Protein 9DR8 (pdb70)

Organism: Burkholderia multivorans (strain ATCC 17616 / 249) (NCBI:txid395019)

B-factor: mean 22.23, std 9.28, range [11.13, 66.97]

Radius of gyration: 30.02 Å; Cα contacts (8 Å, |Δi|>4): 1407; chains: 2; bounding box: 84×57×78 Å

Secondary structure (DSSP, 8-state):
---TTSHHHHHHHHHHTTTTSSS--HHHHHHHHHHHHHHHHHHHHHT--HHHHHHHHHHHHHHHHTT-HHHHHHHTTHHHHHHHHHHHHHHHTT--SSPPP----S--EE-PPEEESEEE---S--TTS-EEEEEEEEEETTS-B-TT-EEEEE---TTS--TT--TTSPPPTTTTEEEEE--TTSEEEEEEE----EE--TTSHHHHHHHHHT---EE--EEEEEEE-TTBPPEEEEEEPTT-TTTT--TT----GGG---EEEE--GGGGT-SSS-EEEEE--EEEPBPBTTB-S-------EE--/----TTSHHHHHHHHHHTTTTSSS--HHHHHHHHHHHHHHHHHHHHHT--HHHHHHHHHHHHHHHHTT-HHHHHHHTTHHHHHHHHHHHHHHHHT---SSPP----S--EE---EEESEEE---S--TTS-EEEEEEEEEETTS-B-TT-EEEEEE--TTS--TT--TTSPPPTTTTEEEEE--TTSEEEEEEE----EE--TTSHHHHHHHHHT---EE--EEEEEEE-TTBPPEEEEEEPTT-TTTT--TT----GGG-PPEEEE--GGGGT-SSS-EEEEE--EEEPBPBTTB-SS------EE---

Solvent-accessible surface area: 26971 Å² total; per-residue (Å²): 70,136,10,29,129,57,158,97,0,51,56,15,0,88,48,0,0,28,73,132,29,130,111,54,79,77,81,58,19,79,22,13,40,60,67,16,15,31,53,0,88,0,1,3,54,24,79,10,57,25,60,55,14,10,61,36,13,68,32,57,34,58,0,2,104,55,50,13,4,17,30,22,4,3,0,9,0,11,6,24,0,5,8,8,19,32,22,20,41,19,164,90,75,63,74,129,56,26,21,32,15,1,2,14,1,42,34,24,2,34,55,12,62,72,125,106,19,64,6,119,6,23,90,42,152,20,102,111,3,34,13,0,3,0,80,5,28,0,25,1,62,122,53,46,75,27,67,30,1,58,0,20,2,3,1,2,21,16,122,5,58,4,0,71,76,25,107,110,42,110,28,66,42,12,4,4,9,3,1,0,108,5,60,87,91,0,104,2,34,0,52,0,8,32,4,72,16,39,39,13,65,94,147,6,0,0,25,90,21,0,95,28,0,54,29,61,3,58,9,2,5,3,0,3,0,5,0,31,18,149,43,34,22,60,19,32,1,1,0,1,20,65,72,30,132,50,22,160,78,8,6,0,49,0,17,51,130,110,1,42,21,142,36,73,108,78,101,35,0,75,102,57,51,19,114,46,79,64,16,86,19,0,89,9,82,0,39,1,22,61,54,125,119,62,170,39,108,23,79,28,138,13,82,76,42,87,26,171,106,29,123,9,25,111,56,158,99,0,52,58,16,0,90,46,0,0,25,72,132,29,129,114,53,80,76,83,60,19,91,20,14,40,54,66,15,14,33,52,0,65,0,2,2,55,30,56,9,59,27,59,58,14,10,62,35,14,67,35,57,32,61,1,1,105,56,49,13,5,18,31,23,4,3,0,10,0,10,7,23,0,6,8,9,17,28,41,27,46,11,191,86,58,57,35,87,54,22,23,38,18,1,2,13,1,41,32,30,3,37,49,22,43,68,128,124,18,64,4,114,6,26,91,40,150,21,101,110,5,36,12,0,3,0,65,1,34,0,25,3,64,105,48,140,71,31,66,40,2,34,0,22,2,3,1,1,23,16,120,3,59,4,1,72,77,27,106,109,39,111,28,68,29,2,5,3,6,3,4,0,98,8,56,87,85,0,107,2,37,0,52,0,9,32,4,71,15,41,38,13,67,100,150,6,0,0,24,93,21,0,93,28,0,55,29,63,3,57,11,1,5,3,0,3,0,2,0,29,21,150,43,33,26,55,17,31,1,1,0,1,20,74,68,30,134,49,24,156,78,7,6,0,50,1,17,50,133,108,2,41,20,145,40,77,110,78,99,35,0,77,100,60,51,20,118,45,85,60,16,85,26,0,92,11,74,0,48,2,11,63,53,93,123,58,174,33,139,25,74,27,136,14,80,78,42,84,31,135,103

Nearest PDB structures (foldseek):
  5umh-assembly1_A  TM=1.003E+00  e=7.502E-67  Burkholderia multivorans ATCC 17616
  5td3-assembly1_A  TM=9.888E-01  e=6.436E-57  Burkholderia vietnamiensis G4
  5vxt-assembly1_A  TM=9.929E-01  e=3.143E-56  Burkholderia ambifaria MC40-6
  5td3-assembly1_B  TM=9.812E-01  e=2.180E-56  Burkholderia vietnamiensis G4
  1dlq-assembly1_B  TM=9.753E-01  e=1.016E-46  Acinetobacter baylyi ADP1

Sequence (618 aa):
VKVFDTKEEVQDLLKAAANLNGDAGNARFRQIVHRLLLSSDLFKAIDDLLDITPDEVWAGVNYLNKLGQDGEAALLAAGIGLEKYLDIRMDAADRAAGLDGGTPRTIEGPLYVAGAPVRDGVVAKIDLDDDADAGPLVIRRGTVTGTDGKPLAGALVEECWHANSKGFYSHFDPTGAQTAFNLRGAVRTDANGKYEFRTLMPVVGYGCPPPQQGATQQLLNGLGRHGNRRPAHVHFFVSGDGHRKLTTQFNIEGDPLIWDDFAYATREELIPHHVVDKTGGAALGMKSDAYKEIEFDIVLTTPLLDGRDNQVVHRPRASADSVKVFDTKEVQDLLKAAANLNGDAGNARFRQIVHRLLLSSDLFKKAIDDLLDITPDEVWAGVNYLNKLGQDGEAALLAAGIGLEKYLDIRRMDAADRAAGLDGGTPRTIEGPLYVAGAPVRDGVVAKKIDLDDDADAGPLVIRGTVTGTDGKPLAGALVECCWHANSKGFYSHFDPTGAQTAFNLRGAVRRTDANGKYEFRTLMPVVGYGCPPQGATQQLLNGLGRHGNRRPAHVHFFVSGDDGHRKLTTQFNIEGDPLIWDDFAYATREELIPHHVVDKTGGAALGMMKSDAYKEIEFDIVLTTPLLDGRDNQVVHRPRASADA

Structure (mmCIF, N/CA/C/O backbone):
data_9DR8
#
_entry.id   9DR8
#
_cell.length_a   115.467
_cell.length_b   52.327
_cell.length_c   120.396
_cell.angle_alpha   90.00
_cell.angle_beta   92.50
_cell.angle_gamma   90.00
#
_symmetry.space_group_name_H-M   'C 1 2 1'
#
loop_
_entity.id
_entity.type
_entity.pdbx_description
1 polymer 'Catechol 1,2-dioxygenase'
2 non-polymer 'NONAETHYLENE GLYCOL'
3 non-polymer 'FE (III) ION'
4 non-polymer 'CALCIUM ION'
5 non-polymer 'DODECAETHYLENE GLYCOL'
6 water water
#
loop_
_atom_site.group_PDB
_atom_site.id
_atom_site.type_symbol
_atom_site.label_atom_id
_atom_site.label_alt_id
_atom_site.label_comp_id
_atom_site.label_asym_id
_atom_site.label_entity_id
_atom_site.label_seq_id
_atom_site.pdbx_PDB_ins_code
_atom_site.Cartn_x
_atom_site.Cartn_y
_atom_site.Cartn_z
_atom_site.occupancy
_atom_site.B_iso_or_equiv
_atom_site.auth_seq_id
_atom_site.auth_comp_id
_atom_site.auth_asym_id
_atom_site.auth_atom_id
_atom_site.pdbx_PDB_model_num
ATOM 1 N N . VAL A 1 11 ? 13.265 -59.300 29.626 1.00 37.01 3 VAL A N 1
ATOM 2 C CA . VAL A 1 11 ? 12.578 -60.187 30.558 1.00 37.46 3 VAL A CA 1
ATOM 3 C C . VAL A 1 11 ? 11.067 -60.073 30.400 1.00 36.40 3 VAL A C 1
ATOM 4 O O . VAL A 1 11 ? 10.559 -59.127 29.791 1.00 37.62 3 VAL A O 1
ATOM 8 N N . LYS A 1 12 ? 10.351 -61.056 30.938 1.00 33.38 4 LYS A N 1
ATOM 9 C CA . LYS A 1 12 ? 8.891 -61.060 30.950 1.00 33.20 4 LYS A CA 1
ATOM 10 C C . LYS A 1 12 ? 8.461 -61.405 32.369 1.00 31.07 4 LYS A C 1
ATOM 11 O O . LYS A 1 12 ? 8.649 -62.541 32.820 1.00 33.43 4 LYS A O 1
ATOM 17 N N . VAL A 1 13 ? 7.900 -60.424 33.070 1.00 27.84 5 VAL A N 1
ATOM 18 C CA . VAL A 1 13 ? 7.515 -60.560 34.467 1.00 24.73 5 VAL A CA 1
ATOM 19 C C . VAL A 1 13 ? 6.018 -60.408 34.681 1.00 22.53 5 VAL A C 1
ATOM 20 O O . VAL A 1 13 ? 5.552 -60.554 35.811 1.00 21.50 5 VAL A O 1
ATOM 24 N N . PHE A 1 14 ? 5.249 -60.093 33.637 1.00 21.87 6 PHE A N 1
ATOM 25 C CA . PHE A 1 14 ? 3.859 -59.702 33.854 1.00 21.13 6 PHE A CA 1
ATOM 26 C C . PHE A 1 14 ? 3.065 -60.799 34.551 1.00 22.20 6 PHE A C 1
ATOM 27 O O . PHE A 1 14 ? 2.219 -60.510 35.402 1.00 21.86 6 PHE A O 1
ATOM 35 N N . ASP A 1 15 ? 3.309 -62.061 34.200 1.00 22.93 7 ASP A N 1
ATOM 36 C CA . ASP A 1 15 ? 2.518 -63.157 34.748 1.00 24.42 7 ASP A CA 1
ATOM 37 C C . ASP A 1 15 ? 2.943 -63.578 36.150 1.00 24.54 7 ASP A C 1
ATOM 38 O O . ASP A 1 15 ? 2.313 -64.471 36.726 1.00 27.69 7 ASP A O 1
ATOM 43 N N . THR A 1 16 ? 3.968 -62.964 36.725 1.00 24.30 8 THR A N 1
ATOM 44 C CA . THR A 1 16 ? 4.434 -63.410 38.030 1.00 24.31 8 THR A CA 1
ATOM 45 C C . THR A 1 16 ? 3.464 -62.982 39.123 1.00 24.63 8 THR A C 1
ATOM 46 O O . THR A 1 16 ? 2.751 -61.982 39.002 1.00 23.46 8 THR A O 1
ATOM 50 N N . LYS A 1 17 ? 3.461 -63.749 40.214 1.00 25.67 9 LYS A N 1
ATOM 51 C CA . LYS A 1 17 ? 2.585 -63.434 41.336 1.00 25.99 9 LYS A CA 1
ATOM 52 C C . LYS A 1 17 ? 2.889 -62.055 41.896 1.00 24.33 9 LYS A C 1
ATOM 53 O O . LYS A 1 17 ? 1.976 -61.324 42.293 1.00 24.34 9 LYS A O 1
ATOM 59 N N . GLU A 1 18 ? 4.166 -61.674 41.932 1.00 22.34 10 GLU A N 1
ATOM 60 C CA A GLU A 1 18 ? 4.555 -60.364 42.445 0.49 21.63 10 GLU A CA 1
ATOM 61 C CA B GLU A 1 18 ? 4.501 -60.368 42.485 0.51 22.19 10 GLU A CA 1
ATOM 62 C C . GLU A 1 18 ? 3.833 -59.251 41.696 1.00 20.52 10 GLU A C 1
ATOM 63 O O . GLU A 1 18 ? 3.292 -58.317 42.293 1.00 20.71 10 GLU A O 1
ATOM 74 N N . VAL A 1 19 ? 3.831 -59.334 40.366 1.00 18.80 11 VAL A N 1
ATOM 75 C CA . VAL A 1 19 ? 3.209 -58.282 39.568 1.00 18.30 11 VAL A CA 1
ATOM 76 C C . VAL A 1 19 ? 1.692 -58.322 39.704 1.00 17.71 11 VAL A C 1
ATOM 77 O O . VAL A 1 19 ? 1.039 -57.279 39.813 1.00 17.48 11 VAL A O 1
ATOM 81 N N . GLN A 1 20 ? 1.101 -59.515 39.683 1.00 18.34 12 GLN A N 1
ATOM 82 C CA . GLN A 1 20 ? -0.354 -59.585 39.789 1.00 19.80 12 GLN A CA 1
ATOM 83 C C . GLN A 1 20 ? -0.831 -59.112 41.157 1.00 20.04 12 GLN A C 1
ATOM 84 O O . GLN A 1 20 ? -1.890 -58.479 41.262 1.00 19.72 12 GLN A O 1
ATOM 90 N N . ASP A 1 21 ? -0.045 -59.366 42.204 1.00 20.70 13 ASP A N 1
ATOM 91 C CA . ASP A 1 21 ? -0.387 -58.856 43.526 1.00 21.86 13 ASP A CA 1
ATOM 92 C C . ASP A 1 21 ? -0.257 -57.342 43.567 1.00 19.54 13 ASP A C 1
ATOM 93 O O . ASP A 1 21 ? -1.071 -56.659 44.201 1.00 20.83 13 ASP A O 1
ATOM 98 N N . LEU A 1 22 ? 0.773 -56.802 42.910 1.00 17.59 14 LEU A N 1
ATOM 99 C CA . LEU A 1 22 ? 0.939 -55.356 42.867 1.00 16.68 14 LEU A CA 1
ATOM 100 C C . LEU A 1 22 ? -0.254 -54.695 42.191 1.00 17.04 14 LEU A C 1
ATOM 101 O O . LEU A 1 22 ? -0.745 -53.661 42.656 1.00 17.41 14 LEU A O 1
ATOM 106 N N . LEU A 1 23 ? -0.745 -55.290 41.103 1.00 17.50 15 LEU A N 1
ATOM 107 C CA . LEU A 1 23 ? -1.901 -54.735 40.405 1.00 17.07 15 LEU A CA 1
ATOM 108 C C . LEU A 1 23 ? -3.152 -54.781 41.275 1.00 17.67 15 LEU A C 1
ATOM 109 O O . LEU A 1 23 ? -3.933 -53.821 41.300 1.00 18.66 15 LEU A O 1
ATOM 114 N N . LYS A 1 24 ? -3.364 -55.885 41.994 1.00 18.24 16 LYS A N 1
ATOM 115 C CA . LYS A 1 24 ? -4.539 -55.975 42.858 1.00 20.63 16 LYS A CA 1
ATOM 116 C C . LYS A 1 24 ? -4.475 -54.948 43.978 1.00 19.62 16 LYS A C 1
ATOM 117 O O . LYS A 1 24 ? -5.488 -54.330 44.322 1.00 21.09 16 LYS A O 1
ATOM 123 N N . ALA A 1 25 ? -3.292 -54.756 44.565 1.00 18.45 17 ALA A N 1
ATOM 124 C CA . ALA A 1 25 ? -3.156 -53.768 45.626 1.00 18.72 17 ALA A CA 1
ATOM 125 C C . ALA A 1 25 ? -3.354 -52.361 45.085 1.00 17.28 17 ALA A C 1
ATOM 126 O O . ALA A 1 25 ? -4.044 -51.541 45.700 1.00 18.27 17 ALA A O 1
ATOM 128 N N . ALA A 1 26 ? -2.773 -52.072 43.919 1.00 16.11 18 ALA A N 1
ATOM 129 C CA . ALA A 1 26 ? -2.815 -50.716 43.386 1.00 17.25 18 ALA A CA 1
ATOM 130 C C . ALA A 1 26 ? -4.239 -50.289 43.061 1.00 17.00 18 ALA A C 1
ATOM 131 O O . ALA A 1 26 ? -4.604 -49.126 43.261 1.00 16.36 18 ALA A O 1
ATOM 133 N N . ALA A 1 27 ? -5.061 -51.213 42.571 1.00 17.60 19 ALA A N 1
ATOM 134 C CA . ALA A 1 27 ? -6.464 -50.940 42.280 1.00 17.92 19 ALA A CA 1
ATOM 135 C C . ALA A 1 27 ? -7.378 -51.198 43.471 1.00 18.22 19 ALA A C 1
ATOM 136 O O . ALA A 1 27 ? -8.592 -50.971 43.366 1.00 20.33 19 ALA A O 1
ATOM 138 N N . ASN A 1 28 ? -6.825 -51.674 44.589 1.00 19.26 20 ASN A N 1
ATOM 139 C CA . ASN A 1 28 ? -7.583 -51.945 45.813 1.00 20.62 20 ASN A CA 1
ATOM 140 C C . ASN A 1 28 ? -8.737 -52.915 45.567 1.00 22.90 20 ASN A C 1
ATOM 141 O O . ASN A 1 28 ? -9.837 -52.744 46.093 1.00 24.18 20 ASN A O 1
ATOM 146 N N . LEU A 1 29 ? -8.479 -53.961 44.783 1.00 24.85 21 LEU A N 1
ATOM 147 C CA . LEU A 1 29 ? -9.535 -54.928 44.499 1.00 28.86 21 LEU A CA 1
ATOM 148 C C . LEU A 1 29 ? -10.000 -55.644 45.759 1.00 33.91 21 LEU A C 1
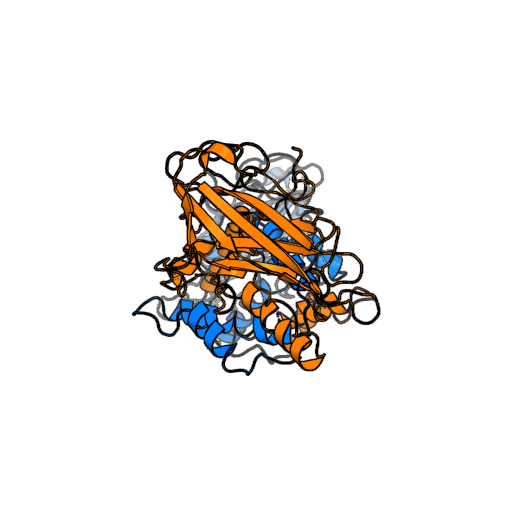ATOM 149 O O . LEU A 1 29 ? -11.167 -56.037 45.852 1.00 34.77 21 LEU A O 1
ATOM 154 N N . ASN A 1 30 ? -9.109 -55.829 46.730 1.00 38.86 22 ASN A N 1
ATOM 155 C CA . ASN A 1 30 ? -9.432 -56.514 47.974 1.00 45.22 22 ASN A CA 1
ATOM 156 C C . ASN A 1 30 ? -9.810 -55.545 49.090 1.00 47.73 22 ASN A C 1
ATOM 157 O O . ASN A 1 30 ? -9.675 -55.885 50.270 1.00 48.22 22 ASN A O 1
ATOM 162 N N . GLY A 1 31 ? -10.292 -54.349 48.743 1.00 49.50 23 GLY A N 1
ATOM 163 C CA . GLY A 1 31 ? -10.601 -53.348 49.741 1.00 51.59 23 GLY A CA 1
ATOM 164 C C . GLY A 1 31 ? -12.046 -53.396 50.200 1.00 53.35 23 GLY A C 1
ATOM 165 O O . GLY A 1 31 ? -12.879 -54.102 49.635 1.00 52.49 23 GLY A O 1
ATOM 166 N N . ASP A 1 32 ? -12.327 -52.619 51.250 1.00 55.86 24 ASP A N 1
ATOM 167 C CA . ASP A 1 32 ? -13.684 -52.460 51.758 1.00 58.53 24 ASP A CA 1
ATOM 168 C C . ASP A 1 32 ? -14.634 -52.153 50.611 1.00 56.90 24 ASP A C 1
ATOM 169 O O . ASP A 1 32 ? -14.194 -51.732 49.538 1.00 56.46 24 ASP A O 1
ATOM 174 N N . ALA A 1 33 ? -15.933 -52.345 50.828 1.00 55.35 25 ALA A N 1
ATOM 175 C CA . ALA A 1 33 ? -16.926 -51.895 49.865 1.00 54.05 25 ALA A CA 1
ATOM 176 C C . ALA A 1 33 ? -16.592 -50.483 49.408 1.00 52.49 25 ALA A C 1
ATOM 177 O O . ALA A 1 33 ? -16.262 -49.614 50.220 1.00 53.24 25 ALA A O 1
ATOM 179 N N . GLY A 1 34 ? -16.654 -50.265 48.100 1.00 49.34 26 GLY A N 1
ATOM 180 C CA . GLY A 1 34 ? -16.308 -48.973 47.551 1.00 45.39 26 GLY A CA 1
ATOM 181 C C . GLY A 1 34 ? -16.869 -48.785 46.161 1.00 41.42 26 GLY A C 1
ATOM 182 O O . GLY A 1 34 ? -17.979 -49.239 45.867 1.00 40.80 26 GLY A O 1
ATOM 183 N N . ASN A 1 35 ? -16.111 -48.115 45.298 1.00 37.47 27 ASN A N 1
ATOM 184 C CA . ASN A 1 35 ? -16.542 -47.868 43.924 1.00 33.18 27 ASN A CA 1
ATOM 185 C C . ASN A 1 35 ? -16.031 -49.027 43.080 1.00 28.19 27 ASN A C 1
ATOM 186 O O . ASN A 1 35 ? -14.935 -48.980 42.517 1.00 24.89 27 ASN A O 1
ATOM 191 N N . ALA A 1 36 ? -16.834 -50.089 42.998 1.00 26.55 28 ALA A N 1
ATOM 192 C CA . ALA A 1 36 ? -16.383 -51.298 42.318 1.00 25.98 28 ALA A CA 1
ATOM 193 C C . ALA A 1 36 ? -16.124 -51.043 40.837 1.00 24.62 28 ALA A C 1
ATOM 194 O O . ALA A 1 36 ? -15.156 -51.564 40.274 1.00 23.99 28 ALA A O 1
ATOM 196 N N . ARG A 1 37 ? -16.980 -50.250 40.188 1.00 23.75 29 ARG A N 1
ATOM 197 C CA . ARG A 1 37 ? -16.800 -49.979 38.764 1.00 23.22 29 ARG A CA 1
ATOM 198 C C . ARG A 1 37 ? -15.492 -49.246 38.516 1.00 21.31 29 ARG A C 1
ATOM 199 O O . ARG A 1 37 ? -14.757 -49.555 37.568 1.00 21.21 29 ARG A O 1
ATOM 207 N N . PHE A 1 38 ? -15.194 -48.252 39.350 1.00 20.58 30 PHE A N 1
ATOM 208 C CA . PHE A 1 38 ? -13.957 -47.508 39.180 1.00 20.60 30 PHE A CA 1
ATOM 209 C C . PHE A 1 38 ? -12.749 -48.414 39.381 1.00 19.08 30 PHE A C 1
ATOM 210 O O . PHE A 1 38 ? -11.789 -48.364 38.604 1.00 19.45 30 PHE A O 1
ATOM 218 N N . ARG A 1 39 ? -12.786 -49.264 40.410 1.00 18.13 31 ARG A N 1
ATOM 219 C CA . ARG A 1 39 ? -11.674 -50.177 40.649 1.00 19.44 31 ARG A CA 1
ATOM 220 C C . ARG A 1 39 ? -11.494 -51.140 39.485 1.00 19.50 31 ARG A C 1
ATOM 221 O O . ARG A 1 39 ? -10.359 -51.454 39.102 1.00 18.77 31 ARG A O 1
ATOM 229 N N . GLN A 1 40 ? -12.608 -51.619 38.916 1.00 20.45 32 GLN A N 1
ATOM 230 C CA . GLN A 1 40 ? -12.556 -52.521 37.768 1.00 20.69 32 GLN A CA 1
ATOM 231 C C . GLN A 1 40 ? -11.876 -51.851 36.583 1.00 19.98 32 GLN A C 1
ATOM 232 O O . GLN A 1 40 ? -11.009 -52.445 35.931 1.00 19.47 32 GLN A O 1
ATOM 238 N N . ILE A 1 41 ? -12.268 -50.610 36.284 1.00 18.67 33 ILE A N 1
ATOM 239 C CA . ILE A 1 41 ? -11.668 -49.893 35.161 1.00 17.30 33 ILE A CA 1
ATOM 240 C C . ILE A 1 41 ? -10.185 -49.653 35.411 1.00 16.50 33 ILE A C 1
ATOM 241 O O . ILE A 1 41 ? -9.347 -49.900 34.534 1.00 16.73 33 ILE A O 1
ATOM 246 N N . VAL A 1 42 ? -9.835 -49.161 36.604 1.00 17.02 34 VAL A N 1
ATOM 247 C CA . VAL A 1 42 ? -8.433 -48.866 36.896 1.00 17.88 34 VAL A CA 1
ATOM 248 C C . VAL A 1 42 ? -7.588 -50.130 36.813 1.00 16.55 34 VAL A C 1
ATOM 249 O O . VAL A 1 42 ? -6.498 -50.125 36.233 1.00 16.95 34 VAL A O 1
ATOM 253 N N . HIS A 1 43 ? -8.073 -51.237 37.379 1.00 16.22 35 HIS A N 1
ATOM 254 C CA . HIS A 1 43 ? -7.300 -52.471 37.313 1.00 16.92 35 HIS A CA 1
ATOM 255 C C . HIS A 1 43 ? -7.078 -52.905 35.871 1.00 16.71 35 HIS A C 1
ATOM 256 O O . HIS A 1 43 ? -5.980 -53.331 35.511 1.00 17.05 35 HIS A O 1
ATOM 263 N N . ARG A 1 44 ? -8.101 -52.786 35.024 1.00 16.15 36 ARG A N 1
ATOM 264 C CA . ARG A 1 44 ? -7.968 -53.210 33.634 1.00 16.93 36 ARG A CA 1
ATOM 265 C C . ARG A 1 44 ? -6.962 -52.337 32.899 1.00 16.16 36 ARG A C 1
ATOM 266 O O . ARG A 1 44 ? -6.085 -52.841 32.192 1.00 17.04 36 ARG A O 1
ATOM 274 N N . LEU A 1 45 ? -7.062 -51.020 33.066 1.00 16.51 37 LEU A N 1
ATOM 275 C CA . LEU A 1 45 ? -6.151 -50.131 32.356 1.00 16.13 37 LEU A CA 1
ATOM 276 C C . LEU A 1 45 ? -4.717 -50.292 32.852 1.00 15.95 37 LEU A C 1
ATOM 277 O O . LEU A 1 45 ? -3.769 -50.284 32.056 1.00 16.50 37 LEU A O 1
ATOM 282 N N . LEU A 1 46 ? -4.538 -50.450 34.161 1.00 16.33 38 LEU A N 1
ATOM 283 C CA A LEU A 1 46 ? -3.200 -50.650 34.710 0.45 16.28 38 LEU A CA 1
ATOM 284 C CA B LEU A 1 46 ? -3.201 -50.645 34.706 0.55 16.52 38 LEU A CA 1
ATOM 285 C C . LEU A 1 46 ? -2.614 -51.978 34.255 1.00 16.96 38 LEU A C 1
ATOM 286 O O . LEU A 1 46 ? -1.436 -52.052 33.878 1.00 16.06 38 LEU A O 1
ATOM 295 N N . SER A 1 47 ? -3.419 -53.043 34.295 1.00 16.58 39 SER A N 1
ATOM 296 C CA A SER A 1 47 ? -2.942 -54.350 33.858 0.45 16.93 39 SER A CA 1
ATOM 297 C CA B SER A 1 47 ? -2.936 -54.345 33.862 0.55 16.54 39 SER A CA 1
ATOM 298 C C . SER A 1 47 ? -2.532 -54.304 32.395 1.00 16.24 39 SER A C 1
ATOM 299 O O . SER A 1 47 ? -1.471 -54.813 32.017 1.00 17.30 39 SER A O 1
ATOM 304 N N . ASP A 1 48 ? -3.351 -53.675 31.560 1.00 16.74 40 ASP A N 1
ATOM 305 C CA . ASP A 1 48 ? -3.011 -53.574 30.148 1.00 16.94 40 ASP A CA 1
ATOM 306 C C . ASP A 1 48 ? -1.721 -52.784 29.953 1.00 15.73 40 ASP A C 1
ATOM 307 O O . ASP A 1 48 ? -0.876 -53.160 29.135 1.00 17.02 40 ASP A O 1
ATOM 312 N N . LEU A 1 49 ? -1.558 -51.679 30.691 1.00 14.74 41 LEU A N 1
ATOM 313 C CA . LEU A 1 49 ? -0.336 -50.885 30.587 1.00 15.60 41 LEU A CA 1
ATOM 314 C C . LEU A 1 49 ? 0.884 -51.709 30.976 1.00 15.07 41 LEU A C 1
ATOM 315 O O . LEU A 1 49 ? 1.898 -51.706 30.266 1.00 14.77 41 LEU A O 1
ATOM 320 N N . PHE A 1 50 ? 0.807 -52.420 32.107 1.00 15.10 42 PHE A N 1
ATOM 321 C CA . PHE A 1 50 ? 1.937 -53.228 32.554 1.00 15.92 42 PHE A CA 1
ATOM 322 C C . PHE A 1 50 ? 2.259 -54.322 31.541 1.00 15.94 42 PHE A C 1
ATOM 323 O O . PHE A 1 50 ? 3.431 -54.621 31.289 1.00 17.00 42 PHE A O 1
ATOM 331 N N . LYS A 1 51 ? 1.228 -54.939 30.951 1.00 16.12 43 LYS A N 1
ATOM 332 C CA . LYS A 1 51 ? 1.482 -55.989 29.970 1.00 17.68 43 LYS A CA 1
ATOM 333 C C . LYS A 1 51 ? 2.120 -55.418 28.706 1.00 17.60 43 LYS A C 1
ATOM 334 O O . LYS A 1 51 ? 3.020 -56.034 28.125 1.00 18.39 43 LYS A O 1
ATOM 340 N N . ALA A 1 52 ? 1.694 -54.228 28.282 1.00 16.34 44 ALA A N 1
ATOM 341 C CA . ALA A 1 52 ? 2.297 -53.604 27.109 1.00 17.60 44 ALA A CA 1
ATOM 342 C C . ALA A 1 52 ? 3.757 -53.252 27.356 1.00 15.99 44 ALA A C 1
ATOM 343 O O . ALA A 1 52 ? 4.599 -53.422 26.466 1.00 16.65 44 ALA A O 1
ATOM 345 N N . ILE A 1 53 ? 4.070 -52.731 28.546 1.00 15.83 45 ILE A N 1
ATOM 346 C CA . ILE A 1 53 ? 5.459 -52.450 28.905 1.00 16.25 45 ILE A CA 1
ATOM 347 C C . ILE A 1 53 ? 6.301 -53.721 28.822 1.00 17.29 45 ILE A C 1
ATOM 348 O O . ILE A 1 53 ? 7.407 -53.720 28.273 1.00 18.08 45 ILE A O 1
ATOM 353 N N . ASP A 1 54 ? 5.777 -54.827 29.342 1.00 17.77 46 ASP A N 1
ATOM 354 C CA . ASP A 1 54 ? 6.501 -56.096 29.327 1.00 18.45 46 ASP A CA 1
ATOM 355 C C . ASP A 1 54 ? 6.675 -56.608 27.896 1.00 18.98 46 ASP A C 1
ATOM 356 O O . ASP A 1 54 ? 7.782 -56.985 27.491 1.00 21.21 46 ASP A O 1
ATOM 361 N N . ASP A 1 55 ? 5.600 -56.570 27.100 1.00 18.34 47 ASP A N 1
ATOM 362 C CA . ASP A 1 55 ? 5.623 -57.164 25.765 1.00 19.52 47 ASP A CA 1
ATOM 363 C C . ASP A 1 55 ? 6.539 -56.400 24.820 1.00 19.87 47 ASP A C 1
ATOM 364 O O . ASP A 1 55 ? 7.246 -57.009 24.006 1.00 22.28 47 ASP A O 1
ATOM 369 N N . LEU A 1 56 ? 6.506 -55.070 24.878 1.00 18.75 48 LEU A N 1
ATOM 370 C CA A LEU A 1 56 ? 7.297 -54.223 23.995 0.54 18.66 48 LEU A CA 1
ATOM 371 C CA B LEU A 1 56 ? 7.303 -54.237 23.989 0.46 18.88 48 LEU A CA 1
ATOM 372 C C . LEU A 1 56 ? 8.627 -53.816 24.611 1.00 18.87 48 LEU A C 1
ATOM 373 O O . LEU A 1 56 ? 9.368 -53.048 23.992 1.00 20.28 48 LEU A O 1
ATOM 382 N N . ASP A 1 57 ? 8.948 -54.322 25.802 1.00 19.08 49 ASP A N 1
ATOM 383 C CA . ASP A 1 57 ? 10.157 -53.940 26.527 1.00 20.00 49 ASP A CA 1
ATOM 384 C C . ASP A 1 57 ? 10.300 -52.419 26.574 1.00 19.44 49 ASP A C 1
ATOM 385 O O . ASP A 1 57 ? 11.333 -51.845 26.220 1.00 20.13 49 ASP A O 1
ATOM 390 N N . ILE A 1 58 ? 9.237 -51.758 27.021 1.00 17.83 50 ILE A N 1
ATOM 391 C CA . ILE A 1 58 ? 9.268 -50.306 27.137 1.00 17.08 50 ILE A CA 1
ATOM 392 C C . ILE A 1 58 ? 10.200 -49.952 28.292 1.00 17.96 50 ILE A C 1
ATOM 393 O O . ILE A 1 58 ? 10.033 -50.435 29.417 1.00 20.49 50 ILE A O 1
ATOM 398 N N . THR A 1 59 ? 11.208 -49.130 28.014 1.00 16.34 51 THR A N 1
ATOM 399 C CA . THR A 1 59 ? 12.240 -48.848 28.997 1.00 15.10 51 THR A CA 1
ATOM 400 C C . THR A 1 59 ? 11.763 -47.809 30.006 1.00 15.79 51 THR A C 1
ATOM 401 O O . THR A 1 59 ? 10.830 -47.046 29.739 1.00 15.79 51 THR A O 1
ATOM 405 N N . PRO A 1 60 ? 12.408 -47.736 31.172 1.00 14.33 52 PRO A N 1
ATOM 406 C CA . PRO A 1 60 ? 12.090 -46.638 32.088 1.00 15.47 52 PRO A CA 1
ATOM 407 C C . PRO A 1 60 ? 12.206 -45.274 31.433 1.00 15.52 52 PRO A C 1
ATOM 408 O O . PRO A 1 60 ? 11.346 -44.419 31.665 1.00 16.22 52 PRO A O 1
ATOM 412 N N . ASP A 1 61 ? 13.247 -45.030 30.629 1.00 15.25 53 ASP A N 1
ATOM 413 C CA . ASP A 1 61 ? 13.354 -43.732 29.968 1.00 14.45 53 ASP A CA 1
ATOM 414 C C . ASP A 1 61 ? 12.119 -43.442 29.129 1.00 15.19 53 ASP A C 1
ATOM 415 O O . ASP A 1 61 ? 11.597 -42.319 29.144 1.00 15.77 53 ASP A O 1
ATOM 420 N N . GLU A 1 62 ? 11.643 -44.442 28.383 1.00 15.43 54 GLU A N 1
ATOM 421 C CA . GLU A 1 62 ? 10.445 -44.254 27.572 1.00 15.71 54 GLU A CA 1
ATOM 422 C C . GLU A 1 62 ? 9.231 -43.971 28.451 1.00 15.28 54 GLU A C 1
ATOM 423 O O . GLU A 1 62 ? 8.449 -43.059 28.167 1.00 15.33 54 GLU A O 1
ATOM 429 N N . VAL A 1 63 ? 9.061 -44.742 29.532 1.00 14.99 55 VAL A N 1
ATOM 430 C CA . VAL A 1 63 ? 7.923 -44.533 30.428 1.00 14.48 55 VAL A CA 1
ATOM 431 C C . VAL A 1 63 ? 7.944 -43.123 30.997 1.00 14.58 55 VAL A C 1
ATOM 432 O O . VAL A 1 63 ? 6.917 -42.432 31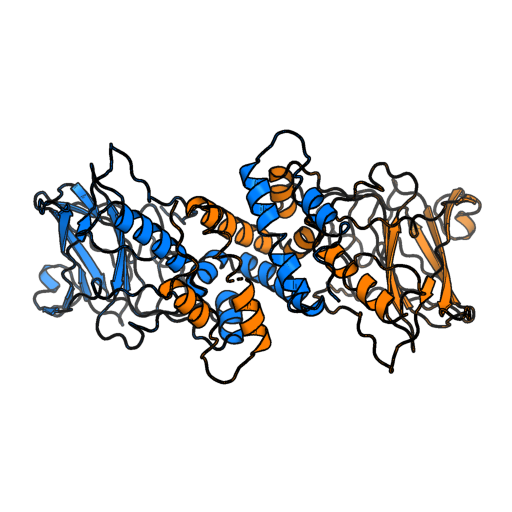.023 1.00 15.41 55 VAL A O 1
ATOM 436 N N . TRP A 1 64 ? 9.112 -42.675 31.486 1.00 14.32 56 TRP A N 1
ATOM 437 C CA . TRP A 1 64 ? 9.159 -41.345 32.092 1.00 13.91 56 TRP A CA 1
ATOM 438 C C . TRP A 1 64 ? 8.920 -40.244 31.067 1.00 14.21 56 TRP A C 1
ATOM 439 O O . TRP A 1 64 ? 8.430 -39.168 31.427 1.00 15.20 56 TRP A O 1
ATOM 450 N N . ALA A 1 65 ? 9.262 -40.486 29.801 1.00 13.81 57 ALA A N 1
ATOM 451 C CA . ALA A 1 65 ? 8.918 -39.530 28.755 1.00 15.32 57 ALA A CA 1
ATOM 452 C C . ALA A 1 65 ? 7.407 -39.488 28.536 1.00 15.09 57 ALA A C 1
ATOM 453 O O . ALA A 1 65 ? 6.838 -38.414 28.307 1.00 16.48 57 ALA A O 1
ATOM 455 N N . GLY A 1 66 ? 6.742 -40.643 28.638 1.00 15.30 58 GLY A N 1
ATOM 456 C CA . GLY A 1 66 ? 5.289 -40.669 28.576 1.00 15.35 58 GLY A CA 1
ATOM 457 C C . GLY A 1 66 ? 4.636 -39.995 29.770 1.00 15.13 58 GLY A C 1
ATOM 458 O O . GLY A 1 66 ? 3.638 -39.281 29.624 1.00 15.87 58 GLY A O 1
ATOM 459 N N . VAL A 1 67 ? 5.202 -40.200 30.966 1.00 15.40 59 VAL A N 1
ATOM 460 C CA . VAL A 1 67 ? 4.726 -39.503 32.162 1.00 14.97 59 VAL A CA 1
ATOM 461 C C . VAL A 1 67 ? 4.873 -37.994 31.993 1.00 15.57 59 VAL A C 1
ATOM 462 O O . VAL A 1 67 ? 3.955 -37.221 32.304 1.00 16.39 59 VAL A O 1
ATOM 466 N N . ASN A 1 68 ? 6.025 -37.555 31.483 1.00 15.74 60 ASN A N 1
ATOM 467 C CA . ASN A 1 68 ? 6.250 -36.131 31.271 1.00 16.78 60 ASN A CA 1
ATOM 468 C C . ASN A 1 68 ? 5.271 -35.585 30.248 1.00 15.98 60 ASN A C 1
ATOM 469 O O . ASN A 1 68 ? 4.800 -34.446 30.364 1.00 16.81 60 ASN A O 1
ATOM 474 N N . TYR A 1 69 ? 4.943 -36.396 29.245 1.00 15.35 61 TYR A N 1
ATOM 475 C CA . TYR A 1 69 ? 3.974 -35.967 28.245 1.00 15.45 61 TYR A CA 1
ATOM 476 C C . TYR A 1 69 ? 2.604 -35.737 28.872 1.00 15.36 61 TYR A C 1
ATOM 477 O O . TYR A 1 69 ? 1.918 -34.769 28.534 1.00 15.63 61 TYR A O 1
ATOM 486 N N . LEU A 1 70 ? 2.186 -36.616 29.784 1.00 15.29 62 LEU A N 1
ATOM 487 C CA . LEU A 1 70 ? 0.913 -36.413 30.465 1.00 15.05 62 LEU A CA 1
ATOM 488 C C . LEU A 1 70 ? 0.904 -35.117 31.263 1.00 15.42 62 LEU A C 1
ATOM 489 O O . LEU A 1 70 ? -0.128 -34.438 31.329 1.00 16.00 62 LEU A O 1
ATOM 494 N N . ASN A 1 71 ? 2.026 -34.765 31.904 1.00 14.55 63 ASN A N 1
ATOM 495 C CA . ASN A 1 71 ? 2.086 -33.471 32.579 1.00 14.42 63 ASN A CA 1
ATOM 496 C C . ASN A 1 71 ? 1.860 -32.333 31.590 1.00 15.68 63 ASN A C 1
ATOM 497 O O . ASN A 1 71 ? 1.069 -31.418 31.849 1.00 16.42 63 ASN A O 1
ATOM 502 N N . LYS A 1 72 ? 2.531 -32.384 30.439 1.00 15.01 64 LYS A N 1
ATOM 503 C CA . LYS A 1 72 ? 2.384 -31.307 29.463 1.00 14.28 64 LYS A CA 1
ATOM 504 C C . LYS A 1 72 ? 0.974 -31.274 28.895 1.00 15.31 64 LYS A C 1
ATOM 505 O O . LYS A 1 72 ? 0.405 -30.196 28.688 1.00 16.50 64 LYS A O 1
ATOM 511 N N . LEU A 1 73 ? 0.393 -32.447 28.652 1.00 14.27 65 LEU A N 1
ATOM 512 C CA . LEU A 1 73 ? -0.938 -32.521 28.058 1.00 14.35 65 LEU A CA 1
ATOM 513 C C . LEU A 1 73 ? -1.953 -31.799 28.930 1.00 14.73 65 LEU A C 1
ATOM 514 O O . LEU A 1 73 ? -2.784 -31.028 28.436 1.00 15.16 65 LEU A O 1
ATOM 519 N N . GLY A 1 74 ? -1.903 -32.038 30.237 1.00 15.08 66 GLY A N 1
ATOM 520 C CA . GLY A 1 74 ? -2.839 -31.392 31.136 1.00 16.09 66 GLY A CA 1
ATOM 521 C C . GLY A 1 74 ? -2.508 -29.943 31.400 1.00 16.75 66 GLY A C 1
ATOM 522 O O . GLY A 1 74 ? -3.415 -29.122 31.567 1.00 17.86 66 GLY A O 1
ATOM 523 N N . GLN A 1 75 ? -1.213 -29.614 31.467 1.00 15.86 67 GLN A N 1
ATOM 524 C CA . GLN A 1 75 ? -0.819 -28.212 31.589 1.00 17.55 67 GLN A CA 1
ATOM 525 C C . GLN A 1 75 ? -1.351 -27.397 30.415 1.00 17.04 67 GLN A C 1
ATOM 526 O O . GLN A 1 75 ? -1.809 -26.263 30.591 1.00 18.27 67 GLN A O 1
ATOM 532 N N . ASP A 1 76 ? -1.311 -27.970 29.207 1.00 17.20 68 ASP A N 1
ATOM 533 C CA . ASP A 1 76 ? -1.846 -27.324 28.018 1.00 16.89 68 ASP A CA 1
ATOM 534 C C . ASP A 1 76 ? -3.368 -27.389 27.943 1.00 16.32 68 ASP A C 1
ATOM 535 O O . ASP A 1 76 ? -3.957 -26.750 27.065 1.00 18.13 68 ASP A O 1
ATOM 540 N N . GLY A 1 77 ? -4.012 -28.162 28.815 1.00 16.63 69 GLY A N 1
ATOM 541 C CA . GLY A 1 77 ? -5.452 -28.309 28.760 1.00 16.65 69 GLY A CA 1
ATOM 542 C C . GLY A 1 77 ? -5.950 -29.011 27.524 1.00 14.92 69 GLY A C 1
ATOM 543 O O . GLY A 1 77 ? -7.051 -28.720 27.058 1.00 17.05 69 GLY A O 1
ATOM 544 N N . GLU A 1 78 ? -5.170 -29.943 26.983 1.00 14.35 70 GLU A N 1
ATOM 545 C CA . GLU A 1 78 ? -5.414 -30.497 25.656 1.00 14.99 70 GLU A CA 1
ATOM 546 C C . GLU A 1 78 ? -5.845 -31.962 25.656 1.00 14.17 70 GLU A C 1
ATOM 547 O O . GLU A 1 78 ? -5.893 -32.568 24.585 1.00 14.40 70 GLU A O 1
ATOM 553 N N . ALA A 1 79 ? -6.182 -32.554 26.809 1.00 13.54 71 ALA A N 1
ATOM 554 C CA . ALA A 1 79 ? -6.516 -33.980 26.797 1.00 12.81 71 ALA A CA 1
ATOM 555 C C . ALA A 1 79 ? -7.670 -34.284 25.839 1.00 13.20 71 ALA A C 1
ATOM 556 O O . ALA A 1 79 ? -7.672 -35.331 25.180 1.00 13.85 71 ALA A O 1
ATOM 558 N N . ALA A 1 80 ? -8.671 -33.398 25.760 1.00 13.06 72 ALA A N 1
ATOM 559 C CA . ALA A 1 80 ? -9.800 -33.651 24.864 1.00 12.85 72 ALA A CA 1
ATOM 560 C C . ALA A 1 80 ? -9.449 -33.410 23.403 1.00 12.98 72 ALA A C 1
ATOM 561 O O . ALA A 1 80 ? -10.068 -34.006 22.510 1.00 13.31 72 ALA A O 1
ATOM 563 N N . LEU A 1 81 ? -8.481 -32.538 23.136 1.00 13.54 73 LEU A N 1
ATOM 564 C CA . LEU A 1 81 ? -7.998 -32.368 21.773 1.00 13.84 73 LEU A CA 1
ATOM 565 C C . LEU A 1 81 ? -7.246 -33.610 21.318 1.00 12.90 73 LEU A C 1
ATOM 566 O O . LEU A 1 81 ? -7.447 -34.092 20.191 1.00 13.55 73 LEU A O 1
ATOM 571 N N . LEU A 1 82 ? -6.417 -34.171 22.200 1.00 12.97 74 LEU A N 1
ATOM 572 C CA . LEU A 1 82 ? -5.764 -35.434 21.887 1.00 13.65 74 LEU A CA 1
ATOM 573 C C . LEU A 1 82 ? -6.800 -36.536 21.673 1.00 12.87 74 LEU A C 1
ATOM 574 O O . LEU A 1 82 ? -6.667 -37.349 20.756 1.00 13.74 74 LEU A O 1
ATOM 579 N N . ALA A 1 83 ? -7.846 -36.577 22.505 1.00 13.24 75 ALA A N 1
ATOM 580 C CA . ALA A 1 83 ? -8.872 -37.602 22.321 1.00 13.62 75 ALA A CA 1
ATOM 581 C C . ALA A 1 83 ? -9.434 -37.567 20.908 1.00 13.08 75 ALA A C 1
ATOM 582 O O . ALA A 1 83 ? -9.713 -38.616 20.315 1.00 13.77 75 ALA A O 1
ATOM 584 N N . ALA A 1 84 ? -9.603 -36.366 20.350 1.00 13.27 76 ALA A N 1
ATOM 585 C CA . ALA A 1 84 ? -10.031 -36.254 18.959 1.00 13.94 76 ALA A CA 1
ATOM 586 C C . ALA A 1 84 ? -8.939 -36.727 18.003 1.00 13.33 76 ALA A C 1
ATOM 587 O O . ALA A 1 84 ? -9.205 -37.504 17.080 1.00 14.54 76 ALA A O 1
ATOM 589 N N . GLY A 1 85 ? -7.698 -36.282 18.216 1.00 14.03 77 GLY A N 1
ATOM 590 C CA . GLY A 1 85 ? -6.645 -36.518 17.241 1.00 13.32 77 GLY A CA 1
ATOM 591 C C . GLY A 1 85 ? -6.183 -37.957 17.143 1.00 13.81 77 GLY A C 1
ATOM 592 O O . GLY A 1 85 ? -5.636 -38.349 16.110 1.00 14.93 77 GLY A O 1
ATOM 593 N N . ILE A 1 86 ? -6.348 -38.746 18.205 1.00 14.72 78 ILE A N 1
ATOM 594 C CA . ILE A 1 86 ? -5.966 -40.159 18.188 1.00 16.77 78 ILE A CA 1
ATOM 595 C C . ILE A 1 86 ? -7.154 -41.054 17.880 1.00 15.59 78 ILE A C 1
ATOM 596 O O . ILE A 1 86 ? -7.055 -42.283 17.987 1.00 15.86 78 ILE A O 1
ATOM 601 N N . GLY A 1 87 ? -8.289 -40.463 17.529 1.00 14.39 79 GLY A N 1
ATOM 602 C CA . GLY A 1 87 ? -9.413 -41.240 17.068 1.00 14.48 79 GLY A CA 1
ATOM 603 C C . GLY A 1 87 ? -10.303 -41.783 18.159 1.00 13.74 79 GLY A C 1
ATOM 604 O O . GLY A 1 87 ? -11.282 -42.468 17.855 1.00 14.42 79 GLY A O 1
ATOM 605 N N . LEU A 1 88 ? -10.003 -41.496 19.422 1.00 13.91 80 LEU A N 1
ATOM 606 C CA . LEU A 1 88 ? -10.862 -41.958 20.508 1.00 13.63 80 LEU A CA 1
ATOM 607 C C . LEU A 1 88 ? -12.262 -41.368 20.394 1.00 13.99 80 LEU A C 1
ATOM 608 O O . LEU A 1 88 ? -13.255 -42.068 20.611 1.00 13.91 80 LEU A O 1
ATOM 613 N N . GLU A 1 89 ? -12.363 -40.081 20.068 1.00 13.31 81 GLU A N 1
ATOM 614 C CA . GLU A 1 89 ? -13.678 -39.466 19.964 1.00 13.39 81 GLU A CA 1
ATOM 615 C C . GLU A 1 89 ? -14.496 -40.109 18.844 1.00 13.81 81 GLU A C 1
ATOM 616 O O . GLU A 1 89 ? -15.672 -40.430 19.032 1.00 13.73 81 GLU A O 1
ATOM 622 N N . LYS A 1 90 ? -13.877 -40.348 17.686 1.00 12.85 82 LYS A N 1
ATOM 623 C CA . LYS A 1 90 ? -14.569 -41.055 16.614 1.00 12.11 82 LYS A CA 1
ATOM 624 C C . LYS A 1 90 ? -14.962 -42.461 17.050 1.00 13.04 82 LYS A C 1
ATOM 625 O O . LYS A 1 90 ? -16.046 -42.945 16.703 1.00 13.54 82 LYS A O 1
ATOM 631 N N . TYR A 1 91 ? -14.084 -43.138 17.789 1.00 13.39 83 TYR A N 1
ATOM 632 C CA . TYR A 1 91 ? -14.387 -44.486 18.253 1.00 13.81 83 TYR A CA 1
ATOM 633 C C . TYR A 1 91 ? -15.660 -44.510 19.090 1.00 13.95 83 TYR A C 1
ATOM 634 O O . TYR A 1 91 ? -16.465 -45.442 18.980 1.00 14.20 83 TYR A O 1
ATOM 643 N N . LEU A 1 92 ? -15.860 -43.500 19.937 1.00 13.09 84 LEU A N 1
ATOM 644 C CA . LEU A 1 92 ? -17.097 -43.458 20.709 1.00 13.62 84 LEU A CA 1
ATOM 645 C C . LEU A 1 92 ? -18.302 -43.398 19.780 1.00 14.74 84 LEU A C 1
ATOM 646 O O . LEU A 1 92 ? -19.322 -44.052 20.032 1.00 14.93 84 LEU A O 1
ATOM 651 N N . ASP A 1 93 ? -18.198 -42.623 18.697 1.00 14.01 85 ASP A N 1
ATOM 652 C CA . ASP A 1 93 ? -19.276 -42.577 17.709 1.00 13.49 85 ASP A CA 1
ATOM 653 C C . ASP A 1 93 ? -19.480 -43.924 17.022 1.00 13.43 85 ASP A C 1
ATOM 654 O O . ASP A 1 93 ? -20.619 -44.302 16.727 1.00 13.95 85 ASP A O 1
ATOM 659 N N . ILE A 1 94 ? -18.389 -44.635 16.715 1.00 13.94 86 ILE A N 1
ATOM 660 C CA . ILE A 1 94 ? -18.505 -45.957 16.106 1.00 13.86 86 ILE A CA 1
ATOM 661 C C . ILE A 1 94 ? -19.331 -46.872 16.997 1.00 14.86 86 ILE A C 1
ATOM 662 O O . ILE A 1 94 ? -20.208 -47.605 16.521 1.00 15.87 86 ILE A O 1
ATOM 667 N N . ARG A 1 95 ? -19.073 -46.837 18.308 1.00 15.29 87 ARG A N 1
ATOM 668 C CA . ARG A 1 95 ? -19.802 -47.722 19.211 1.00 15.20 87 ARG A CA 1
ATOM 669 C C . ARG A 1 95 ? -21.266 -47.301 19.334 1.00 15.74 87 ARG A C 1
ATOM 670 O O . ARG A 1 95 ? -22.155 -48.156 19.430 1.00 16.56 87 ARG A O 1
ATOM 678 N N . MET A 1 96 ? -21.539 -45.991 19.340 1.00 16.04 88 MET A N 1
ATOM 679 C CA . MET A 1 96 ? -22.929 -45.539 19.365 1.00 15.37 88 MET A CA 1
ATOM 680 C C . MET A 1 96 ? -23.648 -45.905 18.069 1.00 15.74 88 MET A C 1
ATOM 681 O O . MET A 1 96 ? -24.812 -46.327 18.096 1.00 16.91 88 MET A O 1
ATOM 686 N N . ASP A 1 97 ? -22.969 -45.761 16.924 1.00 15.33 89 ASP A N 1
ATOM 687 C CA . ASP A 1 97 ? -23.581 -46.141 15.649 1.00 15.44 89 ASP A CA 1
ATOM 688 C C . ASP A 1 97 ? -23.887 -47.628 15.622 1.00 15.60 89 ASP A C 1
ATOM 689 O O . ASP A 1 97 ? -24.907 -48.050 15.072 1.00 16.35 89 ASP A O 1
ATOM 694 N N . ALA A 1 98 ? -22.990 -48.449 16.169 1.00 15.28 90 ALA A N 1
ATOM 695 C CA . ALA A 1 98 ? -23.236 -49.888 16.168 1.00 16.94 90 ALA A CA 1
ATOM 696 C C . ALA A 1 98 ? -24.447 -50.236 17.020 1.00 16.11 90 ALA A C 1
ATOM 697 O O . ALA A 1 98 ? -25.216 -51.142 16.680 1.00 17.40 90 ALA A O 1
ATOM 699 N N . ALA A 1 99 ? -24.635 -49.534 18.137 1.00 17.27 91 ALA A N 1
ATOM 700 C CA . ALA A 1 99 ? -25.821 -49.782 18.950 1.00 17.27 91 ALA A CA 1
ATOM 701 C C . ALA A 1 99 ? -27.086 -49.415 18.189 1.00 16.57 91 ALA A C 1
ATOM 702 O O . ALA A 1 99 ? -28.060 -50.178 18.180 1.00 17.74 91 ALA A O 1
ATOM 704 N N . ASP A 1 100 ? -27.084 -48.252 17.528 1.00 17.07 92 ASP A N 1
ATOM 705 C CA . ASP A 1 100 ? -28.250 -47.838 16.759 1.00 17.64 92 ASP A CA 1
ATOM 706 C C . ASP A 1 100 ? -28.547 -48.820 15.631 1.00 18.65 92 ASP A C 1
ATOM 707 O O . ASP A 1 100 ? -29.708 -49.149 15.378 1.00 18.99 92 ASP A O 1
ATOM 712 N N . ARG A 1 101 ? -27.508 -49.299 14.944 1.00 19.00 93 ARG A N 1
ATOM 713 C CA . ARG A 1 101 ? -27.713 -50.253 13.859 1.00 21.54 93 ARG A CA 1
ATOM 714 C C . ARG A 1 101 ? -28.314 -51.548 14.387 1.00 21.77 93 ARG A C 1
ATOM 715 O O . ARG A 1 101 ? -29.248 -52.104 13.791 1.00 23.22 93 ARG A O 1
ATOM 723 N N . ALA A 1 102 ? -27.809 -52.036 15.523 1.00 21.28 94 ALA A N 1
ATOM 724 C CA . ALA A 1 102 ? -28.357 -53.259 16.094 1.00 22.70 94 ALA A CA 1
ATOM 725 C C . ALA A 1 102 ? -29.809 -53.080 16.515 1.00 23.59 94 ALA A C 1
ATOM 726 O O . ALA A 1 102 ? -30.578 -54.050 16.517 1.00 26.45 94 ALA A O 1
ATOM 728 N N . ALA A 1 103 ? -30.198 -51.861 16.880 1.00 22.95 95 ALA A N 1
ATOM 729 C CA . ALA A 1 103 ? -31.572 -51.573 17.264 1.00 24.73 95 ALA A CA 1
ATOM 730 C C . ALA A 1 103 ? -32.484 -51.354 16.066 1.00 25.50 95 ALA A C 1
ATOM 731 O O . ALA A 1 103 ? -33.693 -51.186 16.255 1.00 28.85 95 ALA A O 1
ATOM 733 N N . GLY A 1 104 ? -31.943 -51.350 14.849 1.00 24.43 96 GLY A N 1
ATOM 734 C CA . GLY A 1 104 ? -32.759 -51.199 13.664 1.00 25.92 96 GLY A CA 1
ATOM 735 C C . GLY A 1 104 ? -33.052 -49.768 13.291 1.00 25.51 96 GLY A C 1
ATOM 736 O O . GLY A 1 104 ? -33.991 -49.522 12.526 1.00 27.98 96 GLY A O 1
ATOM 737 N N . LEU A 1 105 ? -32.277 -48.815 13.804 1.00 23.55 97 LEU A N 1
ATOM 738 C CA . LEU A 1 105 ? -32.492 -47.411 13.497 1.00 23.27 97 LEU A CA 1
ATOM 739 C C . LEU A 1 105 ? -31.826 -47.068 12.170 1.00 25.02 97 LEU A C 1
ATOM 740 O O . LEU A 1 105 ? -30.690 -47.476 11.905 1.00 28.62 97 LEU A O 1
ATOM 745 N N . ASP A 1 106 ? -32.552 -46.349 11.324 1.00 23.03 98 ASP A N 1
ATOM 746 C CA . ASP A 1 106 ? -31.976 -45.733 10.138 1.00 22.31 98 ASP A CA 1
ATOM 747 C C . ASP A 1 106 ? -32.736 -44.438 9.890 1.00 23.12 98 ASP A C 1
ATOM 748 O O . ASP A 1 106 ? -33.717 -44.129 10.570 1.00 24.71 98 ASP A O 1
ATOM 753 N N . GLY A 1 107 ? -32.257 -43.661 8.935 1.00 23.33 99 GLY A N 1
ATOM 754 C CA . GLY A 1 107 ? -32.979 -42.488 8.505 1.00 21.68 99 GLY A CA 1
ATOM 755 C C . GLY A 1 107 ? -32.684 -41.208 9.260 1.00 19.76 99 GLY A C 1
ATOM 756 O O . GLY A 1 107 ? -33.132 -40.144 8.827 1.00 19.67 99 GLY A O 1
ATOM 757 N N . GLY A 1 108 ? -31.946 -41.255 10.369 1.00 19.13 100 GLY A N 1
ATOM 758 C CA . GLY A 1 108 ? -31.548 -40.026 11.018 1.00 16.84 100 GLY A CA 1
ATOM 759 C C . GLY A 1 108 ? -30.296 -39.436 10.403 1.00 14.55 100 GLY A C 1
ATOM 760 O O . GLY A 1 108 ? -29.477 -40.124 9.803 1.00 16.37 100 GLY A O 1
ATOM 761 N N . THR A 1 109 ? -30.132 -38.131 10.569 1.00 14.12 101 THR A N 1
ATOM 762 C CA . THR A 1 109 ? -28.887 -37.495 10.161 1.00 13.57 101 THR A CA 1
ATOM 763 C C . THR A 1 109 ? -27.733 -38.125 10.931 1.00 13.91 101 THR A C 1
ATOM 764 O O . THR A 1 109 ? -27.822 -38.266 12.158 1.00 15.24 101 THR A O 1
ATOM 768 N N . PRO A 1 110 ? -26.653 -38.529 10.265 1.00 13.24 102 PRO A N 1
ATOM 769 C CA . PRO A 1 110 ? -25.565 -39.185 10.997 1.00 12.63 102 PRO A CA 1
ATOM 770 C C . PRO A 1 110 ? -24.949 -38.285 12.057 1.00 13.37 102 PRO A C 1
ATOM 771 O O . PRO A 1 110 ? -24.800 -37.079 11.870 1.00 14.55 102 PRO A O 1
ATOM 775 N N . ARG A 1 111 ? -24.582 -38.896 13.177 1.00 13.01 103 ARG A N 1
ATOM 776 C CA . ARG A 1 111 ? -23.822 -38.196 14.198 1.00 12.83 103 ARG A CA 1
ATOM 777 C C . ARG A 1 111 ? -22.380 -38.014 13.739 1.00 12.37 103 ARG A C 1
ATOM 778 O O . ARG A 1 111 ? -21.864 -38.764 12.910 1.00 13.87 103 ARG A O 1
ATOM 786 N N . THR A 1 112 ? -21.717 -37.010 14.303 1.00 12.20 104 THR A N 1
ATOM 787 C CA . THR A 1 112 ? -20.261 -37.010 14.279 1.00 14.92 104 THR A CA 1
ATOM 788 C C . THR A 1 112 ? -19.756 -36.335 15.547 1.00 13.23 104 THR A C 1
ATOM 789 O O . THR A 1 112 ? -20.533 -36.006 16.450 1.00 13.99 104 THR A O 1
ATOM 793 N N . ILE A 1 113 ? -18.441 -36.160 15.630 1.00 14.62 105 ILE A N 1
ATOM 794 C CA . ILE A 1 113 ? -17.840 -35.806 16.906 1.00 14.14 105 ILE A CA 1
ATOM 795 C C . ILE A 1 113 ? -18.175 -34.366 17.281 1.00 12.90 105 ILE A C 1
ATOM 796 O O . ILE A 1 113 ? -18.262 -33.472 16.430 1.00 14.05 105 ILE A O 1
ATOM 801 N N . GLU A 1 114 ? -18.356 -34.150 18.582 1.00 12.69 106 GLU A N 1
ATOM 802 C CA . GLU A 1 114 ? -18.566 -32.814 19.126 1.00 12.48 106 GLU A CA 1
ATOM 803 C C . GLU A 1 114 ? -17.324 -31.942 18.996 1.00 12.51 106 GLU A C 1
ATOM 804 O O . GLU A 1 114 ? -17.431 -30.736 18.741 1.00 13.04 106 GLU A O 1
ATOM 810 N N . GLY A 1 115 ? -16.140 -32.518 19.219 1.00 12.36 107 GLY A N 1
ATOM 811 C CA . GLY A 1 115 ? -14.938 -31.742 19.401 1.00 13.21 107 GLY A CA 1
ATOM 812 C C . GLY A 1 115 ? -14.930 -31.058 20.751 1.00 13.23 107 GLY A C 1
ATOM 813 O O . GLY A 1 115 ? -15.906 -31.132 21.508 1.00 13.30 107 GLY A O 1
ATOM 814 N N . PRO A 1 116 ? -13.843 -30.353 21.069 1.00 13.44 108 PRO A N 1
ATOM 815 C CA . PRO A 1 116 ? -13.667 -29.810 22.428 1.00 14.31 108 PRO A CA 1
ATOM 816 C C . PRO A 1 116 ? -14.066 -28.349 22.611 1.00 13.35 108 PRO A C 1
ATOM 817 O O . PRO A 1 116 ? -13.781 -27.788 23.679 1.00 15.24 108 PRO A O 1
ATOM 821 N N . LEU A 1 117 ? -14.751 -27.733 21.648 1.00 12.63 109 LEU A N 1
ATOM 822 C CA . LEU A 1 117 ? -14.875 -26.279 21.653 1.00 13.23 109 LEU A CA 1
ATOM 823 C C . LEU A 1 117 ? -16.305 -25.762 21.789 1.00 13.93 109 LEU A C 1
ATOM 824 O O . LEU A 1 117 ? -16.558 -24.596 21.487 1.00 14.62 109 LEU A O 1
ATOM 829 N N . TYR A 1 118 ? -17.241 -26.573 22.273 1.00 13.05 110 TYR A N 1
ATOM 830 C CA . TYR A 1 118 ? -18.564 -26.043 22.578 1.00 13.15 110 TYR A CA 1
ATOM 831 C C . TYR A 1 118 ? -18.483 -25.063 23.740 1.00 14.04 110 TYR A C 1
ATOM 832 O O . TYR A 1 118 ? -17.693 -25.246 24.672 1.00 15.18 110 TYR A O 1
ATOM 841 N N . VAL A 1 119 ? -19.309 -24.019 23.686 1.00 14.26 111 VAL A N 1
ATOM 842 C CA . VAL A 1 119 ? -19.453 -23.071 24.790 1.00 13.64 111 VAL A CA 1
ATOM 843 C C . VAL A 1 119 ? -20.939 -22.950 25.094 1.00 14.64 111 VAL A C 1
ATOM 844 O O . VAL A 1 119 ? -21.729 -22.602 24.211 1.00 15.59 111 VAL A O 1
ATOM 848 N N . ALA A 1 120 ? -21.319 -23.248 26.330 1.00 16.27 112 ALA A N 1
ATOM 849 C CA . ALA A 1 120 ? -22.712 -23.199 26.747 1.00 18.14 112 ALA A CA 1
ATOM 850 C C . ALA A 1 120 ? -23.161 -21.763 27.013 1.00 18.42 112 ALA A C 1
ATOM 851 O O . ALA A 1 120 ? -22.366 -20.896 27.388 1.00 18.51 112 ALA A O 1
ATOM 853 N N . GLY A 1 121 ? -24.450 -21.516 26.803 1.00 18.75 113 GLY A N 1
ATOM 854 C CA . GLY A 1 121 ? -25.068 -20.265 27.187 1.00 19.63 113 GLY A CA 1
ATOM 855 C C . GLY A 1 121 ? -25.408 -19.293 26.070 1.00 21.21 113 GLY A C 1
ATOM 856 O O . GLY A 1 121 ? -25.789 -18.155 26.367 1.00 21.28 113 GLY A O 1
ATOM 857 N N . ALA A 1 122 ? -25.296 -19.690 24.810 1.00 19.67 114 ALA A N 1
ATOM 858 C CA . ALA A 1 122 ? -25.568 -18.750 23.731 1.00 20.04 114 ALA A CA 1
ATOM 859 C C . ALA A 1 122 ? -27.038 -18.337 23.766 1.00 20.99 114 ALA A C 1
ATOM 860 O O . ALA A 1 122 ? -27.911 -19.159 24.055 1.00 21.98 114 ALA A O 1
ATOM 862 N N . PRO A 1 123 ? -27.355 -17.079 23.483 1.00 23.69 115 PRO A N 1
ATOM 863 C CA . PRO A 1 123 ? -28.761 -16.670 23.491 1.00 25.08 115 PRO A CA 1
ATOM 864 C C . PRO A 1 123 ? -29.529 -17.380 22.389 1.00 24.59 115 PRO A C 1
ATOM 865 O O . PRO A 1 123 ? -28.995 -17.678 21.319 1.00 27.30 115 PRO A O 1
ATOM 869 N N . VAL A 1 124 ? -30.790 -17.673 22.675 1.00 23.96 116 VAL A N 1
ATOM 870 C CA . VAL A 1 124 ? -31.661 -18.401 21.760 1.00 21.86 116 VAL A CA 1
ATOM 871 C C . VAL A 1 124 ? -32.587 -17.408 21.074 1.00 21.54 116 VAL A C 1
ATOM 872 O O . VAL A 1 124 ? -33.261 -16.614 21.741 1.00 23.89 116 VAL A O 1
ATOM 876 N N . ARG A 1 125 ? -32.635 -17.461 19.747 1.00 19.14 117 ARG A N 1
ATOM 877 C CA . ARG A 1 125 ? -33.525 -16.632 18.946 1.00 19.28 117 ARG A CA 1
ATOM 878 C C . ARG A 1 125 ? -34.604 -17.486 18.292 1.00 18.52 117 ARG A C 1
ATOM 879 O O . ARG A 1 125 ? -34.445 -18.690 18.094 1.00 19.14 117 ARG A O 1
ATOM 887 N N . ASP A 1 126 ? -35.706 -16.845 17.921 1.00 20.11 118 ASP A N 1
ATOM 888 C CA . ASP A 1 126 ? -36.784 -17.532 17.219 1.00 20.80 118 ASP A CA 1
ATOM 889 C C . ASP A 1 126 ? -36.533 -17.466 15.717 1.00 18.92 118 ASP A C 1
ATOM 890 O O . ASP A 1 126 ? -36.491 -16.377 15.134 1.00 19.98 118 ASP A O 1
ATOM 895 N N . GLY A 1 127 ? -36.331 -18.626 15.107 1.00 18.97 119 GLY A N 1
ATOM 896 C CA . GLY A 1 127 ? -36.289 -18.759 13.651 1.00 18.51 119 GLY A CA 1
ATOM 897 C C . GLY A 1 127 ? -35.021 -18.385 12.941 1.00 17.67 119 GLY A C 1
ATOM 898 O O . GLY A 1 127 ? -34.565 -19.127 12.067 1.00 18.36 119 GLY A O 1
ATOM 899 N N . VAL A 1 128 ? -34.425 -17.250 13.298 1.00 17.16 120 VAL A N 1
ATOM 900 C CA A VAL A 1 128 ? -33.262 -16.727 12.595 0.47 16.94 120 VAL A CA 1
ATOM 901 C CA B VAL A 1 128 ? -33.268 -16.717 12.590 0.53 17.57 120 VAL A CA 1
ATOM 902 C C . VAL A 1 128 ? -32.340 -16.057 13.601 1.00 16.63 120 VAL A C 1
ATOM 903 O O . VAL A 1 128 ? -32.794 -15.357 14.512 1.00 19.31 120 VAL A O 1
ATOM 910 N N . ALA A 1 129 ? -31.038 -16.276 13.437 1.00 16.90 121 ALA A N 1
ATOM 911 C CA . ALA A 1 129 ? -30.040 -15.637 14.283 1.00 17.28 121 ALA A CA 1
ATOM 912 C C . ALA A 1 129 ? -28.867 -15.177 13.435 1.00 15.97 121 ALA A C 1
ATOM 913 O O . ALA A 1 129 ? -28.355 -15.942 12.611 1.00 16.94 121 ALA A O 1
ATOM 915 N N . LYS A 1 130 ? -28.444 -13.934 13.644 1.00 16.52 122 LYS A N 1
ATOM 916 C CA . LYS A 1 130 ? -27.204 -13.431 13.076 1.00 16.23 122 LYS A CA 1
ATOM 917 C C . LYS A 1 130 ? -26.111 -13.612 14.120 1.00 17.06 122 LYS A C 1
ATOM 918 O O . LYS A 1 130 ? -26.192 -13.044 15.215 1.00 19.99 122 LYS A O 1
ATOM 924 N N . ILE A 1 131 ? -25.099 -14.404 13.788 1.00 16.23 123 ILE A N 1
ATOM 925 C CA . ILE A 1 131 ? -24.132 -14.841 14.786 1.00 15.41 123 ILE A CA 1
ATOM 926 C C . ILE A 1 131 ? -22.729 -14.290 14.589 1.00 15.54 123 ILE A C 1
ATOM 927 O O . ILE A 1 131 ? -21.896 -14.469 15.489 1.00 16.10 123 ILE A O 1
ATOM 932 N N . ASP A 1 132 ? -22.443 -13.579 13.499 1.00 17.32 124 ASP A N 1
ATOM 933 C CA . ASP A 1 132 ? -21.128 -12.952 13.348 1.00 17.24 124 ASP A CA 1
ATOM 934 C C . ASP A 1 132 ? -21.168 -11.580 14.011 1.00 17.56 124 ASP A C 1
ATOM 935 O O . ASP A 1 132 ? -21.696 -10.614 13.457 1.00 19.98 124 ASP A O 1
ATOM 940 N N . LEU A 1 133 ? -20.613 -11.508 15.209 1.00 17.26 125 LEU A N 1
ATOM 941 C CA . LEU A 1 133 ? -20.579 -10.279 15.978 1.00 17.73 125 LEU A CA 1
ATOM 942 C C . LEU A 1 133 ? -19.312 -9.474 15.744 1.00 18.78 125 LEU A C 1
ATOM 943 O O . LEU A 1 133 ? -19.333 -8.251 15.923 1.00 20.02 125 LEU A O 1
ATOM 948 N N . ASP A 1 134 ? -18.225 -10.122 15.330 1.00 18.43 126 ASP A N 1
ATOM 949 C CA . ASP A 1 134 ? -16.965 -9.453 15.068 1.00 18.53 126 ASP A CA 1
ATOM 950 C C . ASP A 1 134 ? -16.664 -9.423 13.579 1.00 18.64 126 ASP A C 1
ATOM 951 O O . ASP A 1 134 ? -16.850 -10.420 12.872 1.00 19.78 126 ASP A O 1
ATOM 956 N N . ASP A 1 135 ? -16.178 -8.276 13.114 1.00 20.02 127 ASP A N 1
ATOM 957 C CA . ASP A 1 135 ? -15.812 -8.151 11.713 1.00 21.31 127 ASP A CA 1
ATOM 958 C C . ASP A 1 135 ? -14.655 -9.088 11.387 1.00 19.37 127 ASP A C 1
ATOM 959 O O . ASP A 1 135 ? -13.781 -9.359 12.215 1.00 19.54 127 ASP A O 1
ATOM 964 N N . ASP A 1 136 ? -14.676 -9.605 10.164 1.00 18.11 128 ASP A N 1
ATOM 965 C CA . ASP A 1 136 ? -13.662 -10.547 9.691 1.00 18.22 128 ASP A CA 1
ATOM 966 C C . ASP A 1 136 ? -13.582 -10.361 8.173 1.00 18.46 128 ASP A C 1
ATOM 967 O O . ASP A 1 136 ? -14.307 -11.006 7.412 1.00 17.80 128 ASP A O 1
ATOM 972 N N . ALA A 1 137 ? -12.687 -9.469 7.754 1.00 19.54 129 ALA A N 1
ATOM 973 C CA . ALA A 1 137 ? -12.639 -9.042 6.359 1.00 19.27 129 ALA A CA 1
ATOM 974 C C . ALA A 1 137 ? -12.424 -10.214 5.414 1.00 20.12 129 ALA A C 1
ATOM 975 O O . ALA A 1 137 ? -12.962 -10.225 4.299 1.00 22.59 129 ALA A O 1
ATOM 977 N N . ASP A 1 138 ? -11.636 -11.200 5.833 1.00 19.99 130 ASP A N 1
ATOM 978 C CA . ASP A 1 138 ? -11.252 -12.292 4.953 1.00 20.11 130 ASP A CA 1
ATOM 979 C C . ASP A 1 138 ? -12.312 -13.379 4.834 1.00 19.50 130 ASP A C 1
ATOM 980 O O . ASP A 1 138 ? -12.128 -14.298 4.032 1.00 20.84 130 ASP A O 1
ATOM 985 N N . ALA A 1 139 ? -13.400 -13.311 5.600 1.00 18.02 131 ALA A N 1
ATOM 986 C CA . ALA A 1 139 ? -14.466 -14.310 5.541 1.00 17.05 131 ALA A CA 1
ATOM 987 C C . ALA A 1 139 ? -15.703 -13.722 4.871 1.00 17.92 131 ALA A C 1
ATOM 988 O O . ALA A 1 139 ? -16.226 -12.696 5.315 1.00 19.31 131 ALA A O 1
ATOM 990 N N . GLY A 1 140 ? -16.193 -14.390 3.832 1.00 17.39 132 GLY A N 1
ATOM 991 C CA . GLY A 1 140 ? -17.385 -13.938 3.154 1.00 16.46 132 GLY A CA 1
ATOM 992 C C . GLY A 1 140 ? -18.663 -14.335 3.872 1.00 15.13 132 GLY A C 1
ATOM 993 O O . GLY A 1 140 ? -18.678 -15.244 4.701 1.00 14.49 132 GLY A O 1
ATOM 994 N N . PRO A 1 141 ? -19.773 -13.691 3.521 1.00 14.37 133 PRO A N 1
ATOM 995 C CA . PRO A 1 141 ? -21.043 -13.979 4.198 1.00 14.61 133 PRO A CA 1
ATOM 996 C C . PRO A 1 141 ? -21.613 -15.331 3.814 1.00 13.99 133 PRO A C 1
ATOM 997 O O . PRO A 1 141 ? -21.505 -15.781 2.669 1.00 15.08 133 PRO A O 1
ATOM 1001 N N . LEU A 1 142 ? -22.271 -15.957 4.791 1.00 13.79 134 LEU A N 1
ATOM 1002 C CA . LEU A 1 142 ? -22.801 -17.308 4.660 1.00 13.27 134 LEU A CA 1
ATOM 1003 C C . LEU A 1 142 ? -24.142 -17.394 5.373 1.00 12.48 134 LEU A C 1
ATOM 1004 O O . LEU A 1 142 ? -24.238 -17.040 6.549 1.00 14.45 134 LEU A O 1
ATOM 1009 N N . VAL A 1 143 ? -25.167 -17.879 4.674 1.00 13.76 135 VAL A N 1
ATOM 1010 C CA . VAL A 1 143 ? -26.433 -18.259 5.289 1.00 12.85 135 VAL A CA 1
ATOM 1011 C C . VAL A 1 143 ? -26.474 -19.776 5.375 1.00 13.61 135 VAL A C 1
ATOM 1012 O O . VAL A 1 143 ? -26.224 -20.469 4.382 1.00 14.52 135 VAL A O 1
ATOM 1016 N N . ILE A 1 144 ? -26.765 -20.290 6.566 1.00 13.72 136 ILE A N 1
ATOM 1017 C CA . ILE A 1 144 ? -27.018 -21.708 6.797 1.00 13.21 136 ILE A CA 1
ATOM 1018 C C . ILE A 1 144 ? -28.489 -21.816 7.158 1.00 13.92 136 ILE A C 1
ATOM 1019 O O . ILE A 1 144 ? -28.945 -21.169 8.103 1.00 15.84 136 ILE A O 1
ATOM 1024 N N . ARG A 1 145 ? -29.249 -22.609 6.418 1.00 13.60 137 ARG A N 1
ATOM 1025 C CA A ARG A 1 145 ? -30.659 -22.764 6.736 0.55 13.58 137 ARG A CA 1
ATOM 1026 C CA B ARG A 1 145 ? -30.666 -22.757 6.714 0.45 14.64 137 ARG A CA 1
ATOM 1027 C C . ARG A 1 145 ? -31.091 -24.190 6.442 1.00 14.02 137 ARG A C 1
ATOM 1028 O O . ARG A 1 145 ? -30.435 -24.922 5.706 1.00 14.94 137 ARG A O 1
ATOM 1043 N N . GLY A 1 146 ? -32.204 -24.576 7.036 1.00 14.39 138 GLY A N 1
ATOM 1044 C CA . GLY A 1 146 ? -32.710 -25.913 6.811 1.00 13.92 138 GLY A CA 1
ATOM 1045 C C . GLY A 1 146 ? -33.992 -26.129 7.568 1.00 13.24 138 GLY A C 1
ATOM 1046 O O . GLY A 1 146 ? -34.521 -25.226 8.232 1.00 15.08 138 GLY A O 1
ATOM 1047 N N . THR A 1 147 ? -34.492 -27.349 7.436 1.00 13.87 139 THR A N 1
ATOM 1048 C CA . THR A 1 147 ? -35.688 -27.804 8.122 1.00 14.11 139 THR A CA 1
ATOM 1049 C C . THR A 1 147 ? -35.313 -28.990 8.998 1.00 14.70 139 THR A C 1
ATOM 1050 O O . THR A 1 147 ? -34.573 -29.876 8.565 1.00 15.01 139 THR A O 1
ATOM 1054 N N . VAL A 1 148 ? -35.842 -29.011 10.219 1.00 14.76 140 VAL A N 1
ATOM 1055 C CA . VAL A 1 148 ? -35.674 -30.129 11.143 1.00 13.74 140 VAL A CA 1
ATOM 1056 C C . VAL A 1 148 ? -36.944 -30.964 11.102 1.00 14.83 140 VAL A C 1
ATOM 1057 O O . VAL A 1 148 ? -38.044 -30.433 11.292 1.00 14.97 140 VAL A O 1
ATOM 1061 N N . THR A 1 149 ? -36.792 -32.268 10.874 1.00 15.21 141 THR A N 1
ATOM 1062 C CA . THR A 1 149 ? -37.887 -33.223 10.894 1.00 15.60 141 THR A CA 1
ATOM 1063 C C . THR A 1 149 ? -37.520 -34.385 11.806 1.00 16.28 141 THR A C 1
ATOM 1064 O O . THR A 1 149 ? -36.370 -34.541 12.227 1.00 16.13 141 THR A O 1
ATOM 1068 N N . GLY A 1 150 ? -38.523 -35.207 12.109 1.00 17.89 142 GLY A N 1
ATOM 1069 C CA . GLY A 1 150 ? -38.292 -36.515 12.684 1.00 18.41 142 GLY A CA 1
ATOM 1070 C C . GLY A 1 150 ? -38.184 -37.579 11.605 1.00 19.63 142 GLY A C 1
ATOM 1071 O O . GLY A 1 150 ? -38.367 -37.318 10.422 1.00 19.48 142 GLY A O 1
ATOM 1072 N N . THR A 1 151 ? -37.869 -38.807 12.027 1.00 20.82 143 THR A N 1
ATOM 1073 C CA . THR A 1 151 ? -37.728 -39.887 11.057 1.00 21.43 143 THR A CA 1
ATOM 1074 C C . THR A 1 151 ? -39.048 -40.257 10.392 1.00 23.48 143 THR A C 1
ATOM 1075 O O . THR A 1 151 ? -39.032 -40.993 9.402 1.00 24.03 143 THR A O 1
ATOM 1079 N N . ASP A 1 152 ? -40.177 -39.759 10.889 1.00 24.75 144 ASP A N 1
ATOM 1080 C CA . ASP A 1 152 ? -41.447 -39.933 10.194 1.00 26.56 144 ASP A CA 1
ATOM 1081 C C . ASP A 1 152 ? -41.694 -38.865 9.131 1.00 27.47 144 ASP A C 1
ATOM 1082 O O . ASP A 1 152 ? -42.760 -38.863 8.507 1.00 29.09 144 ASP A O 1
ATOM 1087 N N . GLY A 1 153 ? -40.741 -37.959 8.915 1.00 25.67 145 GLY A N 1
ATOM 1088 C CA . GLY A 1 153 ? -40.855 -36.923 7.915 1.00 24.67 145 GLY A CA 1
ATOM 1089 C C . GLY A 1 153 ? -41.539 -35.650 8.366 1.00 23.85 145 GLY A C 1
ATOM 1090 O O . GLY A 1 153 ? -41.537 -34.669 7.612 1.00 26.05 145 GLY A O 1
ATOM 1091 N N . LYS A 1 154 ? -42.115 -35.622 9.569 1.00 22.00 146 LYS A N 1
ATOM 1092 C CA . LYS A 1 154 ? -42.891 -34.455 9.979 1.00 21.79 146 LYS A CA 1
ATOM 1093 C C . LYS A 1 154 ? -41.970 -33.365 10.528 1.00 20.37 146 LYS A C 1
ATOM 1094 O O . LYS A 1 154 ? -41.051 -33.660 11.297 1.00 19.96 146 LYS A O 1
ATOM 1096 N N . PRO A 1 155 ? -42.198 -32.102 10.165 1.00 19.92 147 PRO A N 1
ATOM 1097 C CA . PRO A 1 155 ? -41.374 -31.023 10.722 1.00 19.80 147 PRO A CA 1
ATOM 1098 C C . PRO A 1 155 ? -41.544 -30.922 12.230 1.00 19.33 147 PRO A C 1
ATOM 1099 O O . PRO A 1 155 ? -42.627 -31.163 12.775 1.00 21.64 147 PRO A O 1
ATOM 1103 N N . LEU A 1 156 ? -40.445 -30.577 12.906 1.00 18.98 148 LEU A N 1
ATOM 1104 C CA . LEU A 1 156 ? -40.440 -30.361 14.348 1.00 18.64 148 LEU A CA 1
ATOM 1105 C C . LEU A 1 156 ? -40.394 -28.861 14.618 1.00 19.94 148 LEU A C 1
ATOM 1106 O O . LEU A 1 156 ? -39.399 -28.198 14.311 1.00 20.77 148 LEU A O 1
ATOM 1111 N N . ALA A 1 157 ? -41.475 -28.336 15.193 1.00 19.59 149 ALA A N 1
ATOM 1112 C CA . ALA A 1 157 ? -41.558 -26.936 15.581 1.00 19.95 149 ALA A CA 1
ATOM 1113 C C . ALA A 1 157 ? -40.996 -26.762 16.985 1.00 21.03 149 ALA A C 1
ATOM 1114 O O . ALA A 1 157 ? -41.193 -27.615 17.854 1.00 22.12 149 ALA A O 1
ATOM 1116 N N . GLY A 1 158 ? -40.304 -25.644 17.205 1.00 19.46 150 GLY A N 1
ATOM 1117 C CA . GLY A 1 158 ? -39.708 -25.376 18.499 1.00 19.72 150 GLY A CA 1
ATOM 1118 C C . GLY A 1 158 ? -38.496 -26.211 18.840 1.00 20.12 150 GLY A C 1
ATOM 1119 O O . GLY A 1 158 ? -38.070 -26.206 19.998 1.00 22.91 150 GLY A O 1
ATOM 1120 N N . ALA A 1 159 ? -37.938 -26.942 17.879 1.00 16.90 151 ALA A N 1
ATOM 1121 C CA . ALA A 1 159 ? -36.687 -27.649 18.105 1.00 16.45 151 ALA A CA 1
ATOM 1122 C C . ALA A 1 159 ? -35.547 -26.646 18.262 1.00 16.24 151 ALA A C 1
ATOM 1123 O O . ALA A 1 159 ? -35.580 -25.545 17.716 1.00 18.59 151 ALA A O 1
ATOM 1125 N N . LEU A 1 160 ? -34.534 -27.023 19.031 1.00 15.56 152 LEU A N 1
ATOM 1126 C CA . LEU A 1 160 ? -33.409 -26.146 19.312 1.00 15.35 152 LEU A CA 1
ATOM 1127 C C . LEU A 1 160 ? -32.237 -26.564 18.442 1.00 15.04 152 LEU A C 1
ATOM 1128 O O . LEU A 1 160 ? -31.756 -27.697 18.558 1.00 15.31 152 LEU A O 1
ATOM 1133 N N . VAL A 1 161 ? -31.806 -25.662 17.556 1.00 13.55 153 VAL A N 1
ATOM 1134 C CA . VAL A 1 161 ? -30.673 -25.877 16.658 1.00 13.59 153 VAL A CA 1
ATOM 1135 C C . VAL A 1 161 ? -29.568 -24.937 17.111 1.00 13.60 153 VAL A C 1
ATOM 1136 O O . VAL A 1 161 ? -29.746 -23.716 17.116 1.00 14.43 153 VAL A O 1
ATOM 1140 N N . GLU A 1 162 ? -28.431 -25.502 17.486 1.00 14.07 154 GLU A N 1
ATOM 1141 C CA A GLU A 1 162 ? -27.277 -24.752 17.962 0.58 14.81 154 GLU A CA 1
ATOM 1142 C CA B GLU A 1 162 ? -27.291 -24.732 17.943 0.42 14.28 154 GLU A CA 1
ATOM 1143 C C . GLU A 1 162 ? -26.111 -25.016 17.030 1.00 12.78 154 GLU A C 1
ATOM 1144 O O . GLU A 1 162 ? -25.891 -26.157 16.629 1.00 13.91 154 GLU A O 1
ATOM 1155 N N . CYS A 1 163 ? -25.348 -23.973 16.703 1.00 12.89 155 CYS A N 1
ATOM 1156 C CA . CYS A 1 163 ? -24.144 -24.169 15.911 1.00 13.71 155 CYS A CA 1
ATOM 1157 C C . CYS A 1 163 ? -22.982 -23.369 16.480 1.00 12.65 155 CYS A C 1
ATOM 1158 O O . CYS A 1 163 ? -23.156 -22.398 17.223 1.00 13.51 155 CYS A O 1
ATOM 1161 N N . TRP A 1 164 ? -21.783 -23.797 16.111 1.00 12.46 156 TRP A N 1
ATOM 1162 C CA . TRP A 1 164 ? -20.576 -23.053 16.443 1.00 12.40 156 TRP A CA 1
ATOM 1163 C C . TRP A 1 164 ? -19.516 -23.364 15.391 1.00 13.06 156 TRP A C 1
ATOM 1164 O O . TRP A 1 164 ? -19.461 -24.480 14.871 1.00 12.97 156 TRP A O 1
ATOM 1175 N N . HIS A 1 165 ? -18.700 -22.369 15.056 1.00 11.91 157 HIS A N 1
ATOM 1176 C CA . HIS A 1 165 ? -17.677 -22.561 14.036 1.00 12.21 157 HIS A CA 1
ATOM 1177 C C . HIS A 1 165 ? -16.593 -21.496 14.163 1.00 12.48 157 HIS A C 1
ATOM 1178 O O . HIS A 1 165 ? -16.718 -20.529 14.921 1.00 12.77 157 HIS A O 1
ATOM 1185 N N . ALA A 1 166 ? -15.534 -21.681 13.377 1.00 12.58 158 ALA A N 1
ATOM 1186 C CA . ALA A 1 166 ? -14.327 -20.866 13.429 1.00 12.97 158 ALA A CA 1
ATOM 1187 C C . ALA A 1 166 ? -14.418 -19.656 12.501 1.00 13.06 158 ALA A C 1
ATOM 1188 O O . ALA A 1 166 ? -15.217 -19.620 11.561 1.00 13.65 158 ALA A O 1
ATOM 1190 N N . ASN A 1 167 ? -13.548 -18.678 12.764 1.00 13.80 159 ASN A N 1
ATOM 1191 C CA . ASN A 1 167 ? -13.393 -17.510 11.914 1.00 14.24 159 ASN A CA 1
ATOM 1192 C C . ASN A 1 167 ? -12.396 -17.800 10.788 1.00 14.86 159 ASN A C 1
ATOM 1193 O O . ASN A 1 167 ? -11.985 -18.943 10.564 1.00 15.26 159 ASN A O 1
ATOM 1198 N N . SER A 1 168 ? -12.010 -16.752 10.047 1.00 15.98 160 SER A N 1
ATOM 1199 C CA . SER A 1 168 ? -11.149 -16.924 8.881 1.00 17.09 160 SER A CA 1
ATOM 1200 C C . SER A 1 168 ? -9.730 -17.292 9.260 1.00 18.16 160 SER A C 1
ATOM 1201 O O . SER A 1 168 ? -8.958 -17.704 8.389 1.00 19.29 160 SER A O 1
ATOM 1204 N N . LYS A 1 169 ? -9.366 -17.101 10.521 1.00 17.81 161 LYS A N 1
ATOM 1205 C CA . LYS A 1 169 ? -8.056 -17.457 11.036 1.00 18.75 161 LYS A CA 1
ATOM 1206 C C . LYS A 1 169 ? -8.066 -18.812 11.721 1.00 17.94 161 LYS A C 1
ATOM 1207 O O . LYS A 1 169 ? -7.036 -19.233 12.260 1.00 19.55 161 LYS A O 1
ATOM 1213 N N . GLY A 1 170 ? -9.200 -19.506 11.705 1.00 16.70 162 GLY A N 1
ATOM 1214 C CA . GLY A 1 170 ? -9.296 -20.821 12.288 1.00 16.45 162 GLY A CA 1
ATOM 1215 C C . GLY A 1 170 ? -9.592 -20.834 13.765 1.00 15.91 162 GLY A C 1
ATOM 1216 O O . GLY A 1 170 ? -9.464 -21.886 14.390 1.00 17.72 162 GLY A O 1
ATOM 1217 N N . PHE A 1 171 ? -10.006 -19.708 14.335 1.00 15.09 163 PHE A N 1
ATOM 1218 C CA . PHE A 1 171 ? -10.182 -19.561 15.771 1.00 15.32 163 PHE A CA 1
ATOM 1219 C C . PHE A 1 171 ? -11.652 -19.404 16.135 1.00 14.33 163 PHE A C 1
ATOM 1220 O O . PHE A 1 171 ? -12.423 -18.744 15.428 1.00 15.73 163 PHE A O 1
ATOM 1228 N N . TYR A 1 172 ? -12.023 -20.000 17.258 1.00 14.97 164 TYR A N 1
ATOM 1229 C CA . TYR A 1 172 ? -13.357 -19.916 17.819 1.00 14.45 164 TYR A CA 1
ATOM 1230 C C . TYR A 1 172 ? -13.361 -18.917 18.966 1.00 14.60 164 TYR A C 1
ATOM 1231 O O . TYR A 1 172 ? -12.371 -18.769 19.697 1.00 15.65 164 TYR A O 1
ATOM 1240 N N . SER A 1 173 ? -14.499 -18.253 19.142 1.00 15.07 165 SER A N 1
ATOM 1241 C CA . SER A 1 173 ? -14.669 -17.424 20.320 1.00 14.66 165 SER A CA 1
ATOM 1242 C C . SER A 1 173 ? -14.489 -18.281 21.566 1.00 13.96 165 SER A C 1
ATOM 1243 O O . SER A 1 173 ? -14.881 -19.455 21.605 1.00 14.86 165 SER A O 1
ATOM 1246 N N . HIS A 1 174 ? -13.882 -17.682 22.586 1.00 15.57 166 HIS A N 1
ATOM 1247 C CA . HIS A 1 174 ? -13.562 -18.270 23.882 1.00 16.18 166 HIS A CA 1
ATOM 1248 C C . HIS A 1 174 ? -12.304 -19.125 23.808 1.00 16.72 166 HIS A C 1
ATOM 1249 O O . HIS A 1 174 ? -11.825 -19.567 24.855 1.00 19.61 166 HIS A O 1
ATOM 1256 N N . PHE A 1 175 ? -11.712 -19.300 22.618 1.00 16.83 167 PHE A N 1
ATOM 1257 C CA . PHE A 1 175 ? -10.514 -20.107 22.427 1.00 17.08 167 PHE A CA 1
ATOM 1258 C C . PHE A 1 175 ? -9.541 -19.439 21.458 1.00 17.79 167 PHE A C 1
ATOM 1259 O O . PHE A 1 175 ? -8.775 -20.123 20.770 1.00 20.24 167 PHE A O 1
ATOM 1267 N N . ASP A 1 176 ? -9.561 -18.112 21.379 1.00 17.45 168 ASP A N 1
ATOM 1268 C CA . ASP A 1 176 ? -8.740 -17.398 20.416 1.00 18.15 168 ASP A CA 1
ATOM 1269 C C . ASP A 1 176 ? -7.491 -16.884 21.117 1.00 20.42 168 ASP A C 1
ATOM 1270 O O . ASP A 1 176 ? -7.600 -16.010 21.989 1.00 21.29 168 ASP A O 1
ATOM 1275 N N . PRO A 1 177 ? -6.296 -17.383 20.778 1.00 21.82 169 PRO A N 1
ATOM 1276 C CA . PRO A 1 177 ? -5.083 -16.952 21.484 1.00 22.99 169 PRO A CA 1
ATOM 1277 C C . PRO A 1 177 ? -4.547 -15.606 21.035 1.00 24.82 169 PRO A C 1
ATOM 1278 O O . PRO A 1 177 ? -3.633 -15.086 21.683 1.00 27.28 169 PRO A O 1
ATOM 1282 N N . THR A 1 178 ? -5.061 -15.034 19.950 1.00 24.13 170 THR A N 1
ATOM 1283 C CA . THR A 1 178 ? -4.584 -13.744 19.461 1.00 24.16 170 THR A CA 1
ATOM 1284 C C . THR A 1 178 ? -5.346 -12.564 20.042 1.00 26.00 170 THR A C 1
ATOM 1285 O O . THR A 1 178 ? -5.004 -11.417 19.735 1.00 27.04 170 THR A O 1
ATOM 1289 N N . GLY A 1 179 ? -6.357 -12.809 20.866 1.00 24.76 171 GLY A N 1
ATOM 1290 C CA . GLY A 1 179 ? -7.134 -11.732 21.448 1.00 24.19 171 GLY A CA 1
ATOM 1291 C C . GLY A 1 179 ? -8.575 -12.165 21.616 1.00 24.05 171 GLY A C 1
ATOM 1292 O O . GLY A 1 179 ? -9.103 -12.894 20.775 1.00 24.30 171 GLY A O 1
ATOM 1293 N N . ALA A 1 180 ? -9.216 -11.744 22.699 1.00 22.62 172 ALA A N 1
ATOM 1294 C CA . ALA A 1 180 ? -10.572 -12.191 22.972 1.00 21.43 172 ALA A CA 1
ATOM 1295 C C . ALA A 1 180 ? -11.524 -11.712 21.880 1.00 20.23 172 ALA A C 1
ATOM 1296 O O . ALA A 1 180 ? -11.483 -10.550 21.456 1.00 22.29 172 ALA A O 1
ATOM 1298 N N . GLN A 1 181 ? -12.370 -12.624 21.416 1.00 19.04 173 GLN A N 1
ATOM 1299 C CA . GLN A 1 181 ? -13.498 -12.284 20.565 1.00 17.67 173 GLN A CA 1
ATOM 1300 C C . GLN A 1 181 ? -14.666 -11.827 21.435 1.00 18.10 173 GLN A C 1
ATOM 1301 O O . GLN A 1 181 ? -14.679 -12.030 22.650 1.00 20.30 173 GLN A O 1
ATOM 1307 N N . THR A 1 182 ? -15.654 -11.194 20.809 1.00 17.90 174 THR A N 1
ATOM 1308 C CA . THR A 1 182 ? -16.909 -10.962 21.505 1.00 17.41 174 THR A CA 1
ATOM 1309 C C . THR A 1 182 ? -17.477 -12.303 21.944 1.00 17.04 174 THR A C 1
ATOM 1310 O O . THR A 1 182 ? -17.414 -13.291 21.209 1.00 17.28 174 THR A O 1
ATOM 1314 N N . ALA A 1 183 ? -18.033 -12.333 23.150 1.00 17.88 175 ALA A N 1
ATOM 1315 C CA . ALA A 1 183 ? -18.658 -13.543 23.648 1.00 18.66 175 ALA A CA 1
ATOM 1316 C C . ALA A 1 183 ? -19.655 -14.061 22.627 1.00 16.67 175 ALA A C 1
ATOM 1317 O O . ALA A 1 183 ? -20.457 -13.299 22.084 1.00 17.91 175 ALA A O 1
ATOM 1319 N N . PHE A 1 184 ? -19.577 -15.359 22.352 1.00 15.66 176 PHE A N 1
ATOM 1320 C CA . PHE A 1 184 ? -20.486 -16.061 21.455 1.00 15.25 176 PHE A CA 1
ATOM 1321 C C . PHE A 1 184 ? -20.371 -15.626 20.003 1.00 15.14 176 PHE A C 1
ATOM 1322 O O . PHE A 1 184 ? -21.266 -15.925 19.195 1.00 15.01 176 PHE A O 1
ATOM 1330 N N . ASN A 1 185 ? -19.258 -15.014 19.616 1.00 15.63 177 ASN A N 1
ATOM 1331 C CA . ASN A 1 185 ? -19.033 -14.785 18.196 1.00 14.33 177 ASN A CA 1
ATOM 1332 C C . ASN A 1 185 ? -19.031 -16.130 17.473 1.00 13.74 177 ASN A C 1
ATOM 1333 O O . ASN A 1 185 ? -18.374 -17.084 17.902 1.00 14.32 177 ASN A O 1
ATOM 1338 N N . LEU A 1 186 ? -19.789 -16.199 16.381 1.00 13.77 178 LEU A N 1
ATOM 1339 C CA . LEU A 1 186 ? -19.923 -17.401 15.551 1.00 13.56 178 LEU A CA 1
ATOM 1340 C C . LEU A 1 186 ? -20.504 -18.582 16.325 1.00 13.93 178 LEU A C 1
ATOM 1341 O O . LEU A 1 186 ? -20.220 -19.747 16.018 1.00 15.35 178 LEU A O 1
ATOM 1346 N N . ARG A 1 187 ? -21.359 -18.281 17.301 1.00 14.22 179 ARG A N 1
ATOM 1347 C CA . ARG A 1 187 ? -22.066 -19.289 18.086 1.00 14.65 179 ARG A CA 1
ATOM 1348 C C . ARG A 1 187 ? -23.511 -18.832 18.228 1.00 18.32 179 ARG A C 1
ATOM 1349 O O . ARG A 1 187 ? -23.771 -17.681 18.581 1.00 20.43 179 ARG A O 1
ATOM 1357 N N . GLY A 1 188 ? -24.449 -19.723 17.966 1.00 17.60 180 GLY A N 1
ATOM 1358 C CA . GLY A 1 188 ? -25.831 -19.304 18.089 1.00 19.51 180 GLY A CA 1
ATOM 1359 C C . GLY A 1 188 ? -26.757 -20.472 18.290 1.00 15.84 180 GLY A C 1
ATOM 1360 O O . GLY A 1 188 ? -26.373 -21.633 18.153 1.00 16.19 180 GLY A O 1
ATOM 1361 N N . ALA A 1 189 ? -27.987 -20.130 18.642 1.00 16.73 181 ALA A N 1
ATOM 1362 C CA . ALA A 1 189 ? -29.037 -21.089 18.901 1.00 16.27 181 ALA A CA 1
ATOM 1363 C C . ALA A 1 189 ? -30.339 -20.496 18.391 1.00 15.81 181 ALA A C 1
ATOM 1364 O O . ALA A 1 189 ? -30.633 -19.319 18.629 1.00 16.86 181 ALA A O 1
ATOM 1366 N N . VAL A 1 190 ? -31.115 -21.321 17.697 1.00 15.92 182 VAL A N 1
ATOM 1367 C CA . VAL A 1 190 ? -32.384 -20.931 17.100 1.00 16.95 182 VAL A CA 1
ATOM 1368 C C . VAL A 1 190 ? -33.429 -21.974 17.467 1.00 16.01 182 VAL A C 1
ATOM 1369 O O . VAL A 1 190 ? -33.159 -23.177 17.407 1.00 16.70 182 VAL A O 1
ATOM 1373 N N . ARG A 1 191 ? -34.628 -21.514 17.834 1.00 16.30 183 ARG A N 1
ATOM 1374 C CA . ARG A 1 191 ? -35.797 -22.379 17.924 1.00 17.41 183 ARG A CA 1
ATOM 1375 C C . ARG A 1 191 ? -36.494 -22.395 16.570 1.00 16.30 183 ARG A C 1
ATOM 1376 O O . ARG A 1 191 ? -36.817 -21.333 16.019 1.00 16.79 183 ARG A O 1
ATOM 1384 N N . THR A 1 192 ? -36.739 -23.593 16.041 1.00 16.00 184 THR A N 1
ATOM 1385 C CA . THR A 1 192 ? -37.328 -23.691 14.715 1.00 16.77 184 THR A CA 1
ATOM 1386 C C . THR A 1 192 ? -38.743 -23.130 14.729 1.00 18.23 184 THR A C 1
ATOM 1387 O O . THR A 1 192 ? -39.433 -23.141 15.756 1.00 19.50 184 THR A O 1
ATOM 1391 N N . ASP A 1 193 ? -39.171 -22.644 13.567 1.00 19.42 185 ASP A N 1
ATOM 1392 C CA . ASP A 1 193 ? -40.504 -22.078 13.406 1.00 19.94 185 ASP A CA 1
ATOM 1393 C C . ASP A 1 193 ? -41.525 -23.205 13.260 1.00 19.63 185 ASP A C 1
ATOM 1394 O O . ASP A 1 193 ? -41.208 -24.389 13.403 1.00 18.24 185 ASP A O 1
ATOM 1399 N N . ALA A 1 194 ? -42.778 -22.841 12.980 1.00 21.16 186 ALA A N 1
ATOM 1400 C CA . ALA A 1 194 ? -43.844 -23.831 12.935 1.00 22.31 186 ALA A CA 1
ATOM 1401 C C . ALA A 1 194 ? -43.637 -24.858 11.831 1.00 22.91 186 ALA A C 1
ATOM 1402 O O . ALA A 1 194 ? -44.203 -25.954 11.906 1.00 24.77 186 ALA A O 1
ATOM 1404 N N . ASN A 1 195 ? -42.854 -24.529 10.804 1.00 21.20 187 ASN A N 1
ATOM 1405 C CA . ASN A 1 195 ? -42.569 -25.441 9.706 1.00 20.65 187 ASN A CA 1
ATOM 1406 C C . ASN A 1 195 ? -41.223 -26.129 9.858 1.00 18.62 187 ASN A C 1
ATOM 1407 O O . ASN A 1 195 ? -40.718 -26.712 8.894 1.00 18.75 187 ASN A O 1
ATOM 1412 N N . GLY A 1 196 ? -40.632 -26.064 11.047 1.00 17.97 188 GLY A N 1
ATOM 1413 C CA . GLY A 1 196 ? -39.370 -26.715 11.313 1.00 17.06 188 GLY A CA 1
ATOM 1414 C C . GLY A 1 196 ? -38.147 -25.973 10.839 1.00 17.01 188 GLY A C 1
ATOM 1415 O O . GLY A 1 196 ? -37.058 -26.543 10.862 1.00 16.43 188 GLY A O 1
ATOM 1416 N N . LYS A 1 197 ? -38.280 -24.728 10.400 1.00 16.17 189 LYS A N 1
ATOM 1417 C CA . LYS A 1 197 ? -37.170 -24.034 9.758 1.00 16.12 189 LYS A CA 1
ATOM 1418 C C . LYS A 1 197 ? -36.295 -23.301 10.766 1.00 15.86 189 LYS A C 1
ATOM 1419 O O . LYS A 1 197 ? -36.790 -22.712 11.728 1.00 16.22 189 LYS A O 1
ATOM 1425 N N . TYR A 1 198 ? -34.988 -23.336 10.515 1.00 15.47 190 TYR A N 1
ATOM 1426 C CA . TYR A 1 198 ? -33.997 -22.545 11.226 1.00 14.65 190 TYR A CA 1
ATOM 1427 C C . TYR A 1 198 ? -33.133 -21.828 10.195 1.00 13.18 190 TYR A C 1
ATOM 1428 O O . TYR A 1 198 ? -33.003 -22.264 9.043 1.00 13.67 190 TYR A O 1
ATOM 1437 N N . GLU A 1 199 ? -32.483 -20.752 10.639 1.00 14.67 191 GLU A N 1
ATOM 1438 C CA . GLU A 1 199 ? -31.561 -20.018 9.784 1.00 14.21 191 GLU A CA 1
ATOM 1439 C C . GLU A 1 199 ? -30.519 -19.294 10.621 1.00 14.63 191 GLU A C 1
ATOM 1440 O O . GLU A 1 199 ? -30.855 -18.638 11.608 1.00 15.19 191 GLU A O 1
ATOM 1446 N N . PHE A 1 200 ? -29.262 -19.408 10.200 1.00 13.59 192 PHE A N 1
ATOM 1447 C CA . PHE A 1 200 ? -28.149 -18.651 10.758 1.00 13.17 192 PHE A CA 1
ATOM 1448 C C . PHE A 1 200 ? -27.564 -17.774 9.666 1.00 13.98 192 PHE A C 1
ATOM 1449 O O . PHE A 1 200 ? -27.342 -18.233 8.539 1.00 15.20 192 PHE A O 1
ATOM 1457 N N . ARG A 1 201 ? -27.299 -16.523 10.004 1.00 14.30 193 ARG A N 1
ATOM 1458 C CA . ARG A 1 201 ? -26.583 -15.608 9.133 1.00 13.70 193 ARG A CA 1
ATOM 1459 C C . ARG A 1 201 ? -25.220 -15.388 9.759 1.00 13.41 193 ARG A C 1
ATOM 1460 O O . ARG A 1 201 ? -25.124 -14.923 10.897 1.00 15.28 193 ARG A O 1
ATOM 1468 N N . THR A 1 202 ? -24.179 -15.778 9.039 1.00 13.06 194 THR A N 1
ATOM 1469 C CA . THR A 1 202 ? -22.850 -15.878 9.623 1.00 13.42 194 THR A CA 1
ATOM 1470 C C . THR A 1 202 ? -21.822 -15.547 8.543 1.00 12.68 194 THR A C 1
ATOM 1471 O O . THR A 1 202 ? -22.141 -14.900 7.537 1.00 14.41 194 THR A O 1
ATOM 1475 N N . LEU A 1 203 ? -20.576 -15.940 8.789 1.00 14.26 195 LEU A N 1
ATOM 1476 C CA . LEU A 1 203 ? -19.481 -15.838 7.842 1.00 14.77 195 LEU A CA 1
ATOM 1477 C C . LEU A 1 203 ? -18.914 -17.236 7.624 1.00 14.20 195 LEU A C 1
ATOM 1478 O O . LEU A 1 203 ? -19.126 -18.142 8.431 1.00 15.29 195 LEU A O 1
ATOM 1483 N N . MET A 1 204 ? -18.196 -17.403 6.521 1.00 13.35 196 MET A N 1
ATOM 1484 C CA . MET A 1 204 ? -17.705 -18.724 6.125 1.00 13.52 196 MET A CA 1
ATOM 1485 C C . MET A 1 204 ? -16.535 -19.157 7.007 1.00 14.46 196 MET A C 1
ATOM 1486 O O . MET A 1 204 ? -15.554 -18.415 7.131 1.00 15.01 196 MET A O 1
ATOM 1491 N N . PRO A 1 205 ? -16.579 -20.348 7.606 1.00 13.97 197 PRO A N 1
ATOM 1492 C CA . PRO A 1 205 ? -15.440 -20.819 8.392 1.00 14.69 197 PRO A CA 1
ATOM 1493 C C . PRO A 1 205 ? -14.288 -21.276 7.516 1.00 15.31 197 PRO A C 1
ATOM 1494 O O . PRO A 1 205 ? -14.446 -21.618 6.343 1.00 15.35 197 PRO A O 1
ATOM 1498 N N . VAL A 1 206 ? -13.113 -21.286 8.128 1.00 15.70 198 VAL A N 1
ATOM 1499 C CA A VAL A 1 206 ? -11.917 -21.901 7.572 0.61 15.72 198 VAL A CA 1
ATOM 1500 C CA B VAL A 1 206 ? -11.961 -21.952 7.543 0.39 15.95 198 VAL A CA 1
ATOM 1501 C C . VAL A 1 206 ? -11.474 -22.983 8.547 1.00 15.86 198 VAL A C 1
ATOM 1502 O O . VAL A 1 206 ? -11.758 -22.908 9.750 1.00 16.56 198 VAL A O 1
ATOM 1509 N N . GLY A 1 207 ? -10.788 -23.990 8.025 1.00 15.82 199 GLY A N 1
ATOM 1510 C CA . GLY A 1 207 ? -10.240 -25.041 8.844 1.00 17.44 199 GLY A CA 1
ATOM 1511 C C . GLY A 1 207 ? -9.108 -24.507 9.703 1.00 18.96 199 GLY A C 1
ATOM 1512 O O . GLY A 1 207 ? -8.724 -23.338 9.651 1.00 20.97 199 GLY A O 1
ATOM 1513 N N . TYR A 1 208 ? -8.555 -25.389 10.516 1.00 18.35 200 TYR A N 1
ATOM 1514 C CA . TYR A 1 208 ? -7.580 -24.932 11.495 1.00 18.66 200 TYR A CA 1
ATOM 1515 C C . TYR A 1 208 ? -6.717 -26.102 11.919 1.00 18.43 200 TYR A C 1
ATOM 1516 O O . TYR A 1 208 ? -7.057 -27.264 11.694 1.00 18.19 200 TYR A O 1
ATOM 1525 N N . GLY A 1 209 ? -5.603 -25.770 12.570 1.00 20.41 201 GLY A N 1
ATOM 1526 C CA . GLY A 1 209 ? -4.696 -26.749 13.118 1.00 21.02 201 GLY A CA 1
ATOM 1527 C C . GLY A 1 209 ? -4.643 -26.685 14.637 1.00 20.72 201 GLY A C 1
ATOM 1528 O O . GLY A 1 209 ? -5.210 -25.801 15.283 1.00 22.21 201 GLY A O 1
ATOM 1529 N N . CYS A 1 210 ? -3.941 -27.666 15.200 1.00 20.79 202 CYS A N 1
ATOM 1530 C CA . CYS A 1 210 ? -3.710 -27.716 16.633 1.00 20.72 202 CYS A CA 1
ATOM 1531 C C . CYS A 1 210 ? -2.747 -26.605 17.045 1.00 22.20 202 CYS A C 1
ATOM 1532 O O . CYS A 1 210 ? -1.969 -26.117 16.220 1.00 22.60 202 CYS A O 1
ATOM 1535 N N . PRO A 1 211 ? -2.770 -26.203 18.319 1.00 21.91 203 PRO A N 1
ATOM 1536 C CA . PRO A 1 211 ? -1.764 -25.249 18.822 1.00 23.39 203 PRO A CA 1
ATOM 1537 C C . PRO A 1 211 ? -0.367 -25.776 18.552 1.00 23.34 203 PRO A C 1
ATOM 1538 O O . PRO A 1 211 ? -0.021 -26.866 19.023 1.00 21.41 203 PRO A O 1
ATOM 1542 N N . PRO A 1 212 ? 0.459 -25.041 17.798 1.00 24.37 204 PRO A N 1
ATOM 1543 C CA A PRO A 1 212 ? 1.695 -25.645 17.270 0.42 24.75 204 PRO A CA 1
ATOM 1544 C CA B PRO A 1 212 ? 1.695 -25.649 17.273 0.58 24.93 204 PRO A CA 1
ATOM 1545 C C . PRO A 1 212 ? 2.663 -26.136 18.333 1.00 23.99 204 PRO A C 1
ATOM 1546 O O . PRO A 1 212 ? 3.361 -27.131 18.103 1.00 25.00 204 PRO A O 1
ATOM 1553 N N . GLN A 1 213 ? 2.742 -25.470 19.480 1.00 21.88 205 GLN A N 1
ATOM 1554 C CA A GLN A 1 213 ? 3.658 -25.870 20.542 0.31 22.93 205 GLN A CA 1
ATOM 1555 C CA B GLN A 1 213 ? 3.656 -25.864 20.545 0.69 23.69 205 GLN A CA 1
ATOM 1556 C C . GLN A 1 213 ? 2.993 -26.756 21.586 1.00 21.44 205 GLN A C 1
ATOM 1557 O O . GLN A 1 213 ? 3.631 -27.113 22.581 1.00 22.34 205 GLN A O 1
ATOM 1568 N N . GLY A 1 214 ? 1.748 -27.137 21.376 1.00 18.50 206 GLY A N 1
ATOM 1569 C CA . GLY A 1 214 ? 1.014 -27.886 22.370 1.00 17.58 206 GLY A CA 1
ATOM 1570 C C . GLY A 1 214 ? 1.246 -29.379 22.308 1.00 17.17 206 GLY A C 1
ATOM 1571 O O . GLY A 1 214 ? 1.847 -29.906 21.371 1.00 18.03 206 GLY A O 1
ATOM 1572 N N . ALA A 1 215 ? 0.713 -30.059 23.329 1.00 17.03 207 ALA A N 1
ATOM 1573 C CA . ALA A 1 215 ? 0.956 -31.486 23.501 1.00 16.27 207 ALA A CA 1
ATOM 1574 C C . ALA A 1 215 ? 0.388 -32.313 22.354 1.00 15.61 207 ALA A C 1
ATOM 1575 O O . ALA A 1 215 ? 1.017 -33.281 21.922 1.00 15.82 207 ALA A O 1
ATOM 1577 N N . THR A 1 216 ? -0.807 -31.974 21.860 1.00 14.95 208 THR A N 1
ATOM 1578 C CA . THR A 1 216 ? -1.392 -32.777 20.790 1.00 14.61 208 THR A CA 1
ATOM 1579 C C . THR A 1 216 ? -0.507 -32.747 19.551 1.00 14.48 208 THR A C 1
ATOM 1580 O O . THR A 1 216 ? -0.159 -33.794 18.999 1.00 15.49 208 THR A O 1
ATOM 1584 N N . GLN A 1 217 ? -0.110 -31.551 19.116 1.00 15.16 209 GLN A N 1
ATOM 1585 C CA . GLN A 1 217 ? 0.755 -31.454 17.949 1.00 16.38 209 GLN A CA 1
ATOM 1586 C C . GLN A 1 217 ? 2.116 -32.099 18.189 1.00 17.07 209 GLN A C 1
ATOM 1587 O O . GLN A 1 217 ? 2.715 -32.631 17.253 1.00 17.21 209 GLN A O 1
ATOM 1593 N N . GLN A 1 218 ? 2.628 -32.065 19.421 1.00 16.93 210 GLN A N 1
ATOM 1594 C CA . GLN A 1 218 ? 3.898 -32.730 19.700 1.00 17.33 210 GLN A CA 1
ATOM 1595 C C . GLN A 1 218 ? 3.798 -34.226 19.428 1.00 16.83 210 GLN A C 1
ATOM 1596 O O . GLN A 1 218 ? 4.676 -34.819 18.789 1.00 18.83 210 GLN A O 1
ATOM 1602 N N . LEU A 1 219 ? 2.721 -34.852 19.900 1.00 17.04 211 LEU A N 1
ATOM 1603 C CA . LEU A 1 219 ? 2.521 -36.272 19.649 1.00 16.77 211 LEU A CA 1
ATOM 1604 C C . LEU A 1 219 ? 2.314 -36.537 18.164 1.00 15.40 211 LEU A C 1
ATOM 1605 O O . LEU A 1 219 ? 2.901 -37.473 17.607 1.00 16.89 211 LEU A O 1
ATOM 1610 N N . LEU A 1 220 ? 1.515 -35.706 17.491 1.00 15.62 212 LEU A N 1
ATOM 1611 C CA . LEU A 1 220 ? 1.301 -35.908 16.060 1.00 16.40 212 LEU A CA 1
ATOM 1612 C C . LEU A 1 220 ? 2.609 -35.773 15.291 1.00 17.21 212 LEU A C 1
ATOM 1613 O O . LEU A 1 220 ? 2.882 -36.555 14.378 1.00 17.63 212 LEU A O 1
ATOM 1618 N N . ASN A 1 221 ? 3.442 -34.797 15.659 1.00 17.54 213 ASN A N 1
ATOM 1619 C CA . ASN A 1 221 ? 4.737 -34.666 15.004 1.00 18.66 213 ASN A CA 1
ATOM 1620 C C . ASN A 1 221 ? 5.550 -35.940 15.174 1.00 19.97 213 ASN A C 1
ATOM 1621 O O . ASN A 1 221 ? 6.216 -36.394 14.235 1.00 20.67 213 ASN A O 1
ATOM 1626 N N . GLY A 1 222 ? 5.515 -36.528 16.375 1.00 19.86 214 GLY A N 1
ATOM 1627 C CA . GLY A 1 222 ? 6.246 -37.762 16.604 1.00 20.28 214 GLY A CA 1
ATOM 1628 C C . GLY A 1 222 ? 5.740 -38.908 15.754 1.00 19.02 214 GLY A C 1
ATOM 1629 O O . GLY A 1 222 ? 6.514 -39.781 15.364 1.00 20.56 214 GLY A O 1
ATOM 1630 N N . LEU A 1 223 ? 4.445 -38.911 15.438 1.00 19.08 215 LEU A N 1
ATOM 1631 C CA . LEU A 1 223 ? 3.873 -39.934 14.578 1.00 18.85 215 LEU A CA 1
ATOM 1632 C C . LEU A 1 223 ? 4.043 -39.626 13.097 1.00 19.42 215 LEU A C 1
ATOM 1633 O O . LEU A 1 223 ? 3.803 -40.510 12.274 1.00 20.20 215 LEU A O 1
ATOM 1638 N N . GLY A 1 224 ? 4.444 -38.406 12.742 1.00 17.94 216 GLY A N 1
ATOM 1639 C CA . GLY A 1 224 ? 4.509 -38.009 11.351 1.00 18.88 216 GLY A CA 1
ATOM 1640 C C . GLY A 1 224 ? 3.190 -37.564 10.764 1.00 18.47 216 GLY A C 1
ATOM 1641 O O . GLY A 1 224 ? 3.018 -37.628 9.547 1.00 20.98 216 GLY A O 1
ATOM 1642 N N . ARG A 1 225 ? 2.253 -37.117 11.594 1.00 16.39 217 ARG A N 1
ATOM 1643 C CA . ARG A 1 225 ? 0.910 -36.762 11.166 1.00 16.33 217 ARG A CA 1
ATOM 1644 C C . ARG A 1 225 ? 0.692 -35.260 11.279 1.00 16.75 217 ARG A C 1
ATOM 1645 O O . ARG A 1 225 ? 1.252 -34.607 12.156 1.00 17.99 217 ARG A O 1
ATOM 1653 N N . HIS A 1 226 ? -0.161 -34.720 10.409 1.00 17.49 218 HIS A N 1
ATOM 1654 C CA . HIS A 1 226 ? -0.607 -33.344 10.555 1.00 16.85 218 HIS A CA 1
ATOM 1655 C C . HIS A 1 226 ? -1.746 -33.258 11.570 1.00 16.17 218 HIS A C 1
ATOM 1656 O O . HIS A 1 226 ? -2.397 -34.257 11.904 1.00 15.94 218 HIS A O 1
ATOM 1663 N N . GLY A 1 227 ? -1.981 -32.036 12.061 1.00 15.80 219 GLY A N 1
ATOM 1664 C CA . GLY A 1 227 ? -3.015 -31.780 13.046 1.00 16.06 219 GLY A CA 1
ATOM 1665 C C . GLY A 1 227 ? -4.085 -30.812 12.575 1.00 15.70 219 GLY A C 1
ATOM 1666 O O . GLY A 1 227 ? -4.596 -30.009 13.358 1.00 18.06 219 GLY A O 1
ATOM 1667 N N . ASN A 1 228 ? -4.477 -30.916 11.310 1.00 16.31 220 ASN A N 1
ATOM 1668 C CA . ASN A 1 228 ? -5.384 -29.969 10.684 1.00 15.80 220 ASN A CA 1
ATOM 1669 C C . ASN A 1 228 ? -6.761 -30.577 10.461 1.00 15.40 220 ASN A C 1
ATOM 1670 O O . ASN A 1 228 ? -6.909 -31.784 10.256 1.00 15.69 220 ASN A O 1
ATOM 1675 N N . ARG A 1 229 ? -7.763 -29.703 10.456 1.00 15.24 221 ARG A N 1
ATOM 1676 C CA A ARG A 1 229 ? -9.132 -30.063 10.160 0.69 15.23 221 ARG A CA 1
ATOM 1677 C CA B ARG A 1 229 ? -9.134 -30.062 10.165 0.31 15.96 221 ARG A CA 1
ATOM 1678 C C . ARG A 1 229 ? -9.628 -29.248 8.978 1.00 15.39 221 ARG A C 1
ATOM 1679 O O . ARG A 1 229 ? -9.281 -28.067 8.854 1.00 16.69 221 ARG A O 1
ATOM 1694 N N . PRO A 1 230 ? -10.434 -29.836 8.107 1.00 14.82 222 PRO A N 1
ATOM 1695 C CA . PRO A 1 230 ? -11.083 -29.052 7.056 1.00 14.30 222 PRO A CA 1
ATOM 1696 C C . PRO A 1 230 ? -12.169 -28.179 7.663 1.00 13.66 222 PRO A C 1
ATOM 1697 O O . PRO A 1 230 ? -12.620 -28.409 8.779 1.00 15.61 222 PRO A O 1
ATOM 1701 N N . ALA A 1 231 ? -12.603 -27.180 6.900 1.00 13.13 223 ALA A N 1
ATOM 1702 C CA . ALA A 1 231 ? -13.626 -26.259 7.386 1.00 13.42 223 ALA A CA 1
ATOM 1703 C C . ALA A 1 231 ? -14.949 -26.977 7.633 1.00 12.68 223 ALA A C 1
ATOM 1704 O O . ALA A 1 231 ? -15.378 -27.820 6.839 1.00 13.29 223 ALA A O 1
ATOM 1706 N N . HIS A 1 232 ? -15.620 -26.608 8.725 1.00 13.15 224 HIS A N 1
ATOM 1707 C CA . HIS A 1 232 ? -16.835 -27.290 9.152 1.00 12.66 224 HIS A CA 1
ATOM 1708 C C . HIS A 1 232 ? -17.630 -26.384 10.086 1.00 11.86 224 HIS A C 1
ATOM 1709 O O . HIS A 1 232 ? -17.124 -25.376 10.592 1.00 13.13 224 HIS A O 1
ATOM 1716 N N . VAL A 1 233 ? -18.893 -26.758 10.291 1.00 12.07 225 VAL A N 1
ATOM 1717 C CA . VAL A 1 233 ? -19.791 -26.114 11.246 1.00 11.92 225 VAL A CA 1
ATOM 1718 C C . VAL A 1 233 ? -20.364 -27.201 12.150 1.00 12.24 225 VAL A C 1
ATOM 1719 O O . VAL A 1 233 ? -20.872 -28.215 11.659 1.00 13.78 225 VAL A O 1
ATOM 1723 N N . HIS A 1 234 ? -20.269 -26.996 13.462 1.00 11.77 226 HIS A N 1
ATOM 1724 C CA . HIS A 1 234 ? -20.794 -27.931 14.450 1.00 11.13 226 HIS A CA 1
ATOM 1725 C C . HIS A 1 234 ? -22.262 -27.661 14.756 1.00 11.96 226 HIS A C 1
ATOM 1726 O O . HIS A 1 234 ? -22.707 -26.513 14.750 1.00 12.82 226 HIS A O 1
ATOM 1733 N N . PHE A 1 235 ? -22.997 -28.725 15.089 1.00 12.43 227 PHE A N 1
ATOM 1734 C CA . PHE A 1 235 ? -24.395 -28.608 15.484 1.00 12.77 227 PHE A CA 1
ATOM 1735 C C . PHE A 1 235 ? -24.733 -29.501 16.673 1.00 12.05 227 PHE A C 1
ATOM 1736 O O . PHE A 1 235 ? -24.293 -30.655 16.745 1.00 13.46 227 PHE A O 1
ATOM 1744 N N . PHE A 1 236 ? -25.554 -28.964 17.580 1.00 12.09 228 PHE A N 1
ATOM 1745 C CA . PHE A 1 236 ? -26.386 -29.748 18.484 1.00 13.24 228 PHE A CA 1
ATOM 1746 C C . PHE A 1 236 ? -27.825 -29.489 18.060 1.00 12.95 228 PHE A C 1
ATOM 1747 O O . PHE A 1 236 ? -28.202 -28.335 17.835 1.00 14.49 228 PHE A O 1
ATOM 1755 N N . VAL A 1 237 ? -28.637 -30.531 17.966 1.00 12.95 229 VAL A N 1
ATOM 1756 C CA . VAL A 1 237 ? -30.044 -30.348 17.622 1.00 13.44 229 VAL A CA 1
ATOM 1757 C C . VAL A 1 237 ? -30.874 -31.197 18.566 1.00 14.80 229 VAL A C 1
ATOM 1758 O O . VAL A 1 237 ? -30.567 -32.371 18.788 1.00 15.57 229 VAL A O 1
ATOM 1762 N N . SER A 1 238 ? -31.923 -30.607 19.120 1.00 15.04 230 SER A N 1
ATOM 1763 C CA . SER A 1 238 ? -32.758 -31.329 20.061 1.00 17.99 230 SER A CA 1
ATOM 1764 C C . SER A 1 238 ? -34.207 -30.893 19.906 1.00 19.07 230 SER A C 1
ATOM 1765 O O . SER A 1 238 ? -34.511 -29.844 19.337 1.00 19.01 230 SER A O 1
ATOM 1768 N N . GLY A 1 239 ? -35.105 -31.725 20.415 1.00 19.77 231 GLY A N 1
ATOM 1769 C CA . GLY A 1 239 ? -36.510 -31.390 20.379 1.00 21.35 231 GLY A CA 1
ATOM 1770 C C . GLY A 1 239 ? -37.337 -32.344 21.206 1.00 23.74 231 GLY A C 1
ATOM 1771 O O . GLY A 1 239 ? -36.941 -33.493 21.419 1.00 22.23 231 GLY A O 1
ATOM 1772 N N . ASP A 1 240 ? -38.487 -31.879 21.682 1.00 26.97 232 ASP A N 1
ATOM 1773 C CA . ASP A 1 240 ? -39.354 -32.727 22.483 1.00 29.69 232 ASP A CA 1
ATOM 1774 C C . ASP A 1 240 ? -39.650 -34.020 21.735 1.00 27.84 232 ASP A C 1
ATOM 1775 O O . ASP A 1 240 ? -39.885 -34.019 20.526 1.00 27.73 232 ASP A O 1
ATOM 1780 N N . GLY A 1 241 ? -39.578 -35.136 22.457 1.00 26.64 233 GLY A N 1
ATOM 1781 C CA . GLY A 1 241 ? -39.851 -36.430 21.872 1.00 24.97 233 GLY A CA 1
ATOM 1782 C C . GLY A 1 241 ? -38.696 -37.065 21.127 1.00 22.16 233 GLY A C 1
ATOM 1783 O O . GLY A 1 241 ? -38.860 -38.177 20.605 1.00 22.54 233 GLY A O 1
ATOM 1784 N N . HIS A 1 242 ? -37.529 -36.419 21.076 1.00 19.96 234 HIS A N 1
ATOM 1785 C CA . HIS A 1 242 ? -36.438 -36.880 20.232 1.00 19.72 234 HIS A CA 1
ATOM 1786 C C . HIS A 1 242 ? -35.123 -36.835 20.994 1.00 18.05 234 HIS A C 1
ATOM 1787 O O . HIS A 1 242 ? -34.968 -36.101 21.973 1.00 18.67 234 HIS A O 1
ATOM 1794 N N . ARG A 1 243 ? -34.176 -37.646 20.531 1.00 16.56 235 ARG A N 1
ATOM 1795 C CA . ARG A 1 243 ? -32.839 -37.662 21.099 1.00 15.53 235 ARG A CA 1
ATOM 1796 C C . ARG A 1 243 ? -32.070 -36.423 20.653 1.00 15.42 235 ARG A C 1
ATOM 1797 O O . ARG A 1 243 ? -32.379 -35.802 19.634 1.00 17.25 235 ARG A O 1
ATOM 1805 N N . LYS A 1 244 ? -31.059 -36.066 21.438 1.00 14.76 236 LYS A N 1
ATOM 1806 C CA . LYS A 1 244 ? -30.181 -34.965 21.080 1.00 14.67 236 LYS A CA 1
ATOM 1807 C C . LYS A 1 244 ? -29.163 -35.452 20.056 1.00 14.50 236 LYS A C 1
ATOM 1808 O O . LYS A 1 244 ? -28.453 -36.434 20.285 1.00 14.99 236 LYS A O 1
ATOM 1814 N N . LEU A 1 245 ? -29.082 -34.753 18.934 1.00 13.14 237 LEU A N 1
ATOM 1815 C CA . LEU A 1 245 ? -28.144 -35.060 17.863 1.00 12.93 237 LEU A CA 1
ATOM 1816 C C . LEU A 1 245 ? -26.909 -34.171 17.968 1.00 12.29 237 LEU A C 1
ATOM 1817 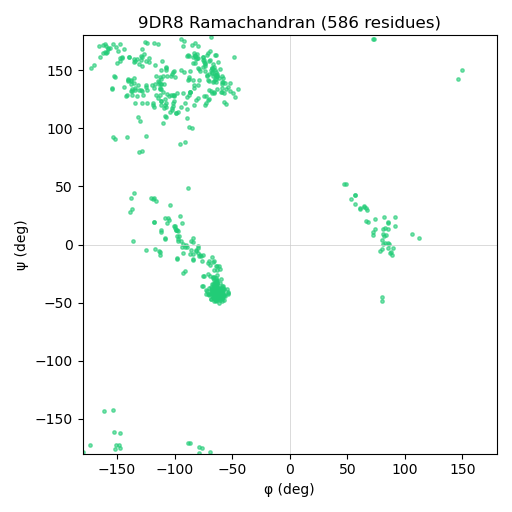O O . LEU A 1 245 ? -27.024 -32.947 18.088 1.00 13.19 237 LEU A O 1
ATOM 1822 N N . THR A 1 246 ? -25.733 -34.789 17.911 1.00 13.09 238 THR A N 1
ATOM 1823 C CA . THR A 1 246 ? -24.466 -34.088 17.740 1.00 11.61 238 THR A CA 1
ATOM 1824 C C . THR A 1 246 ? -23.980 -34.387 16.331 1.00 12.10 238 THR A C 1
ATOM 1825 O O . THR A 1 246 ? -23.810 -35.553 15.971 1.00 12.30 238 THR A O 1
ATOM 1829 N N . THR A 1 247 ? -23.803 -33.347 15.526 1.00 11.99 239 THR A N 1
ATOM 1830 C CA . THR A 1 247 ? -23.399 -33.558 14.144 1.00 12.53 239 THR A CA 1
ATOM 1831 C C . THR A 1 247 ? -22.596 -32.350 13.675 1.00 11.62 239 THR A C 1
ATOM 1832 O O . THR A 1 247 ? -22.235 -31.470 14.464 1.00 11.50 239 THR A O 1
ATOM 1836 N N . GLN A 1 248 ? -22.287 -32.332 12.386 1.00 12.54 240 GLN A N 1
ATOM 1837 C CA . GLN A 1 248 ? -21.599 -31.216 11.759 1.00 14.03 240 GLN A CA 1
ATOM 1838 C C . GLN A 1 248 ? -21.866 -31.293 10.267 1.00 13.38 240 GLN A C 1
ATOM 1839 O O . GLN A 1 248 ? -22.387 -32.285 9.756 1.00 15.76 240 GLN A O 1
ATOM 1845 N N . PHE A 1 249 ? -21.480 -30.250 9.560 1.00 13.45 241 PHE A N 1
ATOM 1846 C CA . PHE A 1 249 ? -21.249 -30.417 8.140 1.00 12.93 241 PHE A CA 1
ATOM 1847 C C . PHE A 1 249 ? -19.908 -29.816 7.762 1.00 12.61 241 PHE A C 1
ATOM 1848 O O . PHE A 1 249 ? -19.368 -28.941 8.447 1.00 13.41 241 PHE A O 1
ATOM 1856 N N . ASN A 1 250 ? -19.366 -30.339 6.678 1.00 14.05 242 ASN A N 1
ATOM 1857 C CA . ASN A 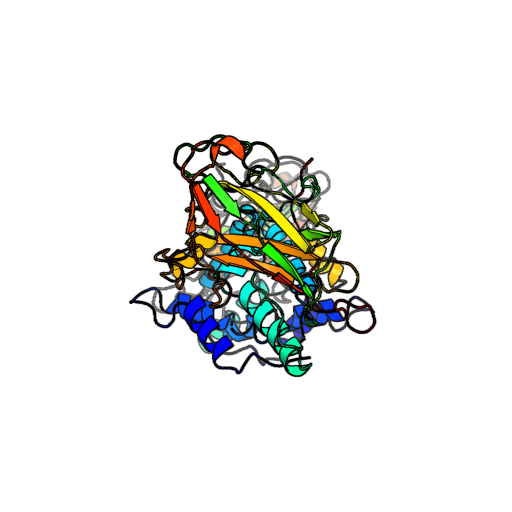1 250 ? -18.119 -29.877 6.103 1.00 12.74 242 ASN A CA 1
ATOM 1858 C C . ASN A 1 250 ? -18.387 -29.023 4.881 1.00 12.94 242 ASN A C 1
ATOM 1859 O O . ASN A 1 250 ? -19.336 -29.266 4.140 1.00 15.13 242 ASN A O 1
ATOM 1864 N N . ILE A 1 251 ? -17.538 -28.014 4.697 1.00 13.93 243 ILE A N 1
ATOM 1865 C CA . ILE A 1 251 ? -17.571 -27.159 3.518 1.00 13.92 243 ILE A CA 1
ATOM 1866 C C . ILE A 1 251 ? -17.026 -27.938 2.326 1.00 16.55 243 ILE A C 1
ATOM 1867 O O . ILE A 1 251 ? -15.869 -28.382 2.327 1.00 16.18 243 ILE A O 1
ATOM 1872 N N . GLU A 1 252 ? -17.853 -28.101 1.292 1.00 17.52 244 GLU A N 1
ATOM 1873 C CA . GLU A 1 252 ? -17.425 -28.913 0.162 1.00 19.75 244 GLU A CA 1
ATOM 1874 C C . GLU A 1 252 ? -16.221 -28.272 -0.528 1.00 22.26 244 GLU A C 1
ATOM 1875 O O . GLU A 1 252 ? -16.054 -27.048 -0.543 1.00 23.98 244 GLU A O 1
ATOM 1881 N N . GLY A 1 253 ? -15.362 -29.117 -1.083 1.00 22.82 245 GLY A N 1
ATOM 1882 C CA . GLY A 1 253 ? -14.210 -28.645 -1.821 1.00 23.88 245 GLY A CA 1
ATOM 1883 C C . GLY A 1 253 ? -12.978 -28.335 -0.992 1.00 24.41 245 GLY A C 1
ATOM 1884 O O . GLY A 1 253 ? -11.944 -27.973 -1.567 1.00 27.25 245 GLY A O 1
ATOM 1885 N N . ASP A 1 254 ? -13.047 -28.448 0.328 1.00 21.99 246 ASP A N 1
ATOM 1886 C CA . ASP A 1 254 ? -11.855 -28.245 1.146 1.00 20.29 246 ASP A CA 1
ATOM 1887 C C . ASP A 1 254 ? -10.852 -29.353 0.845 1.00 20.45 246 ASP A C 1
ATOM 1888 O O . ASP A 1 254 ? -11.225 -30.529 0.837 1.00 20.70 246 ASP A O 1
ATOM 1893 N N . PRO A 1 255 ? -9.582 -29.031 0.588 1.00 20.71 247 PRO A N 1
ATOM 1894 C CA . PRO A 1 255 ? -8.628 -30.097 0.234 1.00 22.46 247 PRO A CA 1
ATOM 1895 C C . PRO A 1 255 ? -8.398 -31.124 1.335 1.00 21.56 247 PRO A C 1
ATOM 1896 O O . PRO A 1 255 ? -7.930 -32.226 1.032 1.00 21.85 247 PRO A O 1
ATOM 1900 N N . LEU A 1 256 ? -8.726 -30.814 2.589 1.00 19.66 248 LEU A N 1
ATOM 1901 C CA . LEU A 1 256 ? -8.549 -31.741 3.700 1.00 19.24 248 LEU A CA 1
ATOM 1902 C C . LEU A 1 256 ? -9.835 -32.458 4.074 1.00 18.66 248 LEU A C 1
ATOM 1903 O O . LEU A 1 256 ? -9.896 -33.096 5.130 1.00 17.57 248 LEU A O 1
ATOM 1908 N N . ILE A 1 257 ? -10.863 -32.370 3.237 1.00 17.71 249 ILE A N 1
ATOM 1909 C CA . ILE A 1 257 ? -12.181 -32.823 3.658 1.00 18.27 249 ILE A CA 1
ATOM 1910 C C . ILE A 1 257 ? -12.171 -34.293 4.055 1.00 18.02 249 ILE A C 1
ATOM 1911 O O . ILE A 1 257 ? -12.869 -34.688 4.997 1.00 20.45 249 ILE A O 1
ATOM 1916 N N . TRP A 1 258 ? -11.381 -35.122 3.368 1.00 18.74 250 TRP A N 1
ATOM 1917 C CA . TRP A 1 258 ? -11.244 -36.538 3.705 1.00 19.80 250 TRP A CA 1
ATOM 1918 C C . TRP A 1 258 ? -9.912 -36.858 4.385 1.00 20.23 250 TRP A C 1
ATOM 1919 O O . TRP A 1 258 ? -9.454 -38.001 4.342 1.00 21.28 250 TRP A O 1
ATOM 1930 N N . ASP A 1 259 ? -9.276 -35.867 4.994 1.00 18.69 251 ASP A N 1
ATOM 1931 C CA . ASP A 1 259 ? -8.027 -36.063 5.717 1.00 19.14 251 ASP A CA 1
ATOM 1932 C C . ASP A 1 259 ? -8.041 -35.272 7.020 1.00 16.19 251 ASP A C 1
ATOM 1933 O O . ASP A 1 259 ? -7.037 -34.679 7.427 1.00 18.40 251 ASP A O 1
ATOM 1938 N N . ASP A 1 260 ? -9.188 -35.272 7.687 1.00 16.40 252 ASP A N 1
ATOM 1939 C CA . ASP A 1 260 ? -9.349 -34.650 8.992 1.00 15.89 252 ASP A CA 1
ATOM 1940 C C . ASP A 1 260 ? -8.509 -35.398 10.018 1.00 14.38 252 ASP A C 1
ATOM 1941 O O . ASP A 1 260 ? -8.581 -36.627 10.118 1.00 15.29 252 ASP A O 1
ATOM 1946 N N . PHE A 1 261 ? -7.711 -34.664 10.794 1.00 13.92 253 PHE A N 1
ATOM 1947 C CA . PHE A 1 261 ? -6.908 -35.325 11.821 1.00 13.66 253 PHE A CA 1
ATOM 1948 C C . PHE A 1 261 ? -7.765 -35.942 12.922 1.00 13.39 253 PHE A C 1
ATOM 1949 O O . PHE A 1 261 ? -7.252 -36.745 13.700 1.00 14.49 253 PHE A O 1
ATOM 1957 N N . ALA A 1 262 ? -9.045 -35.581 12.999 1.00 14.30 254 ALA A N 1
ATOM 1958 C CA . ALA A 1 262 ? -9.976 -36.112 13.986 1.00 14.28 254 ALA A CA 1
ATOM 1959 C C . ALA A 1 262 ? -11.003 -37.061 13.380 1.00 13.48 254 ALA A C 1
ATOM 1960 O O . ALA A 1 262 ? -11.934 -37.480 14.075 1.00 15.30 254 ALA A O 1
ATOM 1962 N N . TYR A 1 263 ? -10.872 -37.388 12.095 1.00 14.41 255 TYR A N 1
ATOM 1963 C CA . TYR A 1 263 ? -11.597 -38.513 11.496 1.00 15.14 255 TYR A CA 1
ATOM 1964 C C . TYR A 1 263 ? -13.113 -38.313 11.485 1.00 15.64 255 TYR A C 1
ATOM 1965 O O . TYR A 1 263 ? -13.871 -39.285 11.550 1.00 16.73 255 TYR A O 1
ATOM 1974 N N . ALA A 1 264 ? -13.576 -37.066 11.338 1.00 14.56 256 ALA A N 1
ATOM 1975 C CA . ALA A 1 264 ? -14.971 -36.727 11.583 1.00 14.98 256 ALA A CA 1
ATOM 1976 C C . ALA A 1 264 ? -15.844 -36.660 10.337 1.00 14.32 256 ALA A C 1
ATOM 1977 O O . ALA A 1 264 ? -17.065 -36.614 10.474 1.00 15.72 256 ALA A O 1
ATOM 1979 N N . THR A 1 265 ? -15.270 -36.652 9.144 1.00 14.79 257 THR A N 1
ATOM 1980 C CA . THR A 1 265 ? -16.083 -36.418 7.958 1.00 14.03 257 THR A CA 1
ATOM 1981 C C . THR A 1 265 ? -16.980 -37.613 7.662 1.00 14.29 257 THR A C 1
ATOM 1982 O O . THR A 1 265 ? -16.573 -38.768 7.811 1.00 15.61 257 THR A O 1
ATOM 1986 N N . ARG A 1 266 ? -18.208 -37.324 7.217 1.00 13.71 258 ARG A N 1
ATOM 1987 C CA . ARG A 1 266 ? -19.125 -38.355 6.735 1.00 13.32 258 ARG A CA 1
ATOM 1988 C C . ARG A 1 266 ? -19.782 -37.876 5.448 1.00 13.64 258 ARG A C 1
ATOM 1989 O O . ARG A 1 266 ? -20.079 -36.692 5.303 1.00 14.06 258 ARG A O 1
ATOM 1997 N N . GLU A 1 267 ? -20.006 -38.803 4.515 1.00 15.30 259 GLU A N 1
ATOM 1998 C CA . GLU A 1 267 ? -20.388 -38.397 3.165 1.00 16.53 259 GLU A CA 1
ATOM 1999 C C . GLU A 1 267 ? -21.752 -37.718 3.113 1.00 14.90 259 GLU A C 1
ATOM 2000 O O . GLU A 1 267 ? -21.983 -36.895 2.225 1.00 16.47 259 GLU A O 1
ATOM 2006 N N . GLU A 1 268 ? -22.661 -38.033 4.042 1.00 14.31 260 GLU A N 1
ATOM 2007 C CA . GLU A 1 268 ? -23.988 -37.426 4.057 1.00 15.09 260 GLU A CA 1
ATOM 2008 C C . GLU A 1 268 ? -23.989 -36.026 4.660 1.00 14.19 260 GLU A C 1
ATOM 2009 O O . GLU A 1 268 ? -25.042 -35.387 4.718 1.00 14.72 260 GLU A O 1
ATOM 2015 N N . LEU A 1 269 ? -22.844 -35.558 5.137 1.00 13.63 261 LEU A N 1
ATOM 2016 C CA . LEU A 1 269 ? -22.703 -34.307 5.861 1.00 12.58 261 LEU A CA 1
ATOM 2017 C C . LEU A 1 269 ? -21.819 -33.336 5.081 1.00 13.56 261 LEU A C 1
ATOM 2018 O O . LEU A 1 269 ? -21.037 -32.581 5.657 1.00 13.76 261 LEU A O 1
ATOM 2023 N N . ILE A 1 270 ? -21.952 -33.337 3.758 1.00 14.13 262 ILE A N 1
ATOM 2024 C CA . ILE A 1 270 ? -21.220 -32.439 2.870 1.00 13.15 262 ILE A CA 1
ATOM 2025 C C . ILE A 1 270 ? -22.238 -31.804 1.923 1.00 14.72 262 ILE A C 1
ATOM 2026 O O . ILE A 1 270 ? -22.398 -32.249 0.769 1.00 15.19 262 ILE A O 1
ATOM 2031 N N . PRO A 1 271 ? -22.965 -30.783 2.362 1.00 13.69 263 PRO A N 1
ATOM 2032 C CA . PRO A 1 271 ? -24.000 -30.184 1.505 1.00 14.30 263 PRO A CA 1
ATOM 2033 C C . PRO A 1 271 ? -23.402 -29.315 0.406 1.00 16.34 263 PRO A C 1
ATOM 2034 O O . PRO A 1 271 ? -22.249 -28.903 0.458 1.00 17.84 263 PRO A O 1
ATOM 2038 N N . HIS A 1 272 ? -24.201 -29.046 -0.623 1.00 16.43 264 HIS A N 1
ATOM 2039 C CA A HIS A 1 272 ? -23.776 -28.162 -1.701 0.55 18.21 264 HIS A CA 1
ATOM 2040 C CA B HIS A 1 272 ? -23.698 -28.171 -1.664 0.45 17.02 264 HIS A CA 1
ATOM 2041 C C . HIS A 1 272 ? -23.831 -26.712 -1.238 1.00 18.37 264 HIS A C 1
ATOM 2042 O O . HIS A 1 272 ? -24.697 -26.334 -0.445 1.00 19.63 264 HIS A O 1
ATOM 2055 N N . VAL A 1 273 ? -22.905 -25.904 -1.738 1.00 17.48 265 VAL A N 1
ATOM 2056 C CA . VAL A 1 273 ? -22.845 -24.473 -1.462 1.00 17.09 265 VAL A CA 1
ATOM 2057 C C . VAL A 1 273 ? -23.331 -23.740 -2.704 1.00 18.05 265 VAL A C 1
ATOM 2058 O O . VAL A 1 273 ? -22.828 -23.982 -3.808 1.00 20.20 265 VAL A O 1
ATOM 2062 N N . VAL A 1 274 ? -24.295 -22.842 -2.521 1.00 17.27 266 VAL A N 1
ATOM 2063 C CA . VAL A 1 274 ? -24.931 -22.106 -3.613 1.00 16.19 266 VAL A CA 1
ATOM 2064 C C . VAL A 1 274 ? -24.547 -20.634 -3.527 1.00 15.96 266 VAL A C 1
ATOM 2065 O O . VAL A 1 274 ? -24.530 -20.039 -2.443 1.00 17.02 266 VAL A O 1
ATOM 2069 N N . ASP A 1 275 ? -24.261 -20.037 -4.677 1.00 15.69 267 ASP A N 1
ATOM 2070 C CA . ASP A 1 275 ? -24.008 -18.605 -4.743 1.00 15.64 267 ASP A CA 1
ATOM 2071 C C . ASP A 1 275 ? -25.331 -17.865 -4.907 1.00 15.70 267 ASP A C 1
ATOM 2072 O O . ASP A 1 275 ? -26.147 -18.222 -5.770 1.00 17.52 267 ASP A O 1
ATOM 2077 N N . LYS A 1 276 ? -25.529 -16.832 -4.080 1.00 14.91 268 LYS A N 1
ATOM 2078 C CA . LYS A 1 276 ? -26.768 -16.066 -4.021 1.00 15.76 268 LYS A CA 1
ATOM 2079 C C . LYS A 1 276 ? -26.486 -14.575 -4.118 1.00 14.87 268 LYS A C 1
ATOM 2080 O O . LYS A 1 276 ? -25.365 -14.110 -3.883 1.00 15.34 268 LYS A O 1
ATOM 2086 N N . THR A 1 277 ? -27.537 -13.828 -4.451 1.00 14.28 269 THR A N 1
ATOM 2087 C CA . THR A 1 277 ? -27.558 -12.376 -4.379 1.00 13.88 269 THR A CA 1
ATOM 2088 C C . THR A 1 277 ? -28.720 -11.941 -3.497 1.00 14.99 269 THR A C 1
ATOM 2089 O O . THR A 1 277 ? -29.529 -12.754 -3.052 1.00 16.37 269 THR A O 1
ATOM 2093 N N . GLY A 1 278 ? -28.787 -10.638 -3.235 1.00 14.74 270 GLY A N 1
ATOM 2094 C CA . GLY A 1 278 ? -29.790 -10.089 -2.341 1.00 15.53 270 GLY A CA 1
ATOM 2095 C C . GLY A 1 278 ? -29.356 -9.994 -0.898 1.00 14.06 270 GLY A C 1
ATOM 2096 O O . GLY A 1 278 ? -30.206 -9.807 -0.021 1.00 15.24 270 GLY A O 1
ATOM 2097 N N . GLY A 1 279 ? -28.054 -10.104 -0.628 1.00 14.80 271 GLY A N 1
ATOM 2098 C CA . GLY A 1 279 ? -27.575 -10.226 0.738 1.00 14.33 271 GLY A CA 1
ATOM 2099 C C . GLY A 1 279 ? -27.852 -9.030 1.620 1.00 15.35 271 GLY A C 1
ATOM 2100 O O . GLY A 1 279 ? -28.059 -9.186 2.823 1.00 15.14 271 GLY A O 1
ATOM 2101 N N . ALA A 1 280 ? -27.851 -7.824 1.057 1.00 15.53 272 ALA A N 1
ATOM 2102 C CA . ALA A 1 280 ? -28.001 -6.653 1.917 1.00 15.36 272 ALA A CA 1
ATOM 2103 C C . ALA A 1 280 ? -29.373 -6.608 2.578 1.00 15.41 272 ALA A C 1
ATOM 2104 O O . ALA A 1 280 ? -29.495 -6.151 3.724 1.00 17.93 272 ALA A O 1
ATOM 2106 N N . ALA A 1 281 ? -30.409 -7.076 1.883 1.00 16.17 273 ALA A N 1
ATOM 2107 C CA . ALA A 1 281 ? -31.745 -7.074 2.456 1.00 16.72 273 ALA A CA 1
ATOM 2108 C C . ALA A 1 281 ? -31.874 -8.072 3.595 1.00 16.09 273 ALA A C 1
ATOM 2109 O O . ALA A 1 281 ? -32.823 -7.974 4.380 1.00 19.06 273 ALA A O 1
ATOM 2111 N N . LEU A 1 282 ? -30.951 -9.031 3.688 1.00 16.46 274 LEU A N 1
ATOM 2112 C CA . LEU A 1 282 ? -30.885 -9.984 4.783 1.00 16.48 274 LEU A CA 1
ATOM 2113 C C . LEU A 1 282 ? -29.942 -9.525 5.880 1.00 17.36 274 LEU A C 1
ATOM 2114 O O . LEU A 1 282 ? -29.735 -10.263 6.843 1.00 18.13 274 LEU A O 1
ATOM 2119 N N . GLY A 1 283 ? -29.356 -8.338 5.749 1.00 16.94 275 GLY A N 1
ATOM 2120 C CA . GLY A 1 283 ? -28.395 -7.877 6.718 1.00 17.98 275 GLY A CA 1
ATOM 2121 C C . GLY A 1 283 ? -26.986 -8.376 6.511 1.00 19.08 275 GLY A C 1
ATOM 2122 O O . GLY A 1 283 ? -26.139 -8.163 7.392 1.00 22.24 275 GLY A O 1
ATOM 2123 N N . MET A 1 284 ? -26.700 -9.045 5.396 1.00 19.08 276 MET A N 1
ATOM 2124 C CA . MET A 1 284 ? -25.333 -9.490 5.142 1.00 19.79 276 MET A CA 1
ATOM 2125 C C . MET A 1 284 ? -24.472 -8.301 4.707 1.00 18.25 276 MET A C 1
ATOM 2126 O O . MET A 1 284 ? -24.973 -7.272 4.245 1.00 19.22 276 MET A O 1
ATOM 2131 N N . LYS A 1 285 ? -23.155 -8.466 4.822 1.00 17.92 277 LYS A N 1
ATOM 2132 C CA . LYS A 1 285 ? -22.243 -7.361 4.554 1.00 17.58 277 LYS A CA 1
ATOM 2133 C C . LYS A 1 285 ? -21.991 -7.137 3.072 1.00 18.37 277 LYS A C 1
ATOM 2134 O O . LYS A 1 285 ? -21.326 -6.158 2.719 1.00 19.77 277 LYS A O 1
ATOM 2140 N N . SER A 1 286 ? -22.485 -8.016 2.206 1.00 17.91 278 SER A N 1
ATOM 2141 C CA . SER A 1 286 ? -22.412 -7.791 0.773 1.00 18.66 278 SER A CA 1
ATOM 2142 C C . SER A 1 286 ? -23.633 -8.405 0.107 1.00 15.99 278 SER A C 1
ATOM 2143 O O . SER A 1 286 ? -24.309 -9.272 0.670 1.00 17.68 278 SER A O 1
ATOM 2146 N N . ASP A 1 287 ? -23.904 -7.929 -1.110 1.00 15.88 279 ASP A N 1
ATOM 2147 C CA . ASP A 1 287 ? -25.015 -8.443 -1.901 1.00 15.99 279 ASP A CA 1
ATOM 2148 C C . ASP A 1 287 ? -24.808 -9.906 -2.245 1.00 14.01 279 ASP A C 1
ATOM 2149 O O . ASP A 1 287 ? -25.739 -10.709 -2.150 1.00 15.61 279 ASP A O 1
ATOM 2154 N N . ALA A 1 288 ? -23.594 -10.270 -2.647 1.00 14.73 280 ALA A N 1
ATOM 2155 C CA . ALA A 1 288 ? -23.271 -11.639 -3.005 1.00 14.73 280 ALA A CA 1
ATOM 2156 C C . ALA A 1 288 ? -22.881 -12.399 -1.752 1.00 14.09 280 ALA A C 1
ATOM 2157 O O . ALA A 1 288 ? -22.051 -11.934 -0.974 1.00 16.75 280 ALA A O 1
ATOM 2159 N N . TYR A 1 289 ? -23.467 -13.574 -1.575 1.00 13.62 281 TYR A N 1
ATOM 2160 C CA . TYR A 1 289 ? -23.182 -14.397 -0.412 1.00 14.10 281 TYR A CA 1
ATOM 2161 C C . TYR A 1 289 ? -23.379 -15.853 -0.787 1.00 14.53 281 TYR A C 1
ATOM 2162 O O . TYR A 1 289 ? -23.878 -16.178 -1.868 1.00 15.82 281 TYR A O 1
ATOM 2171 N N . LYS A 1 290 ? -22.958 -16.737 0.108 1.00 13.85 282 LYS A N 1
ATOM 2172 C CA . LYS A 1 290 ? -23.120 -18.171 -0.079 1.00 13.75 282 LYS A CA 1
ATOM 2173 C C . LYS A 1 290 ? -24.211 -18.710 0.833 1.00 13.35 282 LYS A C 1
ATOM 2174 O O . LYS A 1 290 ? -24.383 -18.235 1.957 1.00 13.22 282 LYS A O 1
ATOM 2180 N N . GLU A 1 291 ? -24.953 -19.697 0.336 1.00 14.09 283 GLU A N 1
ATOM 2181 C CA . GLU A 1 291 ? -26.028 -20.335 1.082 1.00 14.15 283 GLU A CA 1
ATOM 2182 C C . GLU A 1 291 ? -25.809 -21.842 1.130 1.00 14.34 283 GLU A C 1
ATOM 2183 O O . GLU A 1 291 ? -25.483 -22.476 0.117 1.00 15.65 283 GLU A O 1
ATOM 2189 N N . ILE A 1 292 ? -26.003 -22.417 2.309 1.00 14.24 284 ILE A N 1
ATOM 2190 C CA . ILE A 1 292 ? -25.950 -23.861 2.499 1.00 13.77 284 ILE A CA 1
ATOM 2191 C C . ILE A 1 292 ? -27.267 -24.297 3.117 1.00 13.49 284 ILE A C 1
ATOM 2192 O O . ILE A 1 292 ? -27.641 -23.809 4.188 1.00 15.22 284 ILE A O 1
ATOM 2197 N N . GLU A 1 293 ? -27.974 -25.194 2.437 1.00 14.98 285 GLU A N 1
ATOM 2198 C CA . GLU A 1 293 ? -29.206 -25.767 2.963 1.00 15.80 285 GLU A CA 1
ATOM 2199 C C . GLU A 1 293 ? -28.863 -27.108 3.600 1.00 15.87 285 GLU A C 1
ATOM 2200 O O . GLU A 1 293 ? -28.462 -28.050 2.908 1.00 17.91 285 GLU A O 1
ATOM 2206 N N . PHE A 1 294 ? -29.023 -27.192 4.917 1.00 14.70 286 PHE A N 1
ATOM 2207 C CA . PHE A 1 294 ? -28.651 -28.364 5.712 1.00 13.86 286 PHE A CA 1
ATOM 2208 C C . PHE A 1 294 ? -29.889 -28.809 6.481 1.00 14.53 286 PHE A C 1
ATOM 2209 O O . PHE A 1 294 ? -30.183 -28.310 7.569 1.00 15.43 286 PHE A O 1
ATOM 2217 N N . ASP A 1 295 ? -30.633 -29.744 5.900 1.00 13.51 287 ASP A N 1
ATOM 2218 C CA . ASP A 1 295 ? -31.783 -30.315 6.587 1.00 13.79 287 ASP A CA 1
ATOM 2219 C C . ASP A 1 295 ? -31.309 -31.367 7.577 1.00 14.67 287 ASP A C 1
ATOM 2220 O O . ASP A 1 295 ? -30.266 -32.003 7.387 1.00 15.00 287 ASP A O 1
ATOM 2225 N N . ILE A 1 296 ? -32.092 -31.545 8.639 1.00 13.02 288 ILE A N 1
ATOM 2226 C CA . ILE A 1 296 ? -31.701 -32.362 9.780 1.00 13.54 288 ILE A CA 1
ATOM 2227 C C . ILE A 1 296 ? -32.865 -33.255 10.177 1.00 13.86 288 ILE A C 1
ATOM 2228 O O . ILE A 1 296 ? -34.001 -32.783 10.268 1.00 15.35 288 ILE A O 1
ATOM 2233 N N . VAL A 1 297 ? -32.583 -34.537 10.419 1.00 14.48 289 VAL A N 1
ATOM 2234 C CA . VAL A 1 297 ? -33.583 -35.518 10.837 1.00 14.98 289 VAL A CA 1
ATOM 2235 C C . VAL A 1 297 ? -33.183 -36.058 12.205 1.00 14.68 289 VAL A C 1
ATOM 2236 O O . VAL A 1 297 ? -32.102 -36.642 12.354 1.00 14.96 289 VAL A O 1
ATOM 2240 N N . LEU A 1 298 ? -34.070 -35.901 13.186 1.00 14.61 290 LEU A N 1
ATOM 2241 C CA . LEU A 1 298 ? -33.850 -36.376 14.541 1.00 15.30 290 LEU A CA 1
ATOM 2242 C C . LEU A 1 298 ? -34.460 -37.753 14.741 1.00 17.49 290 LEU A C 1
ATOM 2243 O O . LEU A 1 298 ? -35.460 -38.111 14.115 1.00 18.50 290 LEU A O 1
ATOM 2248 N N . THR A 1 299 ? -33.847 -38.516 15.635 1.00 17.39 291 THR A N 1
ATOM 2249 C CA A THR A 1 299 ? -34.313 -39.843 16.006 0.86 18.27 291 THR A CA 1
ATOM 2250 C CA B THR A 1 299 ? -34.341 -39.838 15.988 0.14 18.95 291 THR A CA 1
ATOM 2251 C C . THR A 1 299 ? -35.235 -39.753 17.221 1.00 19.64 291 THR A C 1
ATOM 2252 O O . THR A 1 299 ? -34.919 -39.042 18.176 1.00 18.66 291 THR A O 1
ATOM 2259 N N . PRO A 1 300 ? -36.372 -40.447 17.231 1.00 22.13 292 PRO A N 1
ATOM 2260 C CA . PRO A 1 300 ? -37.257 -40.370 18.396 1.00 23.39 292 PRO A CA 1
ATOM 2261 C C . PRO A 1 300 ? -36.618 -41.003 19.624 1.00 23.47 292 PRO A C 1
ATOM 2262 O O . PRO A 1 300 ? -35.733 -41.858 19.535 1.00 22.40 292 PRO A O 1
ATOM 2266 N N . LEU A 1 301 ? -37.074 -40.551 20.789 1.00 22.97 293 LEU A N 1
ATOM 2267 C CA . LEU A 1 301 ? -36.737 -41.224 22.030 1.00 24.08 293 LEU A CA 1
ATOM 2268 C C . LEU A 1 301 ? -37.290 -42.645 22.012 1.00 26.04 293 LEU A C 1
ATOM 2269 O O . LEU A 1 301 ? -38.229 -42.971 21.276 1.00 26.98 293 LEU A O 1
ATOM 2274 N N . LEU A 1 302 ? -36.686 -43.498 22.829 1.00 26.99 294 LEU A N 1
ATOM 2275 C CA . LEU A 1 302 ? -37.147 -44.865 23.034 1.00 29.65 294 LEU A CA 1
ATOM 2276 C C . LEU A 1 302 ? -37.746 -44.948 24.433 1.00 31.78 294 LEU A C 1
ATOM 2277 O O . LEU A 1 302 ? -37.020 -44.872 25.428 1.00 31.02 294 LEU A O 1
ATOM 2282 N N . ASP A 1 303 ? -39.065 -45.113 24.513 1.00 34.52 295 ASP A N 1
ATOM 2283 C CA . ASP A 1 303 ? -39.750 -45.184 25.805 1.00 38.47 295 ASP A CA 1
ATOM 2284 C C . ASP A 1 303 ? -39.404 -43.975 26.670 1.00 36.26 295 ASP A C 1
ATOM 2285 O O . ASP A 1 303 ? -39.209 -44.084 27.882 1.00 35.60 295 ASP A O 1
ATOM 2290 N N . GLY A 1 304 ? -39.309 -42.812 26.032 1.00 33.85 296 GLY A N 1
ATOM 2291 C CA . GLY A 1 304 ? -39.021 -41.575 26.723 1.00 33.43 296 GLY A CA 1
ATOM 2292 C C . GLY A 1 304 ? -37.564 -41.336 27.055 1.00 32.84 296 GLY A C 1
ATOM 2293 O O . GLY A 1 304 ? -37.256 -40.325 27.698 1.00 33.13 296 GLY A O 1
ATOM 2294 N N . ARG A 1 305 ? -36.656 -42.212 26.630 1.00 31.55 297 ARG A N 1
ATOM 2295 C CA . ARG A 1 305 ? -35.266 -42.161 27.054 1.00 31.47 297 ARG A CA 1
ATOM 2296 C C . ARG A 1 305 ? -34.343 -41.888 25.875 1.00 27.34 297 ARG A C 1
ATOM 2297 O O . ARG A 1 305 ? -34.578 -42.353 24.755 1.00 26.08 297 ARG A O 1
ATOM 2305 N N . ASP A 1 306 ? -33.278 -41.139 26.154 1.00 25.45 298 ASP A N 1
ATOM 2306 C CA . ASP A 1 306 ? -32.215 -40.843 25.197 1.00 22.69 298 ASP A CA 1
ATOM 2307 C C . ASP A 1 306 ? -30.984 -41.610 25.670 1.00 22.16 298 ASP A C 1
ATOM 2308 O O . ASP A 1 306 ? -30.331 -41.210 26.639 1.00 23.56 298 ASP A O 1
ATOM 2313 N N . ASN A 1 307 ? -30.665 -42.707 24.980 1.00 21.75 299 ASN A N 1
ATOM 2314 C CA . ASN A 1 307 ? -29.589 -43.600 25.394 1.00 21.13 299 ASN A CA 1
ATOM 2315 C C . ASN A 1 307 ? -28.202 -43.148 24.932 1.00 20.35 299 ASN A C 1
ATOM 2316 O O . ASN A 1 307 ? -27.230 -43.880 25.152 1.00 22.81 299 ASN A O 1
ATOM 2321 N N . GLN A 1 308 ? -28.071 -41.975 24.311 1.00 17.20 300 GLN A N 1
ATOM 2322 C CA . GLN A 1 308 ? -26.791 -41.589 23.730 1.00 16.54 300 GLN A CA 1
ATOM 2323 C C . GLN A 1 308 ? -26.368 -40.151 24.002 1.00 16.51 300 GLN A C 1
ATOM 2324 O O . GLN A 1 308 ? -25.294 -39.751 23.544 1.00 17.43 300 GLN A O 1
ATOM 2330 N N . VAL A 1 309 ? -27.131 -39.384 24.776 1.00 16.65 301 VAL A N 1
ATOM 2331 C CA . VAL A 1 309 ? -26.703 -38.038 25.137 1.00 17.27 301 VAL A CA 1
ATOM 2332 C C . VAL A 1 309 ? -25.471 -38.122 26.030 1.00 16.45 301 VAL A C 1
ATOM 2333 O O . VAL A 1 309 ? -25.369 -38.989 26.909 1.00 17.38 301 VAL A O 1
ATOM 2337 N N . VAL A 1 310 ? -24.523 -37.225 25.795 1.00 14.33 302 VAL A N 1
ATOM 2338 C CA . VAL A 1 310 ? -23.217 -37.258 26.443 1.00 14.91 302 VAL A CA 1
ATOM 2339 C C . VAL A 1 310 ? -23.078 -36.062 27.369 1.00 15.39 302 VAL A C 1
ATOM 2340 O O . VAL A 1 310 ? -23.301 -34.914 26.961 1.00 16.27 302 VAL A O 1
ATOM 2344 N N . HIS A 1 311 ? -22.703 -36.340 28.612 1.00 16.06 303 HIS A N 1
ATOM 2345 C CA . HIS A 1 311 ? -22.335 -35.324 29.589 1.00 16.81 303 HIS A CA 1
ATOM 2346 C C . HIS A 1 311 ? -20.814 -35.291 29.675 1.00 16.63 303 HIS A C 1
ATOM 2347 O O . HIS A 1 311 ? -20.185 -36.302 30.012 1.00 18.15 303 HIS A O 1
ATOM 2354 N N . ARG A 1 312 ? -20.226 -34.148 29.353 1.00 16.78 304 ARG A N 1
ATOM 2355 C CA . ARG A 1 312 ? -18.791 -33.960 29.483 1.00 15.61 304 ARG A CA 1
ATOM 2356 C C . ARG A 1 312 ? -18.547 -32.515 29.871 1.00 15.85 304 ARG A C 1
ATOM 2357 O O . ARG A 1 312 ? -19.415 -31.660 29.663 1.00 15.83 304 ARG A O 1
ATOM 2365 N N . PRO A 1 313 ? -17.378 -32.204 30.419 1.00 16.29 305 PRO A N 1
ATOM 2366 C CA . PRO A 1 313 ? -17.073 -30.802 30.726 1.00 16.27 305 PRO A CA 1
ATOM 2367 C C . PRO A 1 313 ? -17.140 -29.949 29.472 1.00 15.64 305 PRO A C 1
ATOM 2368 O O . PRO A 1 313 ? -16.629 -30.325 28.411 1.00 15.59 305 PRO A O 1
ATOM 2372 N N . ARG A 1 314 ? -17.791 -28.799 29.604 1.00 15.79 306 ARG A N 1
ATOM 2373 C CA . ARG A 1 314 ? -17.954 -27.843 28.524 1.00 14.39 306 ARG A CA 1
ATOM 2374 C C . ARG A 1 314 ? -17.792 -26.441 29.084 1.00 16.40 306 ARG A C 1
ATOM 2375 O O . ARG A 1 314 ? -18.256 -26.140 30.189 1.00 18.05 306 ARG A O 1
ATOM 2383 N N . ALA A 1 315 ? -17.124 -25.592 28.318 1.00 16.04 307 ALA A N 1
ATOM 2384 C CA . ALA A 1 315 ? -16.988 -24.199 28.697 1.00 16.87 307 ALA A CA 1
ATOM 2385 C C . ALA A 1 315 ? -18.354 -23.521 28.727 1.00 17.76 307 ALA A C 1
ATOM 2386 O O . ALA A 1 315 ? -19.333 -24.005 28.166 1.00 18.59 307 ALA A O 1
ATOM 2388 N N . SER A 1 316 ? -18.405 -22.370 29.382 1.00 20.73 308 SER A N 1
ATOM 2389 C CA . SER A 1 316 ? -19.604 -21.549 29.406 1.00 23.95 308 SER A CA 1
ATOM 2390 C C . SER A 1 316 ? -19.194 -20.085 29.386 1.00 26.93 308 SER A C 1
ATOM 2391 O O . SER A 1 316 ? -18.024 -19.739 29.570 1.00 27.69 308 SER A O 1
ATOM 2394 N N . ALA A 1 317 ? -20.179 -19.220 29.162 1.00 31.25 309 ALA A N 1
ATOM 2395 C CA . ALA A 1 317 ? -19.941 -17.784 29.124 1.00 36.19 309 ALA A CA 1
ATOM 2396 C C . ALA A 1 317 ? -21.278 -17.068 29.235 1.00 42.04 309 ALA A C 1
ATOM 2397 O O . ALA A 1 317 ? -22.337 -17.651 28.989 1.00 42.60 309 ALA A O 1
ATOM 2399 N N . ASP A 1 318 ? -21.214 -15.793 29.606 1.00 46.50 310 ASP A N 1
ATOM 2400 C CA . ASP A 1 318 ? -22.420 -14.993 29.822 1.00 50.96 310 ASP A CA 1
ATOM 2401 C C . ASP A 1 318 ? -22.753 -14.125 28.605 1.00 49.99 310 ASP A C 1
ATOM 2402 O O . ASP A 1 318 ? -21.864 -13.579 27.950 1.00 48.86 310 ASP A O 1
ATOM 2407 N N . SER B 1 10 ? -24.785 -54.441 25.104 1.00 52.97 2 SER B N 1
ATOM 2408 C CA . SER B 1 10 ? -23.447 -53.925 24.824 1.00 51.89 2 SER B CA 1
ATOM 2409 C C . SER B 1 10 ? -22.930 -54.434 23.484 1.00 48.38 2 SER B C 1
ATOM 2410 O O . SER B 1 10 ? -22.981 -55.631 23.197 1.00 49.31 2 SER B O 1
ATOM 2413 N N . VAL B 1 11 ? -22.429 -53.510 22.667 1.00 42.96 3 VAL B N 1
ATOM 2414 C CA . VAL B 1 11 ? -21.883 -53.866 21.364 1.00 38.80 3 VAL B CA 1
ATOM 2415 C C . VAL B 1 11 ? -20.434 -54.317 21.517 1.00 32.44 3 VAL B C 1
ATOM 2416 O O . VAL B 1 11 ? -19.764 -54.033 22.512 1.00 30.56 3 VAL B O 1
ATOM 2420 N N . LYS B 1 12 ? -19.943 -55.030 20.506 1.00 30.09 4 LYS B N 1
ATOM 2421 C CA . LYS B 1 12 ? -18.527 -55.370 20.398 1.00 29.53 4 LYS B CA 1
ATOM 2422 C C . LYS B 1 12 ? -18.085 -54.996 18.991 1.00 27.77 4 LYS B C 1
ATOM 2423 O O . LYS B 1 12 ? -18.458 -55.665 18.019 1.00 31.18 4 LYS B O 1
ATOM 2429 N N . VAL B 1 13 ? -17.319 -53.912 18.895 1.00 23.75 5 VAL B N 1
ATOM 2430 C CA . VAL B 1 13 ? -16.854 -53.366 17.625 1.00 23.64 5 VAL B CA 1
ATOM 2431 C C . VAL B 1 13 ? -15.350 -53.487 17.437 1.00 22.23 5 VAL B C 1
ATOM 2432 O O . VAL B 1 13 ? -14.856 -53.180 16.340 1.00 22.33 5 VAL B O 1
ATOM 2436 N N . PHE B 1 14 ? -14.598 -53.877 18.467 1.00 21.86 6 PHE B N 1
ATOM 2437 C CA . PHE B 1 14 ? -13.151 -53.692 18.400 1.00 22.75 6 PHE B CA 1
ATOM 2438 C C . PHE B 1 14 ? -12.554 -54.445 17.225 1.00 24.44 6 PHE B C 1
ATOM 2439 O O . PHE B 1 14 ? -11.712 -53.909 16.494 1.00 24.02 6 PHE B O 1
ATOM 2447 N N . ASP B 1 15 ? -12.972 -55.688 17.036 1.00 26.06 7 ASP B N 1
ATOM 2448 C CA . ASP B 1 15 ? -12.431 -56.552 15.998 1.00 28.74 7 ASP B CA 1
ATOM 2449 C C . ASP B 1 15 ? -13.197 -56.389 14.685 1.00 29.97 7 ASP B C 1
ATOM 2450 O O . ASP B 1 15 ? -13.630 -57.366 14.083 1.00 32.77 7 ASP B O 1
ATOM 2455 N N . THR B 1 16 ? -13.412 -55.141 14.256 1.00 27.49 8 THR B N 1
ATOM 2456 C CA . THR B 1 16 ? -13.965 -54.821 12.946 1.00 26.24 8 THR B CA 1
ATOM 2457 C C . THR B 1 16 ? -12.940 -54.028 12.142 1.00 25.59 8 THR B C 1
ATOM 2458 O O . THR B 1 16 ? -12.080 -53.336 12.697 1.00 23.75 8 THR B O 1
ATOM 2462 N N . LYS B 1 17 ? -13.065 -54.116 10.820 1.00 26.29 9 LYS B N 1
ATOM 2463 C CA . LYS B 1 17 ? -12.121 -53.441 9.937 1.00 26.69 9 LYS B CA 1
ATOM 2464 C C . LYS B 1 17 ? -12.144 -51.935 10.154 1.00 23.93 9 LYS B C 1
ATOM 2465 O O . LYS B 1 17 ? -11.101 -51.278 10.102 1.00 22.50 9 LYS B O 1
ATOM 2471 N N . GLU B 1 18 ? -13.326 -51.372 10.399 1.00 24.47 10 GLU B N 1
ATOM 2472 C CA . GLU B 1 18 ? -13.441 -49.934 10.597 1.00 23.04 10 GLU B CA 1
ATOM 2473 C C . GLU B 1 18 ? -12.589 -49.486 11.778 1.00 20.28 10 GLU B C 1
ATOM 2474 O O . GLU B 1 18 ? -11.871 -48.476 11.703 1.00 20.40 10 GLU B O 1
ATOM 2480 N N . VAL B 1 19 ? -12.649 -50.228 12.881 1.00 19.69 11 VAL B N 1
ATOM 2481 C CA . VAL B 1 19 ? -11.890 -49.841 14.061 1.00 18.82 11 VAL B CA 1
ATOM 2482 C C . VAL B 1 19 ? -10.403 -50.095 13.847 1.00 17.43 11 VAL B C 1
ATOM 2483 O O . VAL B 1 19 ? -9.562 -49.268 14.218 1.00 17.58 11 VAL B O 1
ATOM 2487 N N . GLN B 1 20 ? -10.050 -51.243 13.262 1.00 19.01 12 GLN B N 1
ATOM 2488 C CA . GLN B 1 20 ? -8.637 -51.552 13.058 1.00 18.76 12 GLN B CA 1
ATOM 2489 C C . GLN B 1 20 ? -8.001 -50.583 12.067 1.00 19.73 12 GLN B C 1
ATOM 2490 O O . GLN B 1 20 ? -6.842 -50.178 12.242 1.00 20.49 12 GLN B O 1
ATOM 2496 N N . ASP B 1 21 ? -8.757 -50.167 11.047 1.00 19.77 13 ASP B N 1
ATOM 2497 C CA . ASP B 1 21 ? -8.260 -49.151 10.124 1.00 20.16 13 ASP B CA 1
ATOM 2498 C C . ASP B 1 21 ? -8.062 -47.820 10.837 1.00 18.85 13 ASP B C 1
ATOM 2499 O O . ASP B 1 21 ? -7.094 -47.101 10.565 1.00 19.39 13 ASP B O 1
ATOM 2504 N N . LEU B 1 22 ? -8.991 -47.463 11.727 1.00 17.36 14 LEU B N 1
ATOM 2505 C CA . LEU B 1 22 ? -8.866 -46.221 12.483 1.00 16.68 14 LEU B CA 1
ATOM 2506 C C . LEU B 1 22 ? -7.615 -46.234 13.351 1.00 15.86 14 LEU B C 1
ATOM 2507 O O . LEU B 1 22 ? -6.887 -45.241 13.424 1.00 15.96 14 LEU B O 1
ATOM 2512 N N . LEU B 1 23 ? -7.342 -47.363 14.004 1.00 15.92 15 LEU B N 1
ATOM 2513 C CA . LEU B 1 23 ? -6.148 -47.473 14.838 1.00 16.22 15 LEU B CA 1
ATOM 2514 C C . LEU B 1 23 ? -4.871 -47.353 14.007 1.00 16.55 15 LEU B C 1
ATOM 2515 O O . LEU B 1 23 ? -3.914 -46.688 14.419 1.00 17.21 15 LEU B O 1
ATOM 2520 N N . LYS B 1 24 ? -4.838 -47.991 12.833 1.00 17.49 16 LYS B N 1
ATOM 2521 C CA . LYS B 1 24 ? -3.667 -47.889 11.965 1.00 19.08 16 LYS B CA 1
ATOM 2522 C C . LYS B 1 24 ? -3.451 -46.459 11.491 1.00 18.39 16 LYS B C 1
ATOM 2523 O O . LYS B 1 24 ? -2.311 -45.991 11.392 1.00 19.47 16 LYS B O 1
ATOM 2529 N N . ALA B 1 25 ? -4.532 -45.763 11.144 1.00 17.18 17 ALA B N 1
ATOM 2530 C CA . ALA B 1 25 ? -4.393 -44.373 10.725 1.00 17.44 17 ALA B CA 1
ATOM 2531 C C . ALA B 1 25 ? -3.930 -43.493 11.880 1.00 16.00 17 ALA B C 1
ATOM 2532 O O . ALA B 1 25 ? -3.042 -42.653 11.713 1.00 17.29 17 ALA B O 1
ATOM 2534 N N . ALA B 1 26 ? -4.529 -43.668 13.058 1.00 15.18 18 ALA B N 1
ATOM 2535 C CA . ALA B 1 26 ? -4.229 -42.787 14.181 1.00 15.63 18 ALA B CA 1
ATOM 2536 C C . ALA B 1 26 ? -2.770 -42.901 14.602 1.00 15.86 18 ALA B C 1
ATOM 2537 O O . ALA B 1 26 ? -2.146 -41.900 14.971 1.00 15.68 18 ALA B O 1
ATOM 2539 N N . ALA B 1 27 ? -2.203 -44.108 14.542 1.00 16.38 19 ALA B N 1
ATOM 2540 C CA . ALA B 1 27 ? -0.796 -44.309 14.864 1.00 17.11 19 ALA B CA 1
ATOM 2541 C C . ALA B 1 27 ? 0.114 -44.160 13.648 1.00 17.55 19 ALA B C 1
ATOM 2542 O O . ALA B 1 27 ? 1.336 -44.275 13.789 1.00 18.80 19 ALA B O 1
ATOM 2544 N N . ASN B 1 28 ? -0.457 -43.891 12.474 1.00 17.17 20 ASN B N 1
ATOM 2545 C CA . ASN B 1 28 ? 0.291 -43.683 11.233 1.00 20.31 20 ASN B CA 1
ATOM 2546 C C . ASN B 1 28 ? 1.197 -44.863 10.885 1.00 22.64 20 ASN B C 1
ATOM 2547 O O . ASN B 1 28 ? 2.331 -44.684 10.434 1.00 23.32 20 ASN B O 1
ATOM 2552 N N . LEU B 1 29 ? 0.682 -46.083 11.048 1.00 24.35 21 LEU B N 1
ATOM 2553 C CA . LEU B 1 29 ? 1.493 -47.258 10.738 1.00 28.96 21 LEU B CA 1
ATOM 2554 C C . LEU B 1 29 ? 1.845 -47.323 9.258 1.00 34.86 21 LEU B C 1
ATOM 2555 O O . LEU B 1 29 ? 2.932 -47.788 8.894 1.00 36.85 21 LEU B O 1
ATOM 2560 N N . ASN B 1 30 ? 0.937 -46.884 8.390 1.00 38.95 22 ASN B N 1
ATOM 2561 C CA . ASN B 1 30 ? 1.168 -46.896 6.953 1.00 44.58 22 ASN B CA 1
ATOM 2562 C C . ASN B 1 30 ? 1.722 -45.572 6.434 1.00 46.75 22 ASN B C 1
ATOM 2563 O O . ASN B 1 30 ? 1.654 -45.311 5.227 1.00 47.19 22 ASN B O 1
ATOM 2568 N N . GLY B 1 31 ? 2.280 -44.740 7.312 1.00 47.95 23 GLY B N 1
ATOM 2569 C CA . GLY B 1 31 ? 2.841 -43.473 6.902 1.00 49.17 23 GLY B CA 1
ATOM 2570 C C . GLY B 1 31 ? 4.215 -43.628 6.281 1.00 50.44 23 GLY B C 1
ATOM 2571 O O . GLY B 1 31 ? 4.757 -44.724 6.145 1.00 50.23 23 GLY B O 1
ATOM 2572 N N . ASP B 1 32 ? 4.783 -42.491 5.889 1.00 51.25 24 ASP B N 1
ATOM 2573 C CA . ASP B 1 32 ? 6.133 -42.479 5.353 1.00 52.30 24 ASP B CA 1
ATOM 2574 C C . ASP B 1 32 ? 7.134 -42.786 6.465 1.00 51.79 24 ASP B C 1
ATOM 2575 O O . ASP B 1 32 ? 6.808 -42.766 7.653 1.00 51.49 24 ASP B O 1
ATOM 2580 N N . ALA B 1 33 ? 8.372 -43.072 6.063 1.00 51.21 25 ALA B N 1
ATOM 2581 C CA . ALA B 1 33 ? 9.422 -43.401 7.021 1.00 50.84 25 ALA B CA 1
ATOM 2582 C C . ALA B 1 33 ? 9.439 -42.392 8.161 1.00 49.86 25 ALA B C 1
ATOM 2583 O O . ALA B 1 33 ? 9.501 -41.180 7.935 1.00 50.22 25 ALA B O 1
ATOM 2585 N N . GLY B 1 34 ? 9.372 -42.895 9.390 1.00 47.70 26 GLY B N 1
ATOM 2586 C CA . GLY B 1 34 ? 9.318 -42.042 10.571 1.00 45.40 26 GLY B CA 1
ATOM 2587 C C . GLY B 1 34 ? 9.866 -42.733 11.790 1.00 42.47 26 GLY B C 1
ATOM 2588 O O . GLY B 1 34 ? 10.856 -43.475 11.707 1.00 41.96 26 GLY B O 1
ATOM 2589 N N . ASN B 1 35 ? 9.236 -42.488 12.935 1.00 39.51 27 ASN B N 1
ATOM 2590 C CA . ASN B 1 35 ? 9.665 -43.053 14.215 1.00 36.15 27 ASN B CA 1
ATOM 2591 C C . ASN B 1 35 ? 8.842 -44.317 14.429 1.00 29.54 27 ASN B C 1
ATOM 2592 O O . ASN B 1 35 ? 7.783 -44.296 15.059 1.00 27.10 27 ASN B O 1
ATOM 2597 N N . ALA B 1 36 ? 9.343 -45.428 13.886 1.00 26.04 28 ALA B N 1
ATOM 2598 C CA . ALA B 1 36 ? 8.597 -46.679 13.933 1.00 24.74 28 ALA B CA 1
ATOM 2599 C C . ALA B 1 36 ? 8.333 -47.117 15.366 1.00 22.33 28 ALA B C 1
ATOM 2600 O O . ALA B 1 36 ? 7.223 -47.549 15.686 1.00 21.96 28 ALA B O 1
ATOM 2602 N N . ARG B 1 37 ? 9.338 -47.019 16.243 1.00 22.60 29 ARG B N 1
ATOM 2603 C CA . ARG B 1 37 ? 9.162 -47.444 17.632 1.00 21.89 29 ARG B CA 1
ATOM 2604 C C . ARG B 1 37 ? 8.039 -46.667 18.307 1.00 19.94 29 ARG B C 1
ATOM 2605 O O . ARG B 1 37 ? 7.177 -47.249 18.980 1.00 19.76 29 ARG B O 1
ATOM 2613 N N . PHE B 1 38 ? 8.053 -45.342 18.167 1.00 21.03 30 PHE B N 1
ATOM 2614 C CA . PHE B 1 38 ? 7.006 -44.534 18.778 1.00 20.28 30 PHE B CA 1
ATOM 2615 C C . PHE B 1 38 ? 5.641 -44.916 18.227 1.00 18.78 30 PHE B C 1
ATOM 2616 O O . PHE B 1 38 ? 4.670 -45.043 18.984 1.00 19.02 30 PHE B O 1
ATOM 2624 N N . ARG B 1 39 ? 5.545 -45.111 16.907 1.00 19.30 31 ARG B N 1
ATOM 2625 C CA . ARG B 1 39 ? 4.268 -45.495 16.315 1.00 18.70 31 ARG B CA 1
ATOM 2626 C C . ARG B 1 39 ? 3.807 -46.846 16.843 1.00 18.49 31 ARG B C 1
ATOM 2627 O O . ARG B 1 39 ? 2.611 -47.050 17.073 1.00 18.09 31 ARG B O 1
ATOM 2635 N N . GLN B 1 40 ? 4.746 -47.777 17.045 1.00 19.26 32 GLN B N 1
ATOM 2636 C CA . GLN B 1 40 ? 4.400 -49.097 17.565 1.00 20.14 32 GLN B CA 1
ATOM 2637 C C . GLN B 1 40 ? 3.841 -48.996 18.978 1.00 18.97 32 GLN B C 1
ATOM 2638 O O . GLN B 1 40 ? 2.848 -49.652 19.313 1.00 19.15 32 GLN B O 1
ATOM 2644 N N . ILE B 1 41 ? 4.472 -48.180 19.825 1.00 18.13 33 ILE B N 1
ATOM 2645 C CA . ILE B 1 41 ? 3.999 -48.017 21.196 1.00 17.48 33 ILE B CA 1
ATOM 2646 C C . ILE B 1 41 ? 2.616 -47.381 21.200 1.00 15.36 33 ILE B C 1
ATOM 2647 O O . ILE B 1 41 ? 1.694 -47.848 21.881 1.00 17.30 33 ILE B O 1
ATOM 2652 N N . VAL B 1 42 ? 2.453 -46.297 20.446 1.00 15.80 34 VAL B N 1
ATOM 2653 C CA . VAL B 1 42 ? 1.166 -45.607 20.421 1.00 15.45 34 VAL B CA 1
ATOM 2654 C C . VAL B 1 42 ? 0.068 -46.532 19.918 1.00 15.99 34 VAL B C 1
ATOM 2655 O O . VAL B 1 42 ? -1.035 -46.561 20.475 1.00 17.12 34 VAL B O 1
ATOM 2659 N N . HIS B 1 43 ? 0.342 -47.294 18.855 1.00 16.92 35 HIS B N 1
ATOM 2660 C CA . HIS B 1 43 ? -0.672 -48.208 18.342 1.00 16.35 35 HIS B CA 1
ATOM 2661 C C . HIS B 1 43 ? -1.066 -49.245 19.389 1.00 16.75 35 HIS B C 1
ATOM 2662 O O . HIS B 1 43 ? -2.249 -49.566 19.543 1.00 17.51 35 HIS B O 1
ATOM 2669 N N . ARG B 1 44 ? -0.090 -49.783 20.120 1.00 16.41 36 ARG B N 1
ATOM 2670 C CA . ARG B 1 44 ? -0.402 -50.776 21.140 1.00 16.29 36 ARG B CA 1
ATOM 2671 C C . ARG B 1 44 ? -1.255 -50.172 22.256 1.00 15.73 36 ARG B C 1
ATOM 2672 O O . ARG B 1 44 ? -2.261 -50.759 22.674 1.00 16.92 36 ARG B O 1
ATOM 2680 N N . LEU B 1 45 ? -0.854 -49.008 22.772 1.00 15.64 37 LEU B N 1
ATOM 2681 C CA . LEU B 1 45 ? -1.603 -48.400 23.868 1.00 16.53 37 LEU B CA 1
ATOM 2682 C C . LEU B 1 45 ? -3.011 -48.002 23.440 1.00 14.73 37 LEU B C 1
ATOM 2683 O O . LEU B 1 45 ? -3.968 -48.186 24.197 1.00 16.15 37 LEU B O 1
ATOM 2688 N N . LEU B 1 46 ? -3.148 -47.419 22.248 1.00 15.84 38 LEU B N 1
ATOM 2689 C CA B LEU B 1 46 ? -4.469 -47.058 21.738 0.66 15.77 38 LEU B CA 1
ATOM 2690 C CA D LEU B 1 46 ? -4.454 -47.052 21.720 0.34 15.76 38 LEU B CA 1
ATOM 2691 C C . LEU B 1 46 ? -5.328 -48.293 21.520 1.00 16.18 38 LEU B C 1
ATOM 2692 O O . LEU B 1 46 ? -6.507 -48.313 21.886 1.00 16.27 38 LEU B O 1
ATOM 2701 N N . SER B 1 47 ? -4.753 -49.334 20.926 1.00 16.55 39 SER B N 1
ATOM 2702 C CA A SER B 1 47 ? -5.501 -50.566 20.703 0.53 16.75 39 SER B CA 1
ATOM 2703 C CA B SER B 1 47 ? -5.508 -50.559 20.702 0.47 16.62 39 SER B CA 1
ATOM 2704 C C . SER B 1 47 ? -5.981 -51.147 22.024 1.00 16.82 39 SER B C 1
ATOM 2705 O O . SER B 1 47 ? -7.139 -51.541 22.159 1.00 17.94 39 SER B O 1
ATOM 2710 N N . ASP B 1 48 ? -5.093 -51.211 23.019 1.00 16.16 40 ASP B N 1
ATOM 2711 C CA . ASP B 1 48 ? -5.507 -51.747 24.312 1.00 16.67 40 ASP B CA 1
ATOM 2712 C C . ASP B 1 48 ? -6.605 -50.893 24.933 1.00 16.09 40 ASP B C 1
ATOM 2713 O O . ASP B 1 48 ? -7.552 -51.422 25.521 1.00 17.45 40 ASP B O 1
ATOM 2718 N N . LEU B 1 49 ? -6.501 -49.568 24.805 1.00 15.49 41 LEU B N 1
ATOM 2719 C CA . LEU B 1 49 ? -7.533 -48.697 25.356 1.00 14.85 41 LEU B CA 1
ATOM 2720 C C . LEU B 1 49 ? -8.868 -48.928 24.662 1.00 15.77 41 LEU B C 1
ATOM 2721 O O . LEU B 1 49 ? -9.908 -49.048 25.319 1.00 15.87 41 LEU B O 1
ATOM 2726 N N . PHE B 1 50 ? -8.861 -48.981 23.329 1.00 15.58 42 PHE B N 1
ATOM 2727 C CA . PHE B 1 50 ? -10.100 -49.204 22.593 1.00 15.77 42 PHE B CA 1
ATOM 2728 C C . PHE B 1 50 ? -10.702 -50.555 22.966 1.00 16.65 42 PHE B C 1
ATOM 2729 O O . PHE B 1 50 ? -11.921 -50.684 23.117 1.00 18.17 42 PHE B O 1
ATOM 2737 N N . LYS B 1 51 ? -9.862 -51.578 23.125 1.00 17.16 43 LYS B N 1
ATOM 2738 C CA A LYS B 1 51 ? -10.372 -52.901 23.471 0.51 17.80 43 LYS B CA 1
ATOM 2739 C CA B LYS B 1 51 ? -10.382 -52.896 23.468 0.49 17.68 43 LYS B CA 1
ATOM 2740 C C . LYS B 1 51 ? -10.954 -52.908 24.878 1.00 18.05 43 LYS B C 1
ATOM 2741 O O . LYS B 1 51 ? -11.962 -53.569 25.132 1.00 18.77 43 LYS B O 1
ATOM 2752 N N . ALA B 1 52 ? -10.328 -52.175 25.809 1.00 17.43 44 ALA B N 1
ATOM 2753 C CA . ALA B 1 52 ? -10.865 -52.109 27.165 1.00 18.56 44 ALA B CA 1
ATOM 2754 C C . ALA B 1 52 ? -12.206 -51.390 27.194 1.00 17.62 44 ALA B C 1
ATOM 2755 O O . ALA B 1 52 ? -13.123 -51.795 27.918 1.00 17.78 44 ALA B O 1
ATOM 2757 N N . ILE B 1 53 ? -12.331 -50.306 26.428 1.00 17.07 45 ILE B N 1
ATOM 2758 C CA . ILE B 1 53 ? -13.610 -49.612 26.323 1.00 17.09 45 ILE B CA 1
ATOM 2759 C C . ILE B 1 53 ? -14.687 -50.558 25.804 1.00 16.97 45 ILE B C 1
ATOM 2760 O O . ILE B 1 53 ? -15.823 -50.574 26.300 1.00 18.19 45 ILE B O 1
ATOM 2765 N N . ASP B 1 54 ? -14.338 -51.376 24.812 1.00 17.90 46 ASP B N 1
ATOM 2766 C CA . ASP B 1 54 ? -15.293 -52.306 24.212 1.00 18.07 46 ASP B CA 1
ATOM 2767 C C . ASP B 1 54 ? -15.647 -53.425 25.188 1.00 19.52 46 ASP B C 1
ATOM 2768 O O . ASP B 1 54 ? -16.823 -53.778 25.337 1.00 21.46 46 ASP B O 1
ATOM 2773 N N . ASP B 1 55 ? -14.645 -53.963 25.895 1.00 19.69 47 ASP B N 1
ATOM 2774 C CA . ASP B 1 55 ? -14.867 -55.122 26.757 1.00 19.83 47 ASP B CA 1
ATOM 2775 C C . ASP B 1 55 ? -15.658 -54.751 28.002 1.00 19.08 47 ASP B C 1
ATOM 2776 O O . ASP B 1 55 ? -16.498 -55.529 28.463 1.00 21.22 47 ASP B O 1
ATOM 2781 N N . LEU B 1 56 ? -15.365 -53.594 28.590 1.00 18.58 48 LEU B N 1
ATOM 2782 C CA A LEU B 1 56 ? -16.023 -53.147 29.809 0.57 18.92 48 LEU B CA 1
ATOM 2783 C CA B LEU B 1 56 ? -16.025 -53.153 29.809 0.43 18.75 48 LEU B CA 1
ATOM 2784 C C . LEU B 1 56 ? -17.203 -52.229 29.533 1.00 19.29 48 LEU B C 1
ATOM 2785 O O . LEU B 1 56 ? -17.808 -51.718 30.481 1.00 20.22 48 LEU B O 1
ATOM 2794 N N . ASP B 1 57 ? -17.549 -52.022 28.260 1.00 19.57 49 ASP B N 1
ATOM 2795 C CA . ASP B 1 57 ? -18.612 -51.104 27.856 1.00 21.41 49 ASP B CA 1
ATOM 2796 C C . ASP B 1 57 ? -18.471 -49.760 28.567 1.00 20.00 49 ASP B C 1
ATOM 2797 O O . ASP B 1 57 ? -19.401 -49.248 29.192 1.00 20.92 49 ASP B O 1
ATOM 2802 N N . ILE B 1 58 ? -17.277 -49.187 28.475 1.00 18.31 50 ILE B N 1
ATOM 2803 C CA . ILE B 1 58 ? -17.041 -47.888 29.091 1.00 17.77 50 ILE B CA 1
ATOM 2804 C C . ILE B 1 58 ? -17.806 -46.841 28.294 1.00 17.33 50 ILE B C 1
ATOM 2805 O O . ILE B 1 58 ? -17.657 -46.743 27.068 1.00 19.51 50 ILE B O 1
ATOM 2810 N N . THR B 1 59 ? -18.649 -46.069 28.981 1.00 17.32 51 THR B N 1
ATOM 2811 C CA . THR B 1 59 ? -19.551 -45.154 28.299 1.00 16.67 51 THR B CA 1
ATOM 2812 C C . THR B 1 59 ? -18.821 -43.879 27.911 1.00 16.33 51 THR B C 1
ATOM 2813 O O . THR B 1 59 ? -17.774 -43.553 28.477 1.00 16.12 51 THR B O 1
ATOM 2817 N N . PRO B 1 60 ? -19.358 -43.126 26.950 1.00 14.86 52 PRO B N 1
ATOM 2818 C CA . PRO B 1 60 ? -18.763 -41.816 26.661 1.00 14.57 52 PRO B CA 1
ATOM 2819 C C . PRO B 1 60 ? -18.636 -40.943 27.895 1.00 15.05 52 PRO B C 1
ATOM 2820 O O . PRO B 1 60 ? -17.603 -40.289 28.062 1.00 15.43 52 PRO B O 1
ATOM 2824 N N . ASP B 1 61 ? -19.649 -40.911 28.771 1.00 15.04 53 ASP B N 1
ATOM 2825 C CA . ASP B 1 61 ? -19.533 -40.091 29.975 1.00 15.00 53 ASP B CA 1
ATOM 2826 C C . ASP B 1 61 ? -18.325 -40.513 30.802 1.00 15.00 53 ASP B C 1
ATOM 2827 O O . ASP B 1 61 ? -17.587 -39.665 31.320 1.00 16.54 53 ASP B O 1
ATOM 2832 N N . GLU B 1 62 ? -18.117 -41.825 30.951 1.00 15.14 54 GLU B N 1
ATOM 2833 C CA . GLU B 1 62 ? -16.959 -42.310 31.692 1.00 16.00 54 GLU B CA 1
ATOM 2834 C C . GLU B 1 62 ? -15.657 -41.906 31.009 1.00 15.13 54 GLU B C 1
ATOM 2835 O O . GLU B 1 62 ? -14.721 -41.451 31.672 1.00 14.78 54 GLU B O 1
ATOM 2841 N N . VAL B 1 63 ? -15.579 -42.064 29.685 1.00 15.37 55 VAL B N 1
ATOM 2842 C CA . VAL B 1 63 ? -14.371 -41.681 28.955 1.00 14.48 55 VAL B CA 1
ATOM 2843 C C . VAL B 1 63 ? -14.067 -40.201 29.154 1.00 13.73 55 VAL B C 1
ATOM 2844 O O . VAL B 1 63 ? -12.922 -39.818 29.413 1.00 14.53 55 VAL B O 1
ATOM 2848 N N . TRP B 1 64 ? -15.082 -39.344 29.032 1.00 13.32 56 TRP B N 1
ATOM 2849 C CA . TRP B 1 64 ? -14.819 -37.910 29.146 1.00 13.37 56 TRP B CA 1
ATOM 2850 C C . TRP B 1 64 ? -14.436 -37.518 30.571 1.00 14.18 56 TRP B C 1
ATOM 2851 O O . TRP B 1 64 ? -13.697 -36.546 30.766 1.00 14.36 56 TRP B O 1
ATOM 2862 N N . ALA B 1 65 ? -14.901 -38.269 31.572 1.00 14.62 57 ALA B N 1
ATOM 2863 C CA . ALA B 1 65 ? -14.425 -38.048 32.937 1.00 14.70 57 ALA B CA 1
ATOM 2864 C C . ALA B 1 65 ? -12.957 -38.431 33.062 1.00 16.07 57 ALA B C 1
ATOM 2865 O O . ALA B 1 65 ? -12.190 -37.756 33.760 1.00 16.08 57 ALA B O 1
ATOM 2867 N N . GLY B 1 66 ? -12.545 -39.499 32.374 1.00 14.90 58 GLY B N 1
ATOM 2868 C CA . GLY B 1 66 ? -11.134 -39.861 32.349 1.00 15.41 58 GLY B CA 1
ATOM 2869 C C . GLY B 1 66 ? -10.273 -38.826 31.642 1.00 15.49 58 GLY B C 1
ATOM 2870 O O . GLY B 1 66 ? -9.172 -38.499 32.107 1.00 15.84 58 GLY B O 1
ATOM 2871 N N . VAL B 1 67 ? -10.763 -38.295 30.514 1.00 13.64 59 VAL B N 1
ATOM 2872 C CA . VAL B 1 67 ? -10.065 -37.219 29.811 1.00 14.43 59 VAL B CA 1
ATOM 2873 C C . VAL B 1 67 ? -9.929 -36.000 30.718 1.00 14.27 59 VAL B C 1
ATOM 2874 O O . VAL B 1 67 ? -8.859 -35.382 30.799 1.00 14.83 59 VAL B O 1
ATOM 2878 N N . ASN B 1 68 ? -11.008 -35.650 31.425 1.00 14.97 60 ASN B N 1
ATOM 2879 C CA . ASN B 1 68 ? -10.970 -34.519 32.347 1.00 15.58 60 ASN B CA 1
ATOM 2880 C C . ASN B 1 68 ? -9.940 -34.753 33.437 1.00 15.95 60 ASN B C 1
ATOM 2881 O O . ASN B 1 68 ? -9.228 -33.825 33.844 1.00 16.08 60 ASN B O 1
ATOM 2886 N N . TYR B 1 69 ? -9.846 -35.992 33.924 1.00 14.75 61 TYR B N 1
ATOM 2887 C CA . TYR B 1 69 ? -8.850 -36.308 34.941 1.00 14.76 61 TYR B CA 1
ATOM 2888 C C . TYR B 1 69 ? -7.439 -36.078 34.418 1.00 14.76 61 TYR B C 1
ATOM 2889 O O . TYR B 1 69 ? -6.579 -35.572 35.145 1.00 15.85 61 TYR B O 1
ATOM 2898 N N . LEU B 1 70 ? -7.169 -36.460 33.170 1.00 14.87 62 LEU B N 1
ATOM 2899 C CA . LEU B 1 70 ? -5.831 -36.232 32.628 1.00 14.73 62 LEU B CA 1
ATOM 2900 C C . LEU B 1 70 ? -5.512 -34.742 32.563 1.00 13.77 62 LEU B C 1
ATOM 2901 O O . LEU B 1 70 ? -4.376 -34.330 32.818 1.00 14.84 62 LEU B O 1
ATOM 2906 N N . ASN B 1 71 ? -6.498 -33.914 32.217 1.00 14.64 63 ASN B N 1
ATOM 2907 C CA . ASN B 1 71 ? -6.262 -32.478 32.251 1.00 15.10 63 ASN B CA 1
ATOM 2908 C C . ASN B 1 71 ? -5.871 -32.034 33.654 1.00 16.07 63 ASN B C 1
ATOM 2909 O O . ASN B 1 71 ? -4.915 -31.272 33.831 1.00 16.54 63 ASN B O 1
ATOM 2914 N N . LYS B 1 72 ? -6.596 -32.511 34.673 1.00 14.76 64 LYS B N 1
ATOM 2915 C CA . LYS B 1 72 ? -6.287 -32.104 36.042 1.00 15.97 64 LYS B CA 1
ATOM 2916 C C . LYS B 1 72 ? -4.933 -32.638 36.479 1.00 15.13 64 LYS B C 1
ATOM 2917 O O . LYS B 1 72 ? -4.171 -31.934 37.147 1.00 15.87 64 LYS B O 1
ATOM 2923 N N . LEU B 1 73 ? -4.622 -33.879 36.103 1.00 15.25 65 LEU B N 1
ATOM 2924 C CA . LEU B 1 73 ? -3.362 -34.505 36.488 1.00 14.94 65 LEU B CA 1
ATOM 2925 C C . LEU B 1 73 ? -2.171 -33.668 36.033 1.00 14.57 65 LEU B C 1
ATOM 2926 O O . LEU B 1 73 ? -1.252 -33.400 36.810 1.00 15.89 65 LEU B O 1
ATOM 2931 N N . GLY B 1 74 ? -2.183 -33.238 34.773 1.00 15.61 66 GLY B N 1
ATOM 2932 C CA . GLY B 1 74 ? -1.096 -32.430 34.247 1.00 16.47 66 GLY B CA 1
ATOM 2933 C C . GLY B 1 74 ? -1.115 -30.992 34.728 1.00 15.87 66 GLY B C 1
ATOM 2934 O O . GLY B 1 74 ? -0.057 -30.395 34.939 1.00 16.92 66 GLY B O 1
ATOM 2935 N N . GLN B 1 75 ? -2.308 -30.412 34.900 1.00 16.33 67 GLN B N 1
ATOM 2936 C CA . GLN B 1 75 ? -2.388 -29.083 35.499 1.00 18.10 67 GLN B CA 1
ATOM 2937 C C . GLN B 1 75 ? -1.771 -29.067 36.896 1.00 17.59 67 GLN B C 1
ATOM 2938 O O . GLN B 1 75 ? -1.108 -28.095 37.276 1.00 19.02 67 GLN B O 1
ATOM 2944 N N . ASP B 1 76 ? -1.978 -30.135 37.670 1.00 16.51 68 ASP B N 1
ATOM 2945 C CA . ASP B 1 76 ? -1.399 -30.276 39.001 1.00 17.13 68 ASP B CA 1
ATOM 2946 C C . ASP B 1 76 ? 0.068 -30.675 38.957 1.00 17.35 68 ASP B C 1
ATOM 2947 O O . ASP B 1 76 ? 0.723 -30.691 40.007 1.00 18.97 68 ASP B O 1
ATOM 2952 N N . GLY B 1 77 ? 0.592 -31.017 37.788 1.00 16.80 69 GLY B N 1
ATOM 2953 C CA . GLY B 1 77 ? 1.974 -31.441 37.685 1.00 16.84 69 GLY B CA 1
ATOM 2954 C C . GLY B 1 77 ? 2.256 -32.758 38.365 1.00 15.98 69 GLY B C 1
ATOM 2955 O O . GLY B 1 77 ? 3.375 -32.971 38.836 1.00 18.04 69 GLY B O 1
ATOM 2956 N N . GLU B 1 78 ? 1.271 -33.656 38.431 1.00 15.63 70 GLU B N 1
ATOM 2957 C CA . GLU B 1 78 ? 1.354 -34.822 39.302 1.00 15.49 70 GLU B CA 1
ATOM 2958 C C . GLU B 1 78 ? 1.481 -36.157 38.575 1.00 15.51 70 GLU B C 1
ATOM 2959 O O . GLU B 1 78 ? 1.350 -37.196 39.219 1.00 14.83 70 GLU B O 1
ATOM 2965 N N . ALA B 1 79 ? 1.754 -36.176 37.269 1.00 14.84 71 ALA B N 1
ATOM 2966 C CA . ALA B 1 79 ? 1.793 -37.464 36.577 1.00 13.67 71 ALA B CA 1
ATOM 2967 C C . ALA B 1 79 ? 2.817 -38.413 37.196 1.00 13.91 71 ALA B C 1
ATOM 2968 O O . ALA B 1 79 ? 2.575 -39.617 37.268 1.00 13.97 71 ALA B O 1
ATOM 2970 N N . ALA B 1 80 ? 3.972 -37.891 37.639 1.00 14.21 72 ALA B N 1
ATOM 2971 C CA . ALA B 1 80 ? 5.003 -38.756 38.215 1.00 14.62 72 ALA B CA 1
ATOM 2972 C C . ALA B 1 80 ? 4.634 -39.215 39.620 1.00 13.71 72 ALA B C 1
ATOM 2973 O O . ALA B 1 80 ? 5.092 -40.270 40.065 1.00 15.01 72 ALA B O 1
ATOM 2975 N N . LEU B 1 81 ? 3.826 -38.431 40.331 1.00 13.68 73 LEU B N 1
ATOM 2976 C CA . LEU B 1 81 ? 3.323 -38.863 41.627 1.00 13.62 73 LEU B CA 1
ATOM 2977 C C . LEU B 1 81 ? 2.310 -39.985 41.460 1.00 14.14 73 LEU B C 1
ATOM 2978 O O . LEU B 1 81 ? 2.331 -40.965 42.206 1.00 15.40 73 LEU B O 1
ATOM 2983 N N . LEU B 1 82 ? 1.411 -39.855 40.483 1.00 13.47 74 LEU B N 1
ATOM 2984 C CA . LEU B 1 82 ? 0.503 -40.951 40.177 1.00 14.14 74 LEU B CA 1
ATOM 2985 C C . LEU B 1 82 ? 1.270 -42.195 39.748 1.00 14.80 74 LEU B C 1
ATOM 2986 O O . LEU B 1 82 ? 0.913 -43.308 40.130 1.00 14.90 74 LEU B O 1
ATOM 2991 N N . ALA B 1 83 ? 2.314 -42.033 38.935 1.00 14.33 75 ALA B N 1
ATOM 2992 C CA . ALA B 1 83 ? 3.107 -43.194 38.538 1.00 13.95 75 ALA B CA 1
ATOM 2993 C C . ALA B 1 83 ? 3.601 -43.974 39.756 1.00 13.47 75 ALA B C 1
ATOM 2994 O O . ALA B 1 83 ? 3.630 -45.212 39.753 1.00 14.30 75 ALA B O 1
ATOM 2996 N N . ALA B 1 84 ? 4.026 -43.268 40.803 1.00 13.54 76 ALA B N 1
ATOM 2997 C CA . ALA B 1 84 ? 4.413 -43.957 42.028 1.00 13.42 76 ALA B CA 1
ATOM 2998 C C . ALA B 1 84 ? 3.199 -44.589 42.699 1.00 13.47 76 ALA B C 1
ATOM 2999 O O . ALA B 1 84 ? 3.225 -45.763 43.090 1.00 14.41 76 ALA B O 1
ATOM 3001 N N . GLY B 1 85 ? 2.117 -43.829 42.825 1.00 14.41 77 GLY B N 1
ATOM 3002 C CA . GLY B 1 85 ? 0.975 -44.282 43.596 1.00 15.89 77 GLY B CA 1
ATOM 3003 C C . GLY B 1 85 ? 0.225 -45.474 43.029 1.00 14.79 77 GLY B C 1
ATOM 3004 O O . GLY B 1 85 ? -0.410 -46.208 43.787 1.00 16.24 77 GLY B O 1
ATOM 3005 N N . ILE B 1 86 ? 0.227 -45.671 41.709 1.00 14.07 78 ILE B N 1
ATOM 3006 C CA . ILE B 1 86 ? -0.450 -46.842 41.147 1.00 15.47 78 ILE B CA 1
ATOM 3007 C C . ILE B 1 86 ? 0.535 -47.965 40.820 1.00 15.41 78 ILE B C 1
ATOM 3008 O O . ILE B 1 86 ? 0.186 -48.916 40.120 1.00 16.21 78 ILE B O 1
ATOM 3013 N N . GLY B 1 87 ? 1.753 -47.888 41.353 1.00 15.48 79 GLY B N 1
ATOM 3014 C CA . GLY B 1 87 ? 2.663 -49.000 41.289 1.00 14.80 79 GLY B CA 1
ATOM 3015 C C . GLY B 1 87 ? 3.488 -49.076 40.030 1.00 14.01 79 GLY B C 1
ATOM 3016 O O . GLY B 1 87 ? 4.276 -50.014 39.887 1.00 14.55 79 GLY B O 1
ATOM 3017 N N . LEU B 1 88 ? 3.321 -48.135 39.104 1.00 13.33 80 LEU B N 1
ATOM 3018 C CA . LEU B 1 88 ? 4.107 -48.169 37.877 1.00 13.01 80 LEU B CA 1
ATOM 3019 C C . LEU B 1 88 ? 5.593 -48.002 38.167 1.00 13.32 80 LEU B C 1
ATOM 3020 O O . LEU B 1 88 ? 6.431 -48.691 37.567 1.00 13.73 80 LEU B O 1
ATOM 3025 N N . GLU B 1 89 ? 5.943 -47.100 39.084 1.00 12.81 81 GLU B N 1
ATOM 3026 C CA . GLU B 1 89 ? 7.356 -46.894 39.384 1.00 13.60 81 GLU B CA 1
ATOM 3027 C C . GLU B 1 89 ? 7.978 -48.155 39.987 1.00 12.88 81 GLU B C 1
ATOM 3028 O O . GLU B 1 89 ? 9.062 -48.585 39.573 1.00 13.64 81 GLU B O 1
ATOM 3034 N N . LYS B 1 90 ? 7.278 -48.790 40.927 1.00 14.60 82 LYS B N 1
ATOM 3035 C CA . LYS B 1 90 ? 7.743 -50.064 41.473 1.00 13.65 82 LYS B CA 1
ATOM 3036 C C . LYS B 1 90 ? 7.856 -51.117 40.379 1.00 12.81 82 LYS B C 1
ATOM 3037 O O . LYS B 1 90 ? 8.796 -51.918 40.369 1.00 14.94 82 LYS B O 1
ATOM 3043 N N . TYR B 1 91 ? 6.895 -51.139 39.455 1.00 13.35 83 TYR B N 1
ATOM 3044 C CA . TYR B 1 91 ? 6.921 -52.123 38.382 1.00 14.68 83 TYR B CA 1
ATOM 3045 C C . TYR B 1 91 ? 8.182 -51.992 37.542 1.00 13.87 83 TYR B C 1
ATOM 3046 O O . TYR B 1 91 ? 8.765 -53.000 37.137 1.00 15.21 83 TYR B O 1
ATOM 3055 N N . LEU B 1 92 ? 8.626 -50.761 37.265 1.00 13.51 84 LEU B N 1
ATOM 3056 C CA . LEU B 1 92 ? 9.872 -50.609 36.521 1.00 13.30 84 LEU B CA 1
ATOM 3057 C C . LEU B 1 92 ? 11.030 -51.239 37.284 1.00 13.62 84 LEU B C 1
ATOM 3058 O O . LEU B 1 92 ? 11.917 -51.855 36.684 1.00 14.71 84 LEU B O 1
ATOM 3063 N N . ASP B 1 93 ? 11.037 -51.097 38.612 1.00 13.65 85 ASP B N 1
ATOM 3064 C CA . ASP B 1 93 ? 12.061 -51.753 39.420 1.00 14.80 85 ASP B CA 1
ATOM 3065 C C . ASP B 1 93 ? 11.954 -53.273 39.351 1.00 14.83 85 ASP B C 1
ATOM 3066 O O . ASP B 1 93 ? 12.973 -53.965 39.318 1.00 15.48 85 ASP B O 1
ATOM 3071 N N . ILE B 1 94 ? 10.736 -53.817 39.378 1.00 14.71 86 ILE B N 1
ATOM 3072 C CA . ILE B 1 94 ? 10.562 -55.261 39.235 1.00 15.51 86 ILE B CA 1
ATOM 3073 C C . ILE B 1 94 ? 11.206 -55.746 37.944 1.00 14.31 86 ILE B C 1
ATOM 3074 O O . ILE B 1 94 ? 11.895 -56.773 37.923 1.00 16.06 86 ILE B O 1
ATOM 3079 N N . ARG B 1 95 ? 10.990 -55.021 36.847 1.00 15.37 87 ARG B N 1
ATOM 3080 C CA A ARG B 1 95 ? 11.556 -55.440 35.568 0.85 15.35 87 ARG B CA 1
ATOM 3081 C CA B ARG B 1 95 ? 11.557 -55.456 35.577 0.15 15.83 87 ARG B CA 1
ATOM 3082 C C . ARG B 1 95 ? 13.074 -55.297 35.561 1.00 15.44 87 ARG B C 1
ATOM 3083 O O . ARG B 1 95 ? 13.779 -56.153 35.021 1.00 16.15 87 ARG B O 1
ATOM 3098 N N . MET B 1 96 ? 13.598 -54.223 36.165 1.00 14.73 88 MET B N 1
ATOM 3099 C CA . MET B 1 96 ? 15.051 -54.071 36.246 1.00 15.01 88 MET B CA 1
ATOM 3100 C C . MET B 1 96 ? 15.676 -55.153 37.121 1.00 15.63 88 MET B C 1
ATOM 3101 O O . MET B 1 96 ? 16.754 -55.665 36.801 1.00 16.48 88 MET B O 1
ATOM 3106 N N . ASP B 1 97 ? 15.012 -55.518 38.222 1.00 15.65 89 ASP B N 1
ATOM 3107 C CA . ASP B 1 97 ? 15.520 -56.582 39.081 1.00 16.43 89 ASP B CA 1
ATOM 3108 C C . ASP B 1 97 ? 15.531 -57.911 38.338 1.00 16.54 89 ASP B C 1
ATOM 3109 O O . ASP B 1 97 ? 16.465 -58.704 38.482 1.00 16.73 89 ASP B O 1
ATOM 3114 N N . ALA B 1 98 ? 14.487 -58.179 37.547 1.00 16.35 90 ALA B N 1
ATOM 3115 C CA . ALA B 1 98 ? 14.443 -59.425 36.792 1.00 17.23 90 ALA B CA 1
ATOM 3116 C C . ALA B 1 98 ? 15.555 -59.483 35.753 1.00 17.18 90 ALA B C 1
ATOM 3117 O O . ALA B 1 98 ? 16.149 -60.545 35.527 1.00 18.42 90 ALA B O 1
ATOM 3119 N N . ALA B 1 99 ? 15.841 -58.357 35.096 1.00 17.32 91 ALA B N 1
ATOM 3120 C CA . ALA B 1 99 ? 16.930 -58.326 34.127 1.00 18.75 91 ALA B CA 1
ATOM 3121 C C . ALA B 1 99 ? 18.277 -58.529 34.811 1.00 19.32 91 ALA B C 1
ATOM 3122 O O . ALA B 1 99 ? 19.150 -59.232 34.288 1.00 21.26 91 ALA B O 1
ATOM 3124 N N . ASP B 1 100 ? 18.463 -57.927 35.985 1.00 18.34 92 ASP B N 1
ATOM 3125 C CA . ASP B 1 100 ? 19.715 -58.106 36.710 1.00 18.54 92 ASP B CA 1
ATOM 3126 C C . ASP B 1 100 ? 19.897 -59.554 37.121 1.00 19.79 92 ASP B C 1
ATOM 3127 O O . ASP B 1 100 ? 21.006 -60.091 37.051 1.00 20.59 92 ASP B O 1
ATOM 3132 N N . ARG B 1 101 ? 18.818 -60.205 37.553 1.00 20.32 93 ARG B N 1
ATOM 3133 C CA . ARG B 1 101 ? 18.934 -61.588 37.988 1.00 23.55 93 ARG B CA 1
ATOM 3134 C C . ARG B 1 101 ? 19.341 -62.479 36.824 1.00 23.60 93 ARG B C 1
ATOM 3135 O O . ARG B 1 101 ? 20.222 -63.339 36.960 1.00 24.21 93 ARG B O 1
ATOM 3143 N N . ALA B 1 102 ? 18.739 -62.254 35.654 1.00 24.81 94 ALA B N 1
ATOM 3144 C CA . ALA B 1 102 ? 19.078 -63.048 34.481 1.00 25.54 94 ALA B CA 1
ATOM 3145 C C . ALA B 1 102 ? 20.509 -62.801 34.022 1.00 25.66 94 ALA B C 1
ATOM 3146 O O . ALA B 1 102 ? 21.151 -63.711 33.483 1.00 28.57 94 ALA B O 1
ATOM 3148 N N . ALA B 1 103 ? 21.028 -61.589 34.232 1.00 24.51 95 ALA B N 1
ATOM 3149 C CA . ALA B 1 103 ? 22.360 -61.220 33.771 1.00 24.75 95 ALA B CA 1
ATOM 3150 C C . ALA B 1 103 ? 23.452 -61.450 34.810 1.00 24.91 95 ALA B C 1
ATOM 3151 O O . ALA B 1 103 ? 24.632 -61.294 34.481 1.00 26.60 95 ALA B O 1
ATOM 3153 N N . GLY B 1 104 ? 23.094 -61.807 36.040 1.00 23.91 96 GLY B N 1
ATOM 3154 C CA . GLY B 1 104 ? 24.073 -61.922 37.099 1.00 23.10 96 GLY B CA 1
ATOM 3155 C C . GLY B 1 104 ? 24.571 -60.598 37.624 1.00 22.49 96 GLY B C 1
ATOM 3156 O O . GLY B 1 104 ? 25.676 -60.533 38.172 1.00 24.46 96 GLY B O 1
ATOM 3157 N N . LEU B 1 105 ? 23.795 -59.530 37.437 1.00 19.83 97 LEU B N 1
ATOM 3158 C CA . LEU B 1 105 ? 24.113 -58.205 37.949 1.00 19.68 97 LEU B CA 1
ATOM 3159 C C . LEU B 1 105 ? 23.271 -57.860 39.169 1.00 18.61 97 LEU B C 1
ATOM 3160 O O . LEU B 1 105 ? 22.922 -56.691 39.387 1.00 20.29 97 LEU B O 1
ATOM 3165 N N . ASP B 1 106 ? 22.958 -58.869 39.980 1.00 19.08 98 ASP B N 1
ATOM 3166 C CA . ASP B 1 106 ? 22.079 -58.742 41.131 1.00 19.90 98 ASP B CA 1
ATOM 3167 C C . ASP B 1 106 ? 22.836 -58.833 42.449 1.00 19.40 98 ASP B C 1
ATOM 3168 O O . ASP B 1 106 ? 22.238 -59.139 43.482 1.00 21.32 98 ASP B O 1
ATOM 3173 N N . GLY B 1 107 ? 24.130 -58.554 42.433 1.00 18.55 99 GLY B N 1
ATOM 3174 C CA . GLY B 1 107 ? 24.972 -58.658 43.604 1.00 18.14 99 GLY B CA 1
ATOM 3175 C C . GLY B 1 107 ? 25.156 -57.393 44.414 1.00 18.40 99 GLY B C 1
ATOM 3176 O O . GLY B 1 107 ? 25.831 -57.435 45.443 1.00 19.17 99 GLY B O 1
ATOM 3177 N N . GLY B 1 108 ? 24.587 -56.261 44.001 1.00 17.45 100 GLY B N 1
ATOM 3178 C CA . GLY B 1 108 ? 24.741 -55.024 44.735 1.00 16.15 100 GLY B CA 1
ATOM 3179 C C . GLY B 1 108 ? 23.603 -54.764 45.715 1.00 16.40 100 GLY B C 1
ATOM 3180 O O . GLY B 1 108 ? 22.625 -55.500 45.808 1.00 17.97 100 GLY B O 1
ATOM 3181 N N . THR B 1 109 ? 23.748 -53.678 46.455 1.00 15.40 101 THR B N 1
ATOM 3182 C CA . THR B 1 109 ? 22.671 -53.230 47.327 1.00 14.52 101 THR B CA 1
ATOM 3183 C C . THR B 1 109 ? 21.375 -53.125 46.518 1.00 13.67 101 THR B C 1
ATOM 3184 O O . THR B 1 109 ? 21.390 -52.614 45.390 1.00 14.85 101 THR B O 1
ATOM 3188 N N . PRO B 1 110 ? 20.233 -53.550 47.062 1.00 15.29 102 PRO B N 1
ATOM 3189 C CA . PRO B 1 110 ? 18.991 -53.482 46.278 1.00 16.08 102 PRO B CA 1
ATOM 3190 C C . PRO B 1 110 ? 18.599 -52.060 45.916 1.00 14.92 102 PRO B C 1
ATOM 3191 O O . PRO B 1 110 ? 18.783 -51.118 46.689 1.00 15.50 102 PRO B O 1
ATOM 3195 N N . ARG B 1 111 ? 18.015 -51.926 44.728 1.00 15.27 103 ARG B N 1
ATOM 3196 C CA . ARG B 1 111 ? 17.448 -50.667 44.277 1.00 14.85 103 ARG B CA 1
ATOM 3197 C C . ARG B 1 111 ? 16.061 -50.471 44.876 1.00 14.57 103 ARG B C 1
ATOM 3198 O O . ARG B 1 111 ? 15.401 -51.417 45.304 1.00 15.45 103 ARG B O 1
ATOM 3206 N N . THR B 1 112 ? 15.614 -49.224 44.905 1.00 14.19 104 THR B N 1
ATOM 3207 C CA . THR B 1 112 ? 14.181 -48.970 45.014 1.00 16.01 104 THR B CA 1
ATOM 3208 C C . THR B 1 112 ? 13.879 -47.674 44.278 1.00 14.96 104 THR B C 1
ATOM 3209 O O . THR B 1 112 ? 14.749 -47.108 43.614 1.00 15.28 104 THR B O 1
ATOM 3213 N N . ILE B 1 113 ? 12.640 -47.199 44.397 1.00 15.27 105 ILE B N 1
ATOM 3214 C CA . ILE B 1 113 ? 12.185 -46.150 43.499 1.00 15.30 105 ILE B CA 1
ATOM 3215 C C . ILE B 1 113 ? 12.824 -44.815 43.855 1.00 14.50 105 ILE B C 1
ATOM 3216 O O . ILE B 1 113 ? 13.113 -44.520 45.016 1.00 16.51 105 ILE B O 1
ATOM 3221 N N . GLU B 1 114 ? 13.023 -43.993 42.828 1.00 13.70 106 GLU B N 1
ATOM 3222 C CA . GLU B 1 114 ? 13.553 -42.646 42.991 1.00 12.97 106 GLU B CA 1
ATOM 3223 C C . GLU B 1 114 ? 12.524 -41.704 43.599 1.00 13.32 106 GLU B C 1
ATOM 3224 O O . GLU B 1 114 ? 12.867 -40.841 44.407 1.00 13.37 106 GLU B O 1
ATOM 3230 N N . GLY B 1 115 ? 11.264 -41.834 43.204 1.00 14.21 107 GLY B N 1
ATOM 3231 C CA . GLY B 1 115 ? 10.269 -40.836 43.517 1.00 14.87 107 GLY B CA 1
ATOM 3232 C C . GLY B 1 115 ? 10.487 -39.585 42.691 1.00 14.40 107 GLY B C 1
ATOM 3233 O O . GLY B 1 115 ? 11.457 -39.481 41.932 1.00 14.85 107 GLY B O 1
ATOM 3234 N N . PRO B 1 116 ? 9.600 -38.601 42.835 1.00 14.05 108 PRO B N 1
ATOM 3235 C CA . PRO B 1 116 ? 9.609 -37.440 41.927 1.00 14.48 108 PRO B CA 1
ATOM 3236 C C . PRO B 1 116 ? 10.317 -36.192 42.443 1.00 14.92 108 PRO B C 1
ATOM 3237 O O . PRO B 1 116 ? 10.170 -35.140 41.809 1.00 15.38 108 PRO B O 1
ATOM 3241 N N . LEU B 1 117 ? 11.095 -36.272 43.527 1.00 15.20 109 LEU B N 1
ATOM 3242 C CA . LEU B 1 117 ? 11.530 -35.069 44.229 1.00 15.09 109 LEU B CA 1
ATOM 3243 C C . LEU B 1 117 ? 13.041 -34.861 44.253 1.00 14.91 109 LEU B C 1
ATOM 3244 O O . LEU B 1 117 ? 13.526 -34.083 45.073 1.00 15.51 109 LEU B O 1
ATOM 3249 N N . TYR B 1 118 ? 13.802 -35.493 43.364 1.00 14.10 110 TYR B N 1
ATOM 3250 C CA . TYR B 1 118 ? 15.220 -35.164 43.278 1.00 15.37 110 TYR B CA 1
ATOM 3251 C C . TYR B 1 118 ? 15.400 -33.741 42.746 1.00 15.46 110 TYR B C 1
ATOM 3252 O O . TYR B 1 118 ? 14.619 -33.262 41.921 1.00 16.64 110 TYR B O 1
ATOM 3261 N N . VAL B 1 119 ? 16.463 -33.074 43.198 1.00 15.28 111 VAL B N 1
ATOM 3262 C CA . VAL B 1 119 ? 16.840 -31.750 42.701 1.00 15.37 111 VAL B CA 1
ATOM 3263 C C . VAL B 1 119 ? 18.343 -31.763 42.448 1.00 16.63 111 VAL B C 1
ATOM 3264 O O . VAL B 1 119 ? 19.120 -32.039 43.364 1.00 16.97 111 VAL B O 1
ATOM 3268 N N . ALA B 1 120 ? 18.749 -31.489 41.209 1.00 16.96 112 ALA B N 1
ATOM 3269 C CA . ALA B 1 120 ? 20.161 -31.427 40.860 1.00 18.75 112 ALA B CA 1
ATOM 3270 C C . ALA B 1 120 ? 20.773 -30.106 41.311 1.00 19.50 112 ALA B C 1
ATOM 3271 O O . ALA B 1 120 ? 20.105 -29.070 41.363 1.00 20.15 112 ALA B O 1
ATOM 3273 N N . GLY B 1 121 ? 22.064 -30.153 41.637 1.00 21.67 113 GLY B N 1
ATOM 3274 C CA . GLY B 1 121 ? 22.839 -28.964 41.936 1.00 22.21 113 GLY B CA 1
ATOM 3275 C C . GLY B 1 121 ? 23.298 -28.814 43.370 1.00 24.32 113 GLY B C 1
ATOM 3276 O O . GLY B 1 121 ? 23.887 -27.778 43.704 1.00 25.12 113 GLY B O 1
ATOM 3277 N N . ALA B 1 122 ? 23.069 -29.810 44.222 1.00 23.89 114 ALA B N 1
ATOM 3278 C CA . ALA B 1 122 ? 23.388 -29.669 45.629 1.00 24.99 114 ALA B CA 1
ATOM 3279 C C . ALA B 1 122 ? 24.902 -29.591 45.813 1.00 26.03 114 ALA B C 1
ATOM 3280 O O . ALA B 1 122 ? 25.664 -30.138 45.008 1.00 26.22 114 ALA B O 1
ATOM 3282 N N . PRO B 1 123 ? 25.366 -28.925 46.868 1.00 28.86 115 PRO B N 1
ATOM 3283 C CA . PRO B 1 123 ? 26.808 -28.831 47.092 1.00 29.79 115 PRO B CA 1
ATOM 3284 C C . PRO B 1 123 ? 27.393 -30.188 47.439 1.00 27.03 115 PRO B C 1
ATOM 3285 O O . PRO B 1 123 ? 26.740 -31.037 48.048 1.00 28.91 115 PRO B O 1
ATOM 3289 N N . VAL B 1 124 ? 28.640 -30.382 47.022 1.00 26.83 116 VAL B N 1
ATOM 3290 C CA . VAL B 1 124 ? 29.379 -31.619 47.229 1.00 28.72 116 VAL B CA 1
ATOM 3291 C C . VAL B 1 124 ? 30.502 -31.338 48.213 1.00 28.31 116 VAL B C 1
ATOM 3292 O O . VAL B 1 124 ? 31.216 -30.335 48.084 1.00 29.48 116 VAL B O 1
ATOM 3296 N N . ARG B 1 125 ? 30.656 -32.217 49.192 1.00 25.45 117 ARG B N 1
ATOM 3297 C CA . ARG B 1 125 ? 31.746 -32.136 50.148 1.00 24.70 117 ARG B CA 1
ATOM 3298 C C . ARG B 1 125 ? 32.550 -33.422 50.114 1.00 21.08 117 ARG B C 1
ATOM 3299 O O . ARG B 1 125 ? 32.043 -34.484 49.749 1.00 21.27 117 ARG B O 1
ATOM 3307 N N . ASP B 1 126 ? 33.801 -33.322 50.557 1.00 21.50 118 ASP B N 1
ATOM 3308 C CA . ASP B 1 126 ? 34.643 -34.496 50.736 1.00 22.36 118 ASP B CA 1
ATOM 3309 C C . ASP B 1 126 ? 34.344 -35.135 52.088 1.00 20.58 118 ASP B C 1
ATOM 3310 O O . ASP B 1 126 ? 34.490 -34.492 53.133 1.00 21.05 118 ASP B O 1
ATOM 3315 N N . GLY B 1 127 ? 33.915 -36.388 52.062 1.00 19.13 119 GLY B N 1
ATOM 3316 C CA . GLY B 1 127 ? 33.835 -37.224 53.264 1.00 18.69 119 GLY B CA 1
ATOM 3317 C C . GLY B 1 127 ? 32.649 -37.035 54.179 1.00 18.36 119 GLY B C 1
ATOM 3318 O O . GLY B 1 127 ? 32.009 -38.014 54.567 1.00 17.64 119 GLY B O 1
ATOM 3319 N N . VAL B 1 128 ? 32.335 -35.792 54.533 1.00 18.30 120 VAL B N 1
ATOM 3320 C CA A VAL B 1 128 ? 31.265 -35.503 55.475 0.32 18.90 120 VAL B CA 1
ATOM 3321 C CA B VAL B 1 128 ? 31.296 -35.476 55.508 0.68 18.69 120 VAL B CA 1
ATOM 3322 C C . VAL B 1 128 ? 30.545 -34.243 55.027 1.00 19.16 120 VAL B C 1
ATOM 3323 O O . VAL B 1 128 ? 31.165 -33.270 54.589 1.00 22.14 120 VAL B O 1
ATOM 3330 N N . ALA B 1 129 ? 29.222 -34.270 55.135 1.00 18.86 121 ALA B N 1
ATOM 3331 C CA . ALA B 1 129 ? 28.403 -33.134 54.750 1.00 17.89 121 ALA B CA 1
ATOM 3332 C C . ALA B 1 129 ? 27.322 -32.909 55.788 1.00 17.18 121 ALA B C 1
ATOM 3333 O O . ALA B 1 129 ? 26.652 -33.856 56.203 1.00 18.20 121 ALA B O 1
ATOM 3335 N N . LYS B 1 130 ? 27.141 -31.653 56.184 1.00 15.91 122 LYS B N 1
ATOM 3336 C CA A LYS B 1 130 ? 26.026 -31.246 57.029 0.36 15.64 122 LYS B CA 1
ATOM 3337 C CA B LYS B 1 130 ? 26.024 -31.246 57.030 0.64 15.82 122 LYS B CA 1
ATOM 3338 C C . LYS B 1 130 ? 24.961 -30.648 56.119 1.00 15.76 122 LYS B C 1
ATOM 3339 O O . LYS B 1 130 ? 25.217 -29.648 55.444 1.00 17.12 122 LYS B O 1
ATOM 3350 N N . ILE B 1 131 ? 23.774 -31.259 56.098 1.00 15.44 123 ILE B N 1
ATOM 3351 C CA . ILE B 1 131 ? 22.759 -30.903 55.112 1.00 15.59 123 ILE B CA 1
ATOM 3352 C C . ILE B 1 131 ? 21.522 -30.248 55.703 1.00 16.74 123 ILE B C 1
ATOM 3353 O O . ILE B 1 131 ? 20.664 -29.807 54.935 1.00 16.75 123 ILE B O 1
ATOM 3358 N N . ASP B 1 132 ? 21.393 -30.149 57.023 1.00 16.66 124 ASP B N 1
ATOM 3359 C CA . ASP B 1 132 ? 20.274 -29.394 57.593 1.00 17.35 124 ASP B CA 1
ATOM 3360 C C . ASP B 1 132 ? 20.670 -27.924 57.642 1.00 17.64 124 ASP B C 1
ATOM 3361 O O . ASP B 1 132 ? 21.412 -27.499 58.522 1.00 19.64 124 ASP B O 1
ATOM 3366 N N . LEU B 1 133 ? 20.187 -27.152 56.671 1.00 17.90 125 LEU B N 1
ATOM 3367 C CA . LEU B 1 133 ? 20.458 -25.727 56.575 1.00 18.28 125 LEU B CA 1
ATOM 3368 C C . LEU B 1 133 ? 19.421 -24.883 57.295 1.00 18.21 125 LEU B C 1
ATOM 3369 O O . LEU B 1 133 ? 19.716 -23.739 57.663 1.00 20.54 125 LEU B O 1
ATOM 3374 N N . ASP B 1 134 ? 18.219 -25.413 57.498 1.00 17.96 126 ASP B N 1
ATOM 3375 C CA . ASP B 1 134 ? 17.155 -24.711 58.195 1.00 18.51 126 ASP B CA 1
ATOM 3376 C C . ASP B 1 134 ? 16.858 -25.427 59.501 1.00 17.92 126 ASP B C 1
ATOM 3377 O O . ASP B 1 134 ? 16.858 -26.662 59.555 1.00 18.86 126 ASP B O 1
ATOM 3382 N N . ASP B 1 135 ? 16.616 -24.649 60.549 1.00 20.22 127 ASP B N 1
ATOM 3383 C CA . ASP B 1 135 ? 16.221 -25.225 61.819 1.00 18.60 127 ASP B CA 1
ATOM 3384 C C . ASP B 1 135 ? 14.846 -25.871 61.702 1.00 19.12 127 ASP B C 1
ATOM 3385 O O . ASP B 1 135 ? 14.008 -25.470 60.893 1.00 19.90 127 ASP B O 1
ATOM 3390 N N . ASP B 1 136 ? 14.633 -26.898 62.516 1.00 19.43 128 ASP B N 1
ATOM 3391 C CA . ASP B 1 136 ? 13.388 -27.669 62.514 1.00 19.80 128 ASP B CA 1
ATOM 3392 C C . ASP B 1 136 ? 13.274 -28.237 63.929 1.00 19.30 128 ASP B C 1
ATOM 3393 O O . ASP B 1 136 ? 13.803 -29.309 64.226 1.00 20.53 128 ASP B O 1
ATOM 3398 N N . ALA B 1 137 ? 12.581 -27.494 64.793 1.00 19.73 129 ALA B N 1
ATOM 3399 C CA . ALA B 1 137 ? 12.583 -27.808 66.215 1.00 22.08 129 ALA B CA 1
ATOM 3400 C C . ALA B 1 137 ? 12.045 -29.202 66.493 1.00 21.58 129 ALA B C 1
ATOM 3401 O O . ALA B 1 137 ? 12.462 -29.844 67.464 1.00 23.80 129 ALA B O 1
ATOM 3403 N N . ASP B 1 138 ? 11.144 -29.699 65.652 1.00 20.73 130 ASP B N 1
ATOM 3404 C CA . ASP B 1 138 ? 10.476 -30.965 65.906 1.00 22.83 130 ASP B CA 1
ATOM 3405 C C . ASP B 1 138 ? 11.257 -32.177 65.410 1.00 21.43 130 ASP B C 1
ATOM 3406 O O . ASP B 1 138 ? 10.829 -33.307 65.669 1.00 22.82 130 ASP B O 1
ATOM 3411 N N . ALA B 1 139 ? 12.388 -31.989 64.729 1.00 19.02 131 ALA B N 1
ATOM 3412 C CA . ALA B 1 139 ? 13.178 -33.102 64.214 1.00 18.51 131 ALA B CA 1
ATOM 3413 C C . ALA B 1 139 ? 14.477 -33.217 64.993 1.00 19.06 131 ALA B C 1
ATOM 3414 O O . ALA B 1 139 ? 15.186 -32.225 65.184 1.00 21.40 131 ALA B O 1
ATOM 3416 N N . GLY B 1 140 ? 14.792 -34.425 65.429 1.00 17.95 132 GLY B N 1
ATOM 3417 C CA . GLY B 1 140 ? 16.004 -34.651 66.176 1.00 16.75 132 GLY B CA 1
ATOM 3418 C C . GLY B 1 140 ? 17.182 -34.927 65.259 1.00 15.68 132 GLY B C 1
ATOM 3419 O O . GLY B 1 140 ? 17.018 -35.283 64.086 1.00 16.37 132 GLY B O 1
ATOM 3420 N N . PRO B 1 141 ? 18.394 -34.782 65.785 1.00 15.14 133 PRO B N 1
ATOM 3421 C CA . PRO B 1 141 ? 19.589 -34.958 64.948 1.00 14.50 133 PRO B CA 1
ATOM 3422 C C . PRO B 1 141 ? 19.827 -36.406 64.541 1.00 15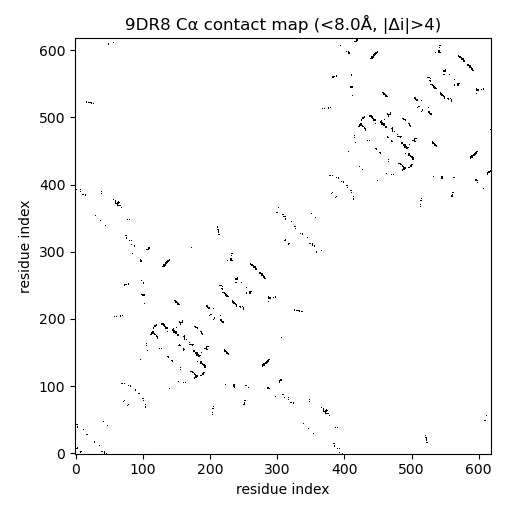.12 133 PRO B C 1
ATOM 3423 O O . PRO B 1 141 ? 19.573 -37.347 65.295 1.00 16.59 133 PRO B O 1
ATOM 3427 N N . LEU B 1 142 ? 20.369 -36.565 63.331 1.00 14.66 134 LEU B N 1
ATOM 3428 C CA . LEU B 1 142 ? 20.586 -37.861 62.709 1.00 15.21 134 LEU B CA 1
ATOM 3429 C C . LEU B 1 142 ? 21.909 -37.843 61.958 1.00 14.90 134 LEU B C 1
ATOM 3430 O O . LEU B 1 142 ? 22.155 -36.945 61.145 1.00 15.79 134 LEU B O 1
ATOM 3435 N N . VAL B 1 143 ? 22.750 -38.837 62.214 1.00 14.32 135 VAL B N 1
ATOM 3436 C CA . VAL B 1 143 ? 23.947 -39.083 61.417 1.00 13.79 135 VAL B CA 1
ATOM 3437 C C . VAL B 1 143 ? 23.689 -40.318 60.566 1.00 14.17 135 VAL B C 1
ATOM 3438 O O . VAL B 1 143 ? 23.244 -41.347 61.080 1.00 15.38 135 VAL B O 1
ATOM 3442 N N . ILE B 1 144 ? 23.949 -40.204 59.268 1.00 13.84 136 ILE B N 1
ATOM 3443 C CA . ILE B 1 144 ? 23.900 -41.321 58.336 1.00 13.89 136 ILE B CA 1
ATOM 3444 C C . ILE B 1 144 ? 25.319 -41.541 57.845 1.00 13.71 136 ILE B C 1
ATOM 3445 O O . ILE B 1 144 ? 25.962 -40.607 57.365 1.00 15.99 136 ILE B O 1
ATOM 3450 N N . ARG B 1 145 ? 25.817 -42.760 57.964 1.00 14.33 137 ARG B N 1
ATOM 3451 C CA . ARG B 1 145 ? 27.175 -42.992 57.507 1.00 15.34 137 ARG B CA 1
ATOM 3452 C C . ARG B 1 145 ? 27.324 -44.426 57.036 1.00 14.78 137 ARG B C 1
ATOM 3453 O O . ARG B 1 145 ? 26.556 -45.314 57.410 1.00 15.40 137 ARG B O 1
ATOM 3461 N N . GLY B 1 146 ? 28.301 -44.626 56.168 1.00 14.87 138 GLY B N 1
ATOM 3462 C CA . GLY B 1 146 ? 28.589 -45.965 55.709 1.00 15.04 138 GLY B CA 1
ATOM 3463 C C . GLY B 1 146 ? 29.824 -45.986 54.849 1.00 14.40 138 GLY B C 1
ATOM 3464 O O . GLY B 1 146 ? 30.515 -44.980 54.702 1.00 15.66 138 GLY B O 1
ATOM 3465 N N . THR B 1 147 ? 30.066 -47.152 54.257 1.00 14.85 139 THR B N 1
ATOM 3466 C CA . THR B 1 147 ? 31.187 -47.375 53.361 1.00 14.96 139 THR B CA 1
ATOM 3467 C C . THR B 1 147 ? 30.670 -47.909 52.036 1.00 14.99 139 THR B C 1
ATOM 3468 O O . THR B 1 147 ? 29.769 -48.756 52.006 1.00 16.64 139 THR B O 1
ATOM 3472 N N . VAL B 1 148 ? 31.227 -47.386 50.947 1.00 14.84 140 VAL B N 1
ATOM 3473 C CA . VAL B 1 148 ? 30.869 -47.798 49.592 1.00 15.06 140 VAL B CA 1
ATOM 3474 C C . VAL B 1 148 ? 31.954 -48.751 49.103 1.00 15.51 140 VAL B C 1
ATOM 3475 O O . VAL B 1 148 ? 33.142 -48.402 49.092 1.00 16.02 140 VAL B O 1
ATOM 3479 N N . THR B 1 149 ? 31.550 -49.959 48.712 1.00 14.26 141 THR B N 1
ATOM 3480 C CA . THR B 1 149 ? 32.442 -50.942 48.122 1.00 15.75 141 THR B CA 1
ATOM 3481 C C . THR B 1 149 ? 31.856 -51.416 46.802 1.00 16.53 141 THR B C 1
ATOM 3482 O O . THR B 1 149 ? 30.681 -51.204 46.516 1.00 16.81 141 THR B O 1
ATOM 3486 N N . GLY B 1 150 ? 32.700 -52.061 45.995 1.00 16.80 142 GLY B N 1
ATOM 3487 C CA . GLY B 1 150 ? 32.220 -52.830 44.870 1.00 17.18 142 GLY B CA 1
ATOM 3488 C C . GLY B 1 150 ? 31.769 -54.203 45.314 1.00 16.28 142 GLY B C 1
ATOM 3489 O O . GLY B 1 150 ? 31.948 -54.592 46.464 1.00 16.92 142 GLY B O 1
ATOM 3490 N N . THR B 1 151 ? 31.180 -54.958 44.382 1.00 16.59 143 THR B N 1
ATOM 3491 C CA . THR B 1 151 ? 30.762 -56.318 44.717 1.00 16.71 143 THR B CA 1
ATOM 3492 C C . THR B 1 151 ? 31.928 -57.224 45.119 1.00 17.04 143 THR B C 1
ATOM 3493 O O . THR B 1 151 ? 31.691 -58.268 45.736 1.00 18.95 143 THR B O 1
ATOM 3497 N N . ASP B 1 152 ? 33.170 -56.863 44.789 1.00 17.26 144 ASP B N 1
ATOM 3498 C CA . ASP B 1 152 ? 34.334 -57.613 45.256 1.00 18.39 144 ASP B CA 1
ATOM 3499 C C . ASP B 1 152 ? 34.788 -57.202 46.654 1.00 18.39 144 ASP B C 1
ATOM 3500 O O . ASP B 1 152 ? 35.789 -57.732 47.146 1.00 20.03 144 ASP B O 1
ATOM 3505 N N . GLY B 1 153 ? 34.087 -56.274 47.300 1.00 18.67 145 GLY B N 1
ATOM 3506 C CA . GLY B 1 153 ? 34.399 -55.883 48.654 1.00 17.26 145 GLY B CA 1
ATOM 3507 C C . GLY B 1 153 ? 35.422 -54.781 48.804 1.00 17.91 145 GLY B C 1
ATOM 3508 O O . GLY B 1 153 ? 35.626 -54.312 49.924 1.00 20.25 145 GLY B O 1
ATOM 3509 N N . LYS B 1 154 ? 36.063 -54.343 47.720 1.00 17.87 146 LYS B N 1
ATOM 3510 C CA . LYS B 1 154 ? 37.076 -53.299 47.833 1.00 18.99 146 LYS B CA 1
ATOM 3511 C C . LYS B 1 154 ? 36.420 -51.920 47.938 1.00 17.57 146 LYS B C 1
ATOM 3512 O O . LYS B 1 154 ? 35.480 -51.620 47.196 1.00 18.05 146 LYS B O 1
ATOM 3518 N N . PRO B 1 155 ? 36.906 -51.052 48.833 1.00 18.24 147 PRO B N 1
ATOM 3519 C CA . PRO B 1 155 ? 36.314 -49.714 48.949 1.00 18.94 147 PRO B CA 1
ATOM 3520 C C . PRO B 1 155 ? 36.487 -48.897 47.676 1.00 18.59 147 PRO B C 1
ATOM 3521 O O . PRO B 1 155 ? 37.491 -49.004 46.967 1.00 19.90 147 PRO B O 1
ATOM 3525 N N . LEU B 1 156 ? 35.494 -48.049 47.405 1.00 17.63 148 LEU B N 1
ATOM 3526 C CA . LEU B 1 156 ? 35.504 -47.167 46.242 1.00 17.54 148 LEU B CA 1
ATOM 3527 C C . LEU B 1 156 ? 35.752 -45.745 46.721 1.00 19.63 148 LEU B C 1
ATOM 3528 O O . LEU B 1 156 ? 34.896 -45.148 47.385 1.00 19.60 148 LEU B O 1
ATOM 3533 N N . ALA B 1 157 ? 36.936 -45.220 46.413 1.00 20.43 149 ALA B N 1
ATOM 3534 C CA . ALA B 1 157 ? 37.277 -43.855 46.772 1.00 22.01 149 ALA B CA 1
ATOM 3535 C C . ALA B 1 157 ? 36.749 -42.897 45.719 1.00 21.16 149 ALA B C 1
ATOM 3536 O O . ALA B 1 157 ? 36.784 -43.186 44.518 1.00 22.52 149 ALA B O 1
ATOM 3538 N N . GLY B 1 158 ? 36.258 -41.752 46.183 1.00 19.73 150 GLY B N 1
ATOM 3539 C CA . GLY B 1 158 ? 35.746 -40.731 45.299 1.00 19.76 150 GLY B CA 1
ATOM 3540 C C . GLY B 1 158 ? 34.411 -41.036 44.675 1.00 20.39 150 GLY B C 1
ATOM 3541 O O . GLY B 1 158 ? 34.025 -40.353 43.720 1.00 23.67 150 GLY B O 1
ATOM 3542 N N . ALA B 1 159 ? 33.702 -42.045 45.173 1.00 19.68 151 ALA B N 1
ATOM 3543 C CA . ALA B 1 159 ? 32.334 -42.287 44.745 1.00 18.38 151 ALA B CA 1
ATOM 3544 C C . ALA B 1 159 ? 31.451 -41.143 45.222 1.00 18.02 151 ALA B C 1
ATOM 3545 O O . ALA B 1 159 ? 31.741 -40.488 46.221 1.00 19.93 151 ALA B O 1
ATOM 3547 N N . LEU B 1 160 ? 30.374 -40.885 44.487 1.00 16.61 152 LEU B N 1
ATOM 3548 C CA . LEU B 1 160 ? 29.449 -39.803 44.810 1.00 16.66 152 LEU B CA 1
ATOM 3549 C C . LEU B 1 160 ? 28.193 -40.368 45.466 1.00 16.50 152 LEU B C 1
ATOM 3550 O O . LEU B 1 160 ? 27.434 -41.113 44.840 1.00 16.95 152 LEU B O 1
ATOM 3555 N N . VAL B 1 161 ? 27.975 -40.003 46.719 1.00 15.23 153 VAL B N 1
ATOM 3556 C CA . VAL B 1 161 ? 26.792 -40.398 47.468 1.00 13.79 153 VAL B CA 1
ATOM 3557 C C . VAL B 1 161 ? 25.911 -39.168 47.607 1.00 15.29 153 VAL B C 1
ATOM 3558 O O . VAL B 1 161 ? 26.309 -38.181 48.230 1.00 14.90 153 VAL B O 1
ATOM 3562 N N . GLU B 1 162 ? 24.711 -39.232 47.052 1.00 15.39 154 GLU B N 1
ATOM 3563 C CA . GLU B 1 162 ? 23.760 -38.133 47.118 1.00 14.89 154 GLU B CA 1
ATOM 3564 C C . GLU B 1 162 ? 22.565 -38.567 47.944 1.00 14.90 154 GLU B C 1
ATOM 3565 O O . GLU B 1 162 ? 22.100 -39.701 47.818 1.00 15.94 154 GLU B O 1
ATOM 3571 N N . CYS B 1 163 ? 22.053 -37.664 48.761 1.00 15.54 155 CYS B N 1
ATOM 3572 C CA A CYS B 1 163 ? 20.950 -37.916 49.679 0.34 15.37 155 CYS B CA 1
ATOM 3573 C CA B CYS B 1 163 ? 20.841 -37.995 49.485 0.66 16.77 155 CYS B CA 1
ATOM 3574 C C . CYS B 1 163 ? 19.915 -36.794 49.565 1.00 15.12 155 CYS B C 1
ATOM 3575 O O . CYS B 1 163 ? 20.291 -35.638 49.378 1.00 15.23 155 CYS B O 1
ATOM 3580 N N . TRP B 1 164 ? 18.634 -37.122 49.740 1.00 14.56 156 TRP B N 1
ATOM 3581 C CA . TRP B 1 164 ? 17.600 -36.103 49.895 1.00 14.58 156 TRP B CA 1
ATOM 3582 C C . TRP B 1 164 ? 16.464 -36.682 50.732 1.00 14.40 156 TRP B C 1
ATOM 3583 O O . TRP B 1 164 ? 16.160 -37.876 50.642 1.00 14.33 156 TRP B O 1
ATOM 3594 N N . HIS B 1 165 ? 15.856 -35.842 51.566 1.00 13.40 157 HIS B N 1
ATOM 3595 C CA . HIS B 1 165 ? 14.786 -36.316 52.433 1.00 13.34 157 HIS B CA 1
ATOM 3596 C C . HIS B 1 165 ? 13.971 -35.138 52.950 1.00 14.01 157 HIS B C 1
ATOM 3597 O O . HIS B 1 165 ? 14.337 -33.973 52.773 1.00 14.40 157 HIS B O 1
ATOM 3604 N N . ALA B 1 166 ? 12.857 -35.471 53.605 1.00 14.32 158 ALA B N 1
ATOM 3605 C CA . ALA B 1 166 ? 11.872 -34.510 54.074 1.00 14.52 158 ALA B CA 1
ATOM 3606 C C . ALA B 1 166 ? 12.198 -33.981 55.475 1.00 13.86 158 ALA B C 1
ATOM 3607 O O . ALA B 1 166 ? 12.952 -34.585 56.249 1.00 14.84 158 ALA B O 1
ATOM 3609 N N . ASN B 1 167 ? 11.554 -32.870 55.821 1.00 14.61 159 ASN B N 1
ATOM 3610 C CA . ASN B 1 167 ? 11.648 -32.305 57.163 1.00 15.07 159 ASN B CA 1
ATOM 3611 C C . ASN B 1 167 ? 10.572 -32.914 58.077 1.00 15.34 159 ASN B C 1
ATOM 3612 O O . ASN B 1 167 ? 9.898 -33.886 57.722 1.00 16.01 159 ASN B O 1
ATOM 3617 N N . SER B 1 168 ? 10.406 -32.352 59.283 1.00 16.64 160 SER B N 1
ATOM 3618 C CA . SER B 1 168 ? 9.471 -32.900 60.268 1.00 18.19 160 SER B CA 1
ATOM 3619 C C . SER B 1 168 ? 8.015 -32.703 59.871 1.00 18.43 160 SER B C 1
ATOM 3620 O O . SER B 1 168 ? 7.124 -33.299 60.493 1.00 19.19 160 SER B O 1
ATOM 3623 N N . LYS B 1 169 ? 7.751 -31.850 58.890 1.00 18.39 161 LYS B N 1
ATOM 3624 C CA . LYS B 1 169 ? 6.417 -31.629 58.370 1.00 19.96 161 LYS B CA 1
ATOM 3625 C C . LYS B 1 169 ? 6.156 -32.442 57.113 1.00 19.22 161 LYS B C 1
ATOM 3626 O O . LYS B 1 169 ? 5.091 -32.290 56.496 1.00 20.63 161 LYS B O 1
ATOM 3632 N N . GLY B 1 170 ? 7.106 -33.289 56.714 1.00 17.92 162 GLY B N 1
ATOM 3633 C CA . GLY B 1 170 ? 6.962 -34.107 55.528 1.00 18.26 162 GLY B CA 1
ATOM 3634 C C . GLY B 1 170 ? 7.267 -33.408 54.221 1.00 17.30 162 GLY B C 1
ATOM 3635 O O . GLY B 1 170 ? 6.938 -33.950 53.163 1.00 19.40 162 GLY B O 1
ATOM 3636 N N . PHE B 1 171 ? 7.882 -32.227 54.255 1.00 15.71 163 PHE B N 1
ATOM 3637 C CA . PHE B 1 171 ? 8.140 -31.447 53.055 1.00 15.63 163 PHE B CA 1
ATOM 3638 C C . PHE B 1 171 ? 9.629 -31.413 52.721 1.00 14.64 163 PHE B C 1
ATOM 3639 O O . PHE B 1 171 ? 10.490 -31.347 53.611 1.00 15.84 163 PHE B O 1
ATOM 3647 N N . TYR B 1 172 ? 9.902 -31.407 51.417 1.00 15.74 164 TYR B N 1
ATOM 3648 C CA . TYR B 1 172 ? 11.235 -31.332 50.847 1.00 15.06 164 TYR B CA 1
ATOM 3649 C C . TYR B 1 172 ? 11.501 -29.916 50.356 1.00 15.32 164 TYR B C 1
ATOM 3650 O O . TYR B 1 172 ? 10.599 -29.227 49.865 1.00 16.16 164 TYR B O 1
ATOM 3659 N N . SER B 1 173 ? 12.760 -29.492 50.458 1.00 16.32 165 SER B N 1
ATOM 3660 C CA . SER B 1 173 ? 13.131 -28.228 49.839 1.00 15.66 165 SER B CA 1
ATOM 3661 C C . SER B 1 173 ? 12.840 -28.289 48.343 1.00 16.33 165 SER B C 1
ATOM 3662 O O . SER B 1 173 ? 12.947 -29.346 47.710 1.00 15.24 165 SER B O 1
ATOM 3665 N N . HIS B 1 174 ? 12.422 -27.153 47.792 1.00 16.75 166 HIS B N 1
ATOM 3666 C CA . HIS B 1 174 ? 12.026 -26.946 46.406 1.00 17.91 166 HIS B CA 1
ATOM 3667 C C . HIS B 1 174 ? 10.621 -27.463 46.124 1.00 17.95 166 HIS B C 1
ATOM 3668 O O . HIS B 1 174 ? 10.093 -27.203 45.038 1.00 21.11 166 HIS B O 1
ATOM 3675 N N . PHE B 1 175 ? 9.970 -28.132 47.084 1.00 18.03 167 PHE B N 1
ATOM 3676 C CA . PHE B 1 175 ? 8.611 -28.637 46.925 1.00 18.47 167 PHE B CA 1
ATOM 3677 C C . PHE B 1 175 ? 7.774 -28.383 48.180 1.00 20.21 167 PHE B C 1
ATOM 3678 O O . PHE B 1 175 ? 6.868 -29.161 48.497 1.00 22.77 167 PHE B O 1
ATOM 3686 N N . ASP B 1 176 ? 8.062 -27.313 48.914 1.00 20.53 168 ASP B N 1
ATOM 3687 C CA . ASP B 1 176 ? 7.372 -27.050 50.168 1.00 22.16 168 ASP B CA 1
ATOM 3688 C C . ASP B 1 176 ? 6.267 -26.037 49.921 1.00 24.64 168 ASP B C 1
ATOM 3689 O O . ASP B 1 176 ? 6.567 -24.871 49.633 1.00 24.84 168 ASP B O 1
ATOM 3694 N N . PRO B 1 177 ? 4.989 -26.409 50.042 1.00 26.89 169 PRO B N 1
ATOM 3695 C CA . PRO B 1 177 ? 3.917 -25.450 49.745 1.00 29.16 169 PRO B CA 1
ATOM 3696 C C . PRO B 1 177 ? 3.686 -24.412 50.832 1.00 31.28 169 PRO B C 1
ATOM 3697 O O . PRO B 1 177 ? 3.000 -23.413 50.570 1.00 34.38 169 PRO B O 1
ATOM 3701 N N . THR B 1 178 ? 4.223 -24.611 52.035 1.00 30.55 170 THR B N 1
ATOM 3702 C CA . THR B 1 178 ? 3.976 -23.706 53.150 1.00 30.73 170 THR B CA 1
ATOM 3703 C C . THR B 1 178 ? 4.934 -22.522 53.186 1.00 31.65 170 THR B C 1
ATOM 3704 O O . THR B 1 178 ? 4.733 -21.609 53.993 1.00 33.07 170 THR B O 1
ATOM 3708 N N . GLY B 1 179 ? 5.949 -22.507 52.347 1.00 30.93 171 GLY B N 1
ATOM 3709 C CA . GLY B 1 179 ? 6.963 -21.471 52.365 1.00 30.63 171 GLY B CA 1
ATOM 3710 C C . GLY B 1 179 ? 8.278 -22.057 51.891 1.00 29.48 171 GLY B C 1
ATOM 3711 O O . GLY B 1 179 ? 8.577 -23.235 52.057 1.00 29.74 171 GLY B O 1
ATOM 3712 N N . ALA B 1 180 ? 9.093 -21.209 51.277 1.00 28.45 172 ALA B N 1
ATOM 3713 C CA . ALA B 1 180 ? 10.343 -21.680 50.697 1.00 28.14 172 ALA B CA 1
ATOM 3714 C C . ALA B 1 180 ? 11.338 -22.072 51.784 1.00 26.66 172 ALA B C 1
ATOM 3715 O O . ALA B 1 180 ? 11.548 -21.338 52.756 1.00 27.15 172 ALA B O 1
ATOM 3717 N N . GLN B 1 181 ? 11.940 -23.241 51.615 1.00 23.90 173 GLN B N 1
ATOM 3718 C CA . GLN B 1 181 ? 13.097 -23.637 52.392 1.00 21.21 173 GLN B CA 1
ATOM 3719 C C . GLN B 1 181 ? 14.338 -23.025 51.760 1.00 20.97 173 GLN B C 1
ATOM 3720 O O . GLN B 1 181 ? 14.317 -22.558 50.621 1.00 23.06 173 GLN B O 1
ATOM 3726 N N . THR B 1 182 ? 15.424 -22.999 52.520 1.00 19.98 174 THR B N 1
ATOM 3727 C CA . THR B 1 182 ? 16.699 -22.664 51.908 1.00 19.30 174 THR B CA 1
ATOM 3728 C C . THR B 1 182 ? 16.983 -23.675 50.805 1.00 18.31 174 THR B C 1
ATOM 3729 O O . THR B 1 182 ? 16.707 -24.866 50.950 1.00 18.72 174 THR B O 1
ATOM 3733 N N . ALA B 1 183 ? 17.514 -23.191 49.688 1.00 20.53 175 ALA B N 1
ATOM 3734 C CA . ALA B 1 183 ? 17.908 -24.087 48.607 1.00 19.55 175 ALA B CA 1
ATOM 3735 C C . ALA B 1 183 ? 18.763 -25.230 49.144 1.00 18.31 175 ALA B C 1
ATOM 3736 O O . ALA B 1 183 ? 19.717 -25.019 49.900 1.00 19.20 175 ALA B O 1
ATOM 3738 N N . PHE B 1 184 ? 18.389 -26.448 48.766 1.00 17.83 176 PHE B N 1
ATOM 3739 C CA . PHE B 1 184 ? 19.114 -27.664 49.102 1.00 17.61 176 PHE B CA 1
ATOM 3740 C C . PHE B 1 184 ? 19.069 -28.011 50.578 1.00 16.48 176 PHE B C 1
ATOM 3741 O O . PHE B 1 184 ? 19.875 -28.814 51.045 1.00 17.70 176 PHE B O 1
ATOM 3749 N N . ASN B 1 185 ? 18.116 -27.468 51.330 1.00 16.70 177 ASN B N 1
ATOM 3750 C CA . ASN B 1 185 ? 17.909 -27.969 52.680 1.00 16.38 177 ASN B CA 1
ATOM 3751 C C . ASN B 1 185 ? 17.616 -29.463 52.613 1.00 14.58 177 ASN B C 1
ATOM 3752 O O . ASN B 1 185 ? 16.797 -29.914 51.801 1.00 14.61 177 ASN B O 1
ATOM 3757 N N . LEU B 1 186 ? 18.333 -30.227 53.434 1.00 14.32 178 LEU B N 1
ATOM 3758 C CA . LEU B 1 186 ? 18.196 -31.682 53.526 1.00 14.79 178 LEU B CA 1
ATOM 3759 C C . LEU B 1 186 ? 18.522 -32.388 52.210 1.00 15.31 178 LEU B C 1
ATOM 3760 O O . LEU B 1 186 ? 17.973 -33.456 51.914 1.00 15.72 178 LEU B O 1
ATOM 3765 N N . ARG B 1 187 ? 19.433 -31.800 51.432 1.00 14.93 179 ARG B N 1
ATOM 3766 C CA . ARG B 1 187 ? 19.928 -32.383 50.194 1.00 16.46 179 ARG B CA 1
ATOM 3767 C C . ARG B 1 187 ? 21.431 -32.181 50.138 1.00 18.54 179 ARG B C 1
ATOM 3768 O O . ARG B 1 187 ? 21.915 -31.057 50.300 1.00 20.45 179 ARG B O 1
ATOM 3776 N N . GLY B 1 188 ? 22.166 -33.257 49.898 1.00 20.39 180 GLY B N 1
ATOM 3777 C CA . GLY B 1 188 ? 23.609 -33.138 49.878 1.00 22.06 180 GLY B CA 1
ATOM 3778 C C . GLY B 1 188 ? 24.254 -34.225 49.057 1.00 17.82 180 GLY B C 1
ATOM 3779 O O . GLY B 1 188 ? 23.623 -35.199 48.652 1.00 19.35 180 GLY B O 1
ATOM 3780 N N . ALA B 1 189 ? 25.542 -34.036 48.826 1.00 17.26 181 ALA B N 1
ATOM 3781 C CA . ALA B 1 189 ? 26.360 -35.000 48.123 1.00 18.87 181 ALA B CA 1
ATOM 3782 C C . ALA B 1 189 ? 27.717 -35.051 48.807 1.00 16.77 181 ALA B C 1
ATOM 3783 O O . ALA B 1 189 ? 28.247 -34.027 49.253 1.00 17.35 181 ALA B O 1
ATOM 3785 N N . VAL B 1 190 ? 28.260 -36.256 48.899 1.00 16.96 182 VAL B N 1
ATOM 3786 C CA . VAL B 1 190 ? 29.561 -36.501 49.503 1.00 17.40 182 VAL B CA 1
ATOM 3787 C C . VAL B 1 190 ? 30.385 -37.333 48.536 1.00 17.47 182 VAL B C 1
ATOM 3788 O O . VAL B 1 190 ? 29.882 -38.315 47.981 1.00 17.53 182 VAL B O 1
ATOM 3792 N N . ARG B 1 191 ? 31.633 -36.925 48.308 1.00 17.14 183 ARG B N 1
ATOM 3793 C CA A ARG B 1 191 ? 32.615 -37.781 47.655 0.41 18.36 183 ARG B CA 1
ATOM 3794 C CA B ARG B 1 191 ? 32.624 -37.771 47.657 0.59 18.16 183 ARG B CA 1
ATOM 3795 C C . ARG B 1 191 ? 33.274 -38.635 48.731 1.00 17.37 183 ARG B C 1
ATOM 3796 O O . ARG B 1 191 ? 33.827 -38.104 49.699 1.00 18.50 183 ARG B O 1
ATOM 3811 N N . THR B 1 192 ? 33.204 -39.953 48.572 1.00 17.16 184 THR B N 1
ATOM 3812 C CA . THR B 1 192 ? 33.777 -40.835 49.581 1.00 16.79 184 THR B CA 1
ATOM 3813 C C . THR B 1 192 ? 35.273 -40.591 49.715 1.00 17.83 184 THR B C 1
ATOM 3814 O O . THR B 1 192 ? 35.957 -40.200 48.759 1.00 18.92 184 THR B O 1
ATOM 3818 N N . ASP B 1 193 ? 35.781 -40.837 50.919 1.00 18.65 185 ASP B N 1
ATOM 3819 C CA . ASP B 1 193 ? 37.201 -40.676 51.197 1.00 20.12 185 ASP B CA 1
ATOM 3820 C C . ASP B 1 193 ? 37.993 -41.845 50.608 1.00 20.44 185 ASP B C 1
ATOM 3821 O O . ASP B 1 193 ? 37.456 -42.709 49.904 1.00 19.72 185 ASP B O 1
ATOM 3826 N N . ALA B 1 194 ? 39.299 -41.873 50.889 1.00 22.40 186 ALA B N 1
ATOM 3827 C CA . ALA B 1 194 ? 40.162 -42.876 50.280 1.00 23.64 186 ALA B CA 1
ATOM 3828 C C . ALA B 1 194 ? 39.795 -44.291 50.704 1.00 23.46 186 ALA B C 1
ATOM 3829 O O . ALA B 1 194 ? 40.179 -45.248 50.024 1.00 24.89 186 ALA B O 1
ATOM 3831 N N . ASN B 1 195 ? 39.060 -44.442 51.804 1.00 21.14 187 ASN B N 1
ATOM 3832 C CA . ASN B 1 195 ? 38.626 -45.744 52.289 1.00 21.28 187 ASN B CA 1
ATOM 3833 C C . ASN B 1 195 ? 37.140 -46.002 52.056 1.00 18.17 187 ASN B C 1
ATOM 3834 O O . ASN B 1 195 ? 36.568 -46.901 52.680 1.00 19.29 187 ASN B O 1
ATOM 3839 N N . GLY B 1 196 ? 36.508 -45.249 51.154 1.00 17.02 188 GLY B N 1
ATOM 3840 C CA . GLY B 1 196 ? 35.126 -45.482 50.781 1.00 16.98 188 GLY B CA 1
ATOM 3841 C C . GLY B 1 196 ? 34.084 -44.908 51.713 1.00 16.05 188 GLY B C 1
ATOM 3842 O O . GLY B 1 196 ? 32.897 -45.186 51.525 1.00 16.79 188 GLY B O 1
ATOM 3843 N N . LYS B 1 197 ? 34.473 -44.119 52.709 1.00 15.47 189 LYS B N 1
ATOM 3844 C CA . LYS B 1 197 ? 33.532 -43.689 53.736 1.00 16.51 189 LYS B CA 1
ATOM 3845 C C . LYS B 1 197 ? 32.793 -42.422 53.324 1.00 15.36 189 LYS B C 1
ATOM 3846 O O . LYS B 1 197 ? 33.368 -41.527 52.694 1.00 16.01 189 LYS B O 1
ATOM 3852 N N . TYR B 1 198 ? 31.521 -42.340 53.710 1.00 15.99 190 TYR B N 1
ATOM 3853 C CA . TYR B 1 198 ? 30.725 -41.127 53.582 1.00 15.16 190 TYR B CA 1
ATOM 3854 C C . TYR B 1 198 ? 29.981 -40.922 54.894 1.00 15.26 190 TYR B C 1
ATOM 3855 O O . TYR B 1 198 ? 29.739 -41.871 55.646 1.00 16.05 190 TYR B O 1
ATOM 3864 N N . GLU B 1 199 ? 29.583 -39.678 55.145 1.00 14.43 191 GLU B N 1
ATOM 3865 C CA . GLU B 1 199 ? 28.811 -39.342 56.333 1.00 14.79 191 GLU B CA 1
ATOM 3866 C C . GLU B 1 199 ? 27.984 -38.094 56.059 1.00 15.28 191 GLU B C 1
ATOM 3867 O O . GLU B 1 199 ? 28.496 -37.115 55.511 1.00 16.34 191 GLU B O 1
ATOM 3873 N N . PHE B 1 200 ? 26.713 -38.137 56.447 1.00 14.75 192 PHE B N 1
ATOM 3874 C CA . PHE B 1 200 ? 25.830 -36.983 56.439 1.00 14.24 192 PHE B CA 1
ATOM 3875 C C . PHE B 1 200 ? 25.390 -36.680 57.861 1.00 15.62 192 PHE B C 1
ATOM 3876 O O . PHE B 1 200 ? 25.048 -37.586 58.622 1.00 15.44 192 PHE B O 1
ATOM 3884 N N . ARG B 1 201 ? 25.373 -35.403 58.204 1.00 15.13 193 ARG B N 1
ATOM 3885 C CA . ARG B 1 201 ? 24.784 -34.935 59.450 1.00 14.30 193 ARG B CA 1
ATOM 3886 C C . ARG B 1 201 ? 23.539 -34.140 59.094 1.00 14.81 193 ARG B C 1
ATOM 3887 O O . ARG B 1 201 ? 23.609 -33.190 58.309 1.00 14.98 193 ARG B O 1
ATOM 3895 N N . THR B 1 202 ? 22.406 -34.552 59.648 1.00 14.30 194 THR B N 1
ATOM 3896 C CA . THR B 1 202 ? 21.113 -34.058 59.202 1.00 14.36 194 THR B CA 1
ATOM 3897 C C . THR B 1 202 ? 20.133 -34.132 60.368 1.00 14.19 194 THR B C 1
ATOM 3898 O O . THR B 1 202 ? 20.534 -34.192 61.538 1.00 15.17 194 THR B O 1
ATOM 3902 N N . LEU B 1 203 ? 18.845 -34.098 60.039 1.00 15.21 195 LEU B N 1
ATOM 3903 C CA . LEU B 1 203 ? 17.761 -34.231 60.992 1.00 14.84 195 LEU B CA 1
ATOM 3904 C C . LEU B 1 203 ? 16.866 -35.375 60.530 1.00 15.85 195 LEU B C 1
ATOM 3905 O O . LEU B 1 203 ? 16.871 -35.754 59.355 1.00 16.41 195 LEU B O 1
ATOM 3910 N N . MET B 1 204 ? 16.109 -35.936 61.465 1.00 15.51 196 MET B N 1
ATOM 3911 C CA . MET B 1 204 ? 15.304 -37.128 61.178 1.00 14.73 196 MET B CA 1
ATOM 3912 C C . MET B 1 204 ? 14.100 -36.785 60.301 1.00 14.26 196 MET B C 1
ATOM 3913 O O . MET B 1 204 ? 13.323 -35.882 60.646 1.00 16.00 196 MET B O 1
ATOM 3918 N N . PRO B 1 205 ? 13.892 -37.489 59.185 1.00 14.24 197 PRO B N 1
ATOM 3919 C CA . PRO B 1 205 ? 12.708 -37.240 58.355 1.00 14.57 197 PRO B CA 1
ATOM 3920 C C . PRO B 1 205 ? 11.444 -37.806 58.976 1.00 15.71 197 PRO B C 1
ATOM 3921 O O . PRO B 1 205 ? 11.479 -38.726 59.793 1.00 16.24 197 PRO B O 1
ATOM 3925 N N . VAL B 1 206 ? 10.313 -37.259 58.534 1.00 16.26 198 VAL B N 1
ATOM 3926 C CA A VAL B 1 206 ? 8.988 -37.811 58.787 0.56 16.25 198 VAL B CA 1
ATOM 3927 C CA B VAL B 1 206 ? 9.016 -37.874 58.783 0.44 16.36 198 VAL B CA 1
ATOM 3928 C C . VAL B 1 206 ? 8.355 -38.132 57.438 1.00 15.94 198 VAL B C 1
ATOM 3929 O O . VAL B 1 206 ? 8.696 -37.523 56.420 1.00 16.94 198 VAL B O 1
ATOM 3936 N N . GLY B 1 207 ? 7.428 -39.086 57.436 1.00 16.09 199 GLY B N 1
ATOM 3937 C CA . GLY B 1 207 ? 6.680 -39.426 56.243 1.00 16.75 199 GLY B CA 1
ATOM 3938 C C . GLY B 1 207 ? 5.721 -38.312 55.852 1.00 18.65 199 GLY B C 1
ATOM 3939 O O . GLY B 1 207 ? 5.623 -37.264 56.490 1.00 20.24 199 GLY B O 1
ATOM 3940 N N . TYR B 1 208 ? 4.974 -38.564 54.785 1.00 18.71 200 TYR B N 1
ATOM 3941 C CA . TYR B 1 208 ? 4.174 -37.503 54.188 1.00 17.80 200 TYR B CA 1
ATOM 3942 C C . TYR B 1 208 ? 3.115 -38.117 53.291 1.00 18.54 200 TYR B C 1
ATOM 3943 O O . TYR B 1 208 ? 3.182 -39.289 52.936 1.00 18.20 200 TYR B O 1
ATOM 3952 N N . GLY B 1 209 ? 2.129 -37.293 52.935 1.00 21.05 201 GLY B N 1
ATOM 3953 C CA . GLY B 1 209 ? 1.064 -37.693 52.049 1.00 20.49 201 GLY B CA 1
ATOM 3954 C C . GLY B 1 209 ? 1.048 -36.872 50.768 1.00 20.97 201 GLY B C 1
ATOM 3955 O O . GLY B 1 209 ? 1.793 -35.902 50.598 1.00 22.35 201 GLY B O 1
ATOM 3956 N N . CYS B 1 210 ? 0.182 -37.287 49.860 1.00 20.52 202 CYS B N 1
ATOM 3957 C CA . CYS B 1 210 ? -0.010 -36.564 48.618 1.00 20.48 202 CYS B CA 1
ATOM 3958 C C . CYS B 1 210 ? -0.699 -35.229 48.889 1.00 22.43 202 CYS B C 1
ATOM 3959 O O . CYS B 1 210 ? -1.365 -35.067 49.911 1.00 23.65 202 CYS B O 1
ATOM 3962 N N . PRO B 1 211 ? -0.571 -34.261 47.982 1.00 23.53 203 PRO B N 1
ATOM 3963 C CA . PRO B 1 211 ? -1.360 -33.021 48.108 1.00 24.59 203 PRO B CA 1
ATOM 3964 C C . PRO B 1 211 ? -2.841 -33.345 48.144 1.00 25.20 203 PRO B C 1
ATOM 3965 O O . PRO B 1 211 ? -3.366 -33.974 47.213 1.00 24.35 203 PRO B O 1
ATOM 3969 N N . PRO B 1 212 ? -3.553 -32.940 49.197 1.00 25.31 204 PRO B N 1
ATOM 3970 C CA . PRO B 1 212 ? -4.900 -33.495 49.408 1.00 26.35 204 PRO B CA 1
ATOM 3971 C C . PRO B 1 212 ? -5.911 -33.160 48.325 1.00 25.52 204 P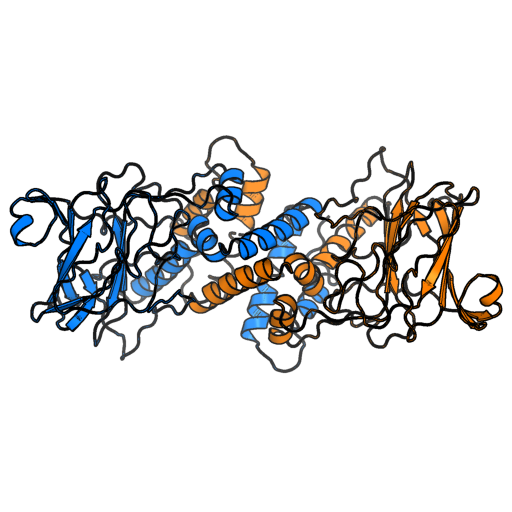RO B C 1
ATOM 3972 O O . PRO B 1 212 ? -6.828 -33.959 48.096 1.00 24.82 204 PRO B O 1
ATOM 3976 N N . GLN B 1 213 ? -5.797 -32.005 47.674 1.00 24.82 205 GLN B N 1
ATOM 3977 C CA . GLN B 1 213 ? -6.714 -31.624 46.606 1.00 26.67 205 GLN B CA 1
ATOM 3978 C C . GLN B 1 213 ? -6.213 -32.024 45.226 1.00 24.33 205 GLN B C 1
ATOM 3979 O O . GLN B 1 213 ? -6.888 -31.740 44.228 1.00 24.38 205 GLN B O 1
ATOM 3985 N N . GLY B 1 214 ? -5.051 -32.659 45.146 1.00 21.46 206 GLY B N 1
ATOM 3986 C CA . GLY B 1 214 ? -4.446 -32.978 43.872 1.00 18.84 206 GLY B CA 1
ATOM 3987 C C . GLY B 1 214 ? -5.036 -34.205 43.207 1.00 18.90 206 GLY B C 1
ATOM 3988 O O . GLY B 1 214 ? -5.799 -34.977 43.786 1.00 18.95 206 GLY B O 1
ATOM 3989 N N . ALA B 1 215 ? -4.626 -34.398 41.955 1.00 17.74 207 ALA B N 1
ATOM 3990 C CA . ALA B 1 215 ? -5.183 -35.466 41.135 1.00 17.42 207 ALA B CA 1
ATOM 3991 C C . ALA B 1 215 ? -4.839 -36.845 41.683 1.00 16.79 207 ALA B C 1
ATOM 3992 O O . ALA B 1 215 ? -5.648 -37.771 41.588 1.00 17.73 207 ALA B O 1
ATOM 3994 N N . THR B 1 216 ? -3.637 -37.020 42.230 1.00 16.69 208 THR B N 1
ATOM 3995 C CA . THR B 1 216 ? -3.259 -38.350 42.698 1.00 14.86 208 THR B CA 1
ATOM 3996 C C . THR B 1 216 ? -4.143 -38.768 43.865 1.00 16.10 208 THR B C 1
ATOM 3997 O O . THR B 1 216 ? -4.700 -39.872 43.871 1.00 16.59 208 THR B O 1
ATOM 4001 N N . GLN B 1 217 ? -4.306 -37.883 44.849 1.00 16.67 209 GLN B N 1
ATOM 4002 C CA . GLN B 1 217 ? -5.163 -38.211 45.978 1.00 18.16 209 GLN B CA 1
ATOM 4003 C C . GLN B 1 217 ? -6.612 -38.372 45.544 1.00 18.21 209 GLN B C 1
ATOM 4004 O O . GLN B 1 217 ? -7.340 -39.178 46.122 1.00 18.92 209 GLN B O 1
ATOM 4010 N N . GLN B 1 218 ? -7.054 -37.627 44.532 1.00 17.68 210 GLN B N 1
ATOM 4011 C CA . GLN B 1 218 ? -8.425 -37.792 44.059 1.00 18.56 210 GLN B CA 1
ATOM 4012 C C . GLN B 1 218 ? -8.659 -39.218 43.571 1.00 17.68 210 GLN B C 1
ATOM 4013 O O . GLN B 1 218 ? -9.674 -39.847 43.901 1.00 19.48 210 GLN B O 1
ATOM 4019 N N . LEU B 1 219 ? -7.725 -39.741 42.771 1.00 16.48 211 LEU B N 1
ATOM 4020 C CA . LEU B 1 219 ? -7.854 -41.102 42.267 1.00 16.01 211 LEU B CA 1
ATOM 4021 C C . LEU B 1 219 ? -7.743 -42.118 43.398 1.00 16.96 211 LEU B C 1
ATOM 4022 O O . LEU B 1 219 ? -8.533 -43.064 43.468 1.00 18.34 211 LEU B O 1
ATOM 4027 N N . LEU B 1 220 ? -6.777 -41.934 44.301 1.00 17.10 212 LEU B N 1
ATOM 4028 C CA . LEU B 1 220 ? -6.652 -42.838 45.438 1.00 17.34 212 LEU B CA 1
ATOM 4029 C C . LEU B 1 220 ? -7.925 -42.849 46.277 1.00 17.37 212 LEU B C 1
ATOM 4030 O O . LEU B 1 220 ? -8.395 -43.919 46.681 1.00 17.56 212 LEU B O 1
ATOM 4035 N N . ASN B 1 221 ? -8.506 -41.670 46.529 1.00 18.59 213 ASN B N 1
ATOM 4036 C CA . ASN B 1 221 ? -9.775 -41.604 47.251 1.00 19.48 213 ASN B CA 1
ATOM 4037 C C . ASN B 1 221 ? -10.850 -42.404 46.526 1.00 19.70 213 ASN B C 1
ATOM 4038 O O . ASN B 1 221 ? -11.651 -43.104 47.157 1.00 20.84 213 ASN B O 1
ATOM 4043 N N . GLY B 1 222 ? -10.891 -42.297 45.197 1.00 19.30 214 GLY B N 1
ATOM 4044 C CA . GLY B 1 222 ? -11.849 -43.069 44.424 1.00 19.95 214 GLY B CA 1
ATOM 4045 C C . GLY B 1 222 ? -11.667 -44.561 44.593 1.00 19.96 214 GLY B C 1
ATOM 4046 O O . GLY B 1 222 ? -12.641 -45.315 44.567 1.00 22.37 214 GLY B O 1
ATOM 4047 N N . LEU B 1 223 ? -10.422 -45.008 44.778 1.00 18.13 215 LEU B N 1
ATOM 4048 C CA . LEU B 1 223 ? -10.147 -46.418 44.995 1.00 18.83 215 LEU B CA 1
ATOM 4049 C C . LEU B 1 223 ? -10.319 -46.841 46.447 1.00 18.76 215 LEU B C 1
ATOM 4050 O O . LEU B 1 223 ? -10.368 -48.045 46.711 1.00 21.11 215 LEU B O 1
ATOM 4055 N N . GLY B 1 224 ? -10.420 -45.897 47.383 1.00 17.47 216 GLY B N 1
ATOM 4056 C CA . GLY B 1 224 ? -10.448 -46.228 48.795 1.00 18.81 216 GLY B CA 1
ATOM 4057 C C . GLY B 1 224 ? -9.087 -46.379 49.439 1.00 19.38 216 GLY B C 1
ATOM 4058 O O . GLY B 1 224 ? -8.989 -47.010 50.500 1.00 20.62 216 GLY B O 1
ATOM 4059 N N . ARG B 1 225 ? -8.031 -45.832 48.829 1.00 17.39 217 ARG B N 1
ATOM 4060 C CA . ARG B 1 225 ? -6.660 -45.978 49.305 1.00 17.19 217 ARG B CA 1
ATOM 4061 C C . ARG B 1 225 ? -6.140 -44.675 49.904 1.00 17.53 217 ARG B C 1
ATOM 4062 O O . ARG B 1 225 ? -6.522 -43.578 49.484 1.00 18.96 217 ARG B O 1
ATOM 4070 N N . HIS B 1 226 ? -5.231 -44.802 50.872 1.00 17.02 218 HIS B N 1
ATOM 4071 C CA . HIS B 1 226 ? -4.511 -43.643 51.371 1.00 16.58 218 HIS B CA 1
ATOM 4072 C C . HIS B 1 226 ? -3.337 -43.310 50.453 1.00 17.25 218 HIS B C 1
ATOM 4073 O O . HIS B 1 226 ? -2.889 -44.135 49.650 1.00 16.33 218 HIS B O 1
ATOM 4080 N N . GLY B 1 227 ? -2.841 -42.079 50.583 1.00 16.98 219 GLY B N 1
ATOM 4081 C CA . GLY B 1 227 ? -1.713 -41.617 49.794 1.00 15.89 219 GLY B CA 1
ATOM 4082 C C . GLY B 1 227 ? -0.488 -41.248 50.609 1.00 16.93 219 GLY B C 1
ATOM 4083 O O . GLY B 1 227 ? 0.194 -40.267 50.295 1.00 17.99 219 GLY B O 1
ATOM 4084 N N . ASN B 1 228 ? -0.177 -42.038 51.638 1.00 17.00 220 ASN B N 1
ATOM 4085 C CA . ASN B 1 228 ? 0.891 -41.732 52.576 1.00 17.03 220 ASN B CA 1
ATOM 4086 C C . ASN B 1 228 ? 2.104 -42.632 52.380 1.00 16.99 220 ASN B C 1
ATOM 4087 O O . ASN B 1 228 ? 1.995 -43.785 51.953 1.00 16.50 220 ASN B O 1
ATOM 4092 N N . ARG B 1 229 ? 3.264 -42.094 52.764 1.00 16.71 221 ARG B N 1
ATOM 4093 C CA A ARG B 1 229 ? 4.524 -42.804 52.739 0.66 16.91 221 ARG B CA 1
ATOM 4094 C CA B ARG B 1 229 ? 4.523 -42.803 52.739 0.34 17.16 221 ARG B CA 1
ATOM 4095 C C . ARG B 1 229 ? 5.127 -42.825 54.138 1.00 16.42 221 ARG B C 1
ATOM 4096 O O . ARG B 1 229 ? 5.035 -41.830 54.872 1.00 17.53 221 ARG B O 1
ATOM 4111 N N . PRO B 1 230 ? 5.762 -43.919 54.531 1.00 16.33 222 PRO B N 1
ATOM 4112 C CA . PRO B 1 230 ? 6.535 -43.906 55.772 1.00 16.18 222 PRO B CA 1
ATOM 4113 C C . PRO B 1 230 ? 7.797 -43.075 55.594 1.00 15.72 222 PRO B C 1
ATOM 4114 O O . PRO B 1 230 ? 8.219 -42.775 54.482 1.00 16.27 222 PRO B O 1
ATOM 4118 N N . ALA B 1 231 ? 8.425 -42.726 56.716 1.00 14.54 223 ALA B N 1
ATOM 4119 C CA . ALA B 1 231 ? 9.630 -41.902 56.675 1.00 14.46 223 ALA B CA 1
ATOM 4120 C C . ALA B 1 231 ? 10.784 -42.650 56.010 1.00 13.53 223 ALA B C 1
ATOM 4121 O O . ALA B 1 231 ? 10.992 -43.847 56.245 1.00 14.16 223 ALA B O 1
ATOM 4123 N N . HIS B 1 232 ? 11.565 -41.927 55.209 1.00 13.51 224 HIS B N 1
ATOM 4124 C CA . HIS B 1 232 ? 12.632 -42.538 54.423 1.00 13.15 224 HIS B CA 1
ATOM 4125 C C . HIS B 1 232 ? 13.649 -41.484 54.003 1.00 12.93 224 HIS B C 1
ATOM 4126 O O . HIS B 1 232 ? 13.394 -40.278 54.073 1.00 13.08 224 HIS B O 1
ATOM 4133 N N . VAL B 1 233 ? 14.804 -41.968 53.543 1.00 13.00 225 VAL B N 1
ATOM 4134 C CA . VAL B 1 233 ? 15.857 -41.140 52.972 1.00 12.98 225 VAL B CA 1
ATOM 4135 C C . VAL B 1 233 ? 16.242 -41.720 51.618 1.00 12.76 225 VAL B C 1
ATOM 4136 O O . VAL B 1 233 ? 16.480 -42.928 51.505 1.00 14.56 225 VAL B O 1
ATOM 4140 N N . HIS B 1 234 ? 16.317 -40.861 50.601 1.00 13.97 226 HIS B N 1
ATOM 4141 C CA . HIS B 1 234 ? 16.650 -41.258 49.239 1.00 13.19 226 HIS B CA 1
ATOM 4142 C C . HIS B 1 234 ? 18.144 -41.158 48.996 1.00 13.22 226 HIS B C 1
ATOM 4143 O O . HIS B 1 234 ? 18.808 -40.257 49.519 1.00 14.26 226 HIS B O 1
ATOM 4150 N N . PHE B 1 235 ? 18.649 -42.043 48.126 1.00 13.71 227 PHE B N 1
ATOM 4151 C CA . PHE B 1 235 ? 20.041 -42.020 47.698 1.00 14.03 227 PHE B CA 1
ATOM 4152 C C . PHE B 1 235 ? 20.217 -42.276 46.208 1.00 13.70 227 PHE B C 1
ATOM 4153 O O . PHE B 1 235 ? 19.539 -43.124 45.619 1.00 14.21 227 PHE B O 1
ATOM 4161 N N . PHE B 1 236 ? 21.166 -41.550 45.617 1.00 12.78 228 PHE B N 1
ATOM 4162 C CA . PHE B 1 236 ? 21.864 -41.959 44.405 1.00 13.35 228 PHE B CA 1
ATOM 4163 C C . PHE B 1 236 ? 23.309 -42.242 44.795 1.00 14.19 228 PHE B C 1
ATOM 4164 O O . PHE B 1 236 ? 23.905 -41.478 45.556 1.00 14.98 228 PHE B O 1
ATOM 4172 N N . VAL B 1 237 ? 23.889 -43.312 44.272 1.00 14.48 229 VAL B N 1
ATOM 4173 C CA . VAL B 1 237 ? 25.307 -43.590 44.496 1.00 14.86 229 VAL B CA 1
ATOM 4174 C C . VAL B 1 237 ? 25.926 -43.939 43.156 1.00 15.45 229 VAL B C 1
ATOM 4175 O O . VAL B 1 237 ? 25.418 -44.811 42.443 1.00 16.06 229 VAL B O 1
ATOM 4179 N N . SER B 1 238 ? 27.012 -43.257 42.810 1.00 16.67 230 SER B N 1
ATOM 4180 C CA . SER B 1 238 ? 27.660 -43.474 41.532 1.00 18.79 230 SER B CA 1
ATOM 4181 C C . SER B 1 238 ? 29.167 -43.444 41.709 1.00 18.61 230 SER B C 1
ATOM 4182 O O . SER B 1 238 ? 29.691 -42.942 42.704 1.00 19.22 230 SER B O 1
ATOM 4185 N N . GLY B 1 239 ? 29.865 -44.007 40.732 1.00 18.83 231 GLY B N 1
ATOM 4186 C CA . GLY B 1 239 ? 31.310 -43.977 40.757 1.00 20.67 231 GLY B CA 1
ATOM 4187 C C . GLY B 1 239 ? 31.884 -44.507 39.466 1.00 21.88 231 GLY B C 1
ATOM 4188 O O . GLY B 1 239 ? 31.251 -45.325 38.789 1.00 20.77 231 GLY B O 1
ATOM 4189 N N . ASP B 1 240 ? 33.075 -44.036 39.114 1.00 23.05 232 ASP B N 1
ATOM 4190 C CA A ASP B 1 240 ? 33.744 -44.504 37.911 0.61 25.27 232 ASP B CA 1
ATOM 4191 C CA B ASP B 1 240 ? 33.741 -44.505 37.912 0.39 24.91 232 ASP B CA 1
ATOM 4192 C C . ASP B 1 240 ? 33.795 -46.026 37.908 1.00 23.35 232 ASP B C 1
ATOM 4193 O O . ASP B 1 240 ? 34.088 -46.657 38.92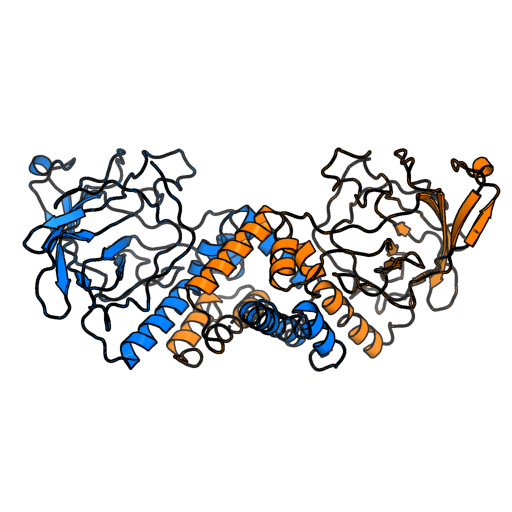5 1.00 22.25 232 ASP B O 1
ATOM 4202 N N . GLY B 1 241 ? 33.493 -46.613 36.760 1.00 22.19 233 GLY B N 1
ATOM 4203 C CA . GLY B 1 241 ? 33.564 -48.046 36.606 1.00 20.17 233 GLY B CA 1
ATOM 4204 C C . GLY B 1 241 ? 32.382 -48.825 37.136 1.00 19.14 233 GLY B C 1
ATOM 4205 O O . GLY B 1 241 ? 32.376 -50.058 37.013 1.00 19.08 233 GLY B O 1
ATOM 4206 N N . HIS B 1 242 ? 31.369 -48.159 37.690 1.00 18.31 234 HIS B N 1
ATOM 4207 C CA . HIS B 1 242 ? 30.247 -48.837 38.319 1.00 18.30 234 HIS B CA 1
ATOM 4208 C C . HIS B 1 242 ? 28.926 -48.252 37.846 1.00 16.69 234 HIS B C 1
ATOM 4209 O O . HIS B 1 242 ? 28.854 -47.118 37.364 1.00 18.07 234 HIS B O 1
ATOM 4216 N N . ARG B 1 243 ? 27.870 -49.044 38.012 1.00 16.26 235 ARG B N 1
ATOM 4217 C CA . ARG B 1 243 ? 26.525 -48.593 37.696 1.00 16.64 235 ARG B CA 1
ATOM 4218 C C . ARG B 1 243 ? 26.029 -47.636 38.771 1.00 17.08 235 ARG B C 1
ATOM 4219 O O . ARG B 1 243 ? 26.443 -47.700 39.931 1.00 18.07 235 ARG B O 1
ATOM 4227 N N . LYS B 1 244 ? 25.137 -46.744 38.375 1.00 15.32 236 LYS B N 1
ATOM 4228 C CA . LYS B 1 244 ? 24.519 -45.815 39.312 1.00 15.73 236 LYS B CA 1
ATOM 4229 C C . LYS B 1 244 ? 23.378 -46.512 40.050 1.00 15.12 236 LYS B C 1
ATOM 4230 O O . LYS B 1 244 ? 22.462 -47.060 39.423 1.00 15.84 236 LYS B O 1
ATOM 4236 N N . LEU B 1 245 ? 23.447 -46.497 41.376 1.00 13.79 237 LEU B N 1
ATOM 4237 C CA . LEU B 1 245 ? 22.413 -47.075 42.228 1.00 12.90 237 LEU B CA 1
ATOM 4238 C C . LEU B 1 245 ? 21.394 -46.011 42.622 1.00 14.02 237 LEU B C 1
ATOM 4239 O O . LEU B 1 245 ? 21.762 -44.922 43.068 1.00 14.53 237 LEU B O 1
ATOM 4244 N N . THR B 1 246 ? 20.113 -46.333 42.453 1.00 13.35 238 THR B N 1
ATOM 4245 C CA . THR B 1 246 ? 19.011 -45.576 43.037 1.00 12.89 238 THR B CA 1
ATOM 4246 C C . THR B 1 246 ? 18.436 -46.423 44.157 1.00 13.59 238 THR B C 1
ATOM 4247 O O . THR B 1 246 ? 18.013 -47.559 43.915 1.00 13.65 238 THR B O 1
ATOM 4251 N N . THR B 1 247 ? 18.429 -45.886 45.374 1.00 14.28 239 THR B N 1
ATOM 4252 C CA . THR B 1 247 ? 17.943 -46.655 46.508 1.00 14.41 239 THR B CA 1
ATOM 4253 C C . THR B 1 247 ? 17.394 -45.700 47.563 1.00 14.39 239 THR B C 1
ATOM 4254 O O . THR B 1 247 ? 17.279 -44.493 47.347 1.00 13.99 239 THR B O 1
ATOM 4258 N N . GLN B 1 248 ? 16.988 -46.276 48.690 1.00 16.22 240 GLN B N 1
ATOM 4259 C CA . GLN B 1 248 ? 16.529 -45.509 49.837 1.00 16.16 240 GLN B CA 1
ATOM 4260 C C . GLN B 1 248 ? 16.685 -46.409 51.051 1.00 15.73 240 GLN B C 1
ATOM 4261 O O . GLN B 1 248 ? 16.937 -47.611 50.926 1.00 16.62 240 GLN B O 1
ATOM 4267 N N . PHE B 1 249 ? 16.541 -45.826 52.228 1.00 14.47 241 PHE B N 1
ATOM 4268 C CA . PHE B 1 249 ? 16.238 -46.637 53.391 1.00 15.26 241 PHE B CA 1
ATOM 4269 C C . PHE B 1 249 ? 15.030 -46.071 54.115 1.00 14.38 241 PHE B C 1
ATOM 4270 O O . PHE B 1 249 ? 14.711 -44.884 54.009 1.00 14.32 241 PHE B O 1
ATOM 4278 N N . ASN B 1 250 ? 14.336 -46.963 54.809 1.00 14.20 242 ASN B N 1
ATOM 4279 C CA . ASN B 1 250 ? 13.200 -46.608 55.641 1.00 14.12 242 ASN B CA 1
ATOM 4280 C C . ASN B 1 250 ? 13.603 -46.530 57.105 1.00 14.42 242 ASN B C 1
ATOM 4281 O O . ASN B 1 250 ? 14.434 -47.308 57.573 1.00 17.28 242 ASN B O 1
ATOM 4286 N N . ILE B 1 251 ? 12.995 -45.578 57.812 1.00 14.75 243 ILE B N 1
ATOM 4287 C CA . ILE B 1 251 ? 13.173 -45.431 59.249 1.00 16.06 243 ILE B CA 1
ATOM 4288 C C . ILE B 1 251 ? 12.428 -46.553 59.959 1.00 16.77 243 ILE B C 1
ATOM 4289 O O . ILE B 1 251 ? 11.209 -46.710 59.823 1.00 17.39 243 ILE B O 1
ATOM 4294 N N . GLU B 1 252 ? 13.169 -47.328 60.733 1.00 19.04 244 GLU B N 1
ATOM 4295 C CA . GLU B 1 252 ? 12.625 -48.428 61.505 1.00 22.57 244 GLU B CA 1
ATOM 4296 C C . GLU B 1 252 ? 11.514 -47.934 62.423 1.00 22.54 244 GLU B C 1
ATOM 4297 O O . GLU B 1 252 ? 11.598 -46.846 62.996 1.00 23.67 244 GLU B O 1
ATOM 4303 N N . GLY B 1 253 ? 10.444 -48.719 62.530 1.00 22.88 245 GLY B N 1
ATOM 4304 C CA . GLY B 1 253 ? 9.384 -48.438 63.483 1.00 23.46 245 GLY B CA 1
ATOM 4305 C C . GLY B 1 253 ? 8.254 -47.560 62.983 1.00 23.09 245 GLY B C 1
ATOM 4306 O O . GLY B 1 253 ? 7.296 -47.324 63.734 1.00 25.65 245 GLY B O 1
ATOM 4307 N N . ASP B 1 254 ? 8.328 -47.060 61.761 1.00 21.05 246 ASP B N 1
ATOM 4308 C CA . ASP B 1 254 ? 7.244 -46.236 61.241 1.00 19.86 246 ASP B CA 1
ATOM 4309 C C . ASP B 1 254 ? 6.010 -47.110 61.049 1.00 21.36 246 ASP B C 1
ATOM 4310 O O . ASP B 1 254 ? 6.108 -48.177 60.444 1.00 22.14 246 ASP B O 1
ATOM 4315 N N . PRO B 1 255 ? 4.840 -46.705 61.547 1.00 22.83 247 PRO B N 1
ATOM 4316 C CA . PRO B 1 255 ? 3.653 -47.567 61.398 1.00 25.31 247 PRO B CA 1
ATOM 4317 C C . PRO B 1 255 ? 3.262 -47.858 59.955 1.00 23.74 247 PRO B C 1
ATOM 4318 O O . PRO B 1 255 ? 2.564 -48.854 59.716 1.00 25.37 247 PRO B O 1
ATOM 4322 N N . LEU B 1 256 ? 3.690 -47.039 58.990 1.00 21.36 248 LEU B N 1
ATOM 4323 C CA . LEU B 1 256 ? 3.362 -47.243 57.585 1.00 20.36 248 LEU B CA 1
ATOM 4324 C C . LEU B 1 256 ? 4.485 -47.932 56.824 1.00 19.27 248 LEU B C 1
ATOM 4325 O O . LEU B 1 256 ? 4.457 -47.974 55.590 1.00 19.39 248 LEU B O 1
ATOM 4330 N N . ILE B 1 257 ? 5.470 -48.482 57.529 1.00 18.76 249 ILE B N 1
ATOM 4331 C CA . ILE B 1 257 ? 6.669 -48.953 56.848 1.00 19.62 249 ILE B CA 1
ATOM 4332 C C . ILE B 1 257 ? 6.329 -50.001 55.797 1.00 21.16 249 ILE B C 1
ATOM 4333 O O . ILE B 1 257 ? 6.917 -50.014 54.708 1.00 22.48 249 ILE B O 1
ATOM 4338 N N . TRP B 1 258 ? 5.364 -50.878 56.083 1.00 21.06 250 TRP B N 1
ATOM 4339 C CA . TRP B 1 258 ? 4.937 -51.882 55.113 1.00 22.22 250 TRP B CA 1
ATOM 4340 C C . TRP B 1 258 ? 3.588 -51.564 54.470 1.00 22.43 250 TRP B C 1
ATOM 4341 O O . TRP B 1 258 ? 2.936 -52.462 53.922 1.00 23.88 250 TRP B O 1
ATOM 4352 N N . ASP B 1 259 ? 3.169 -50.300 54.494 1.00 19.55 251 ASP B N 1
ATOM 4353 C CA . ASP B 1 259 ? 1.956 -49.870 53.800 1.00 20.73 251 ASP B CA 1
ATOM 4354 C C . ASP B 1 259 ? 2.205 -48.568 53.042 1.00 19.50 251 ASP B C 1
ATOM 4355 O O . ASP B 1 259 ? 1.397 -47.636 53.083 1.00 19.80 251 ASP B O 1
ATOM 4360 N N . ASP B 1 260 ? 3.340 -48.489 52.353 1.00 18.52 252 ASP B N 1
ATOM 4361 C CA . ASP B 1 260 ? 3.676 -47.339 51.524 1.00 17.45 252 ASP B CA 1
ATOM 4362 C C . ASP B 1 260 ? 2.739 -47.293 50.323 1.00 14.76 252 ASP B C 1
ATOM 4363 O O . ASP B 1 260 ? 2.550 -48.302 49.639 1.00 16.48 252 ASP B O 1
ATOM 4368 N N . PHE B 1 261 ? 2.160 -46.120 50.050 1.00 15.06 253 PHE B N 1
ATOM 4369 C CA . PHE B 1 261 ? 1.277 -45.999 48.884 1.00 14.88 253 PHE B CA 1
ATOM 4370 C C . PHE B 1 261 ? 2.030 -46.154 47.568 1.00 14.51 253 PHE B C 1
ATOM 4371 O O . PHE B 1 261 ? 1.395 -46.388 46.532 1.00 15.83 253 PHE B O 1
ATOM 4379 N N . ALA B 1 262 ? 3.360 -46.067 47.593 1.00 14.52 254 ALA B N 1
ATOM 4380 C CA . ALA B 1 262 ? 4.193 -46.210 46.406 1.00 14.62 254 ALA B CA 1
ATOM 4381 C C . ALA B 1 262 ? 4.969 -47.524 46.384 1.00 14.89 254 ALA B C 1
ATOM 4382 O O . ALA B 1 262 ? 5.791 -47.732 45.482 1.00 16.18 254 ALA B O 1
ATOM 4384 N N . TYR B 1 263 ? 4.737 -48.409 47.355 1.00 15.69 255 TYR B N 1
ATOM 4385 C CA . TYR B 1 263 ? 5.183 -49.803 47.284 1.00 15.79 255 TYR B CA 1
ATOM 4386 C C . TYR B 1 263 ? 6.704 -49.943 47.261 1.00 16.07 255 TYR B C 1
ATOM 4387 O O . TYR B 1 263 ? 7.233 -50.886 46.673 1.00 17.43 255 TYR B O 1
ATOM 4396 N N . ALA B 1 264 ? 7.424 -49.035 47.929 1.00 15.90 256 ALA B N 1
ATOM 4397 C CA . ALA B 1 264 ? 8.873 -48.941 47.772 1.00 16.10 256 ALA B CA 1
ATOM 4398 C C . ALA B 1 264 ? 9.680 -49.650 48.857 1.00 15.64 256 ALA B C 1
ATOM 4399 O O . ALA B 1 264 ? 10.896 -49.795 48.700 1.00 16.64 256 ALA B O 1
ATOM 4401 N N . THR B 1 265 ? 9.061 -50.077 49.948 1.00 15.58 257 THR B N 1
ATOM 4402 C CA . THR B 1 265 ? 9.822 -50.643 51.054 1.00 15.65 257 THR B CA 1
ATOM 4403 C C . THR B 1 265 ? 10.391 -52.007 50.677 1.00 15.58 257 THR B C 1
ATOM 4404 O O . THR B 1 265 ? 9.734 -52.811 50.011 1.00 17.91 257 THR B O 1
ATOM 4408 N N . ARG B 1 266 ? 11.623 -52.263 51.113 1.00 14.93 258 ARG B N 1
ATOM 4409 C CA . ARG B 1 266 ? 12.281 -53.551 50.938 1.00 15.12 258 ARG B CA 1
ATOM 4410 C C . ARG B 1 266 ? 12.949 -53.949 52.247 1.00 15.98 258 ARG B C 1
ATOM 4411 O O . ARG B 1 266 ? 13.560 -53.113 52.925 1.00 16.11 258 ARG B O 1
ATOM 4419 N N . GLU B 1 267 ? 12.852 -55.234 52.592 1.00 18.48 259 GLU B N 1
ATOM 4420 C CA . GLU B 1 267 ? 13.314 -55.669 53.907 1.00 20.54 259 GLU B CA 1
ATOM 4421 C C . GLU B 1 267 ? 14.813 -55.463 54.087 1.00 20.31 259 GLU B C 1
ATOM 4422 O O . GLU B 1 267 ? 15.280 -55.306 55.220 1.00 23.03 259 GLU B O 1
ATOM 4428 N N . GLU B 1 268 ? 15.575 -55.452 52.989 1.00 19.72 260 GLU B N 1
ATOM 4429 C CA . GLU B 1 268 ? 17.016 -55.240 53.043 1.00 20.65 260 GLU B CA 1
ATOM 4430 C C . GLU B 1 268 ? 17.392 -53.791 53.301 1.00 18.76 260 GLU B C 1
ATOM 4431 O O . GLU B 1 268 ? 18.571 -53.508 53.549 1.00 20.80 260 GLU B O 1
ATOM 4437 N N . LEU B 1 269 ? 16.424 -52.880 53.270 1.00 16.96 261 LEU B N 1
ATOM 4438 C CA . LEU B 1 269 ? 16.652 -51.441 53.328 1.00 16.47 261 LEU B CA 1
ATOM 4439 C C . LEU B 1 269 ? 15.951 -50.816 54.535 1.00 16.58 261 LEU B C 1
ATOM 4440 O O . LEU B 1 269 ? 15.380 -49.731 54.444 1.00 16.41 261 LEU B O 1
ATOM 4445 N N . ILE B 1 270 ? 15.987 -51.495 55.682 1.00 17.44 262 ILE B N 1
ATOM 4446 C CA . ILE B 1 270 ? 15.433 -50.984 56.938 1.00 16.82 262 ILE B CA 1
ATOM 4447 C C . ILE B 1 270 ? 16.531 -51.109 57.993 1.00 16.87 262 ILE B C 1
ATOM 4448 O O . ILE B 1 270 ? 16.546 -52.063 58.788 1.00 18.70 262 ILE B O 1
ATOM 4453 N N . PRO B 1 271 ? 17.477 -50.179 58.023 1.00 16.08 263 PRO B N 1
ATOM 4454 C CA . PRO B 1 271 ? 18.642 -50.332 58.899 1.00 16.97 263 PRO B CA 1
ATOM 4455 C C . PRO B 1 271 ? 18.314 -50.107 60.363 1.00 18.73 263 PRO B C 1
ATOM 4456 O O . PRO B 1 271 ? 17.354 -49.430 60.734 1.00 19.16 263 PRO B O 1
ATOM 4460 N N . HIS B 1 272 ? 19.150 -50.715 61.194 1.00 21.08 264 HIS B N 1
ATOM 4461 C CA A HIS B 1 272 ? 19.060 -50.492 62.625 0.45 23.80 264 HIS B CA 1
ATOM 4462 C CA B HIS B 1 272 ? 19.121 -50.512 62.635 0.55 23.66 264 HIS B CA 1
ATOM 4463 C C . HIS B 1 272 ? 19.428 -49.052 62.950 1.00 24.51 264 HIS B C 1
ATOM 4464 O O . HIS B 1 272 ? 20.395 -48.498 62.423 1.00 25.49 264 HIS B O 1
ATOM 4477 N N . VAL B 1 273 ? 18.614 -48.432 63.806 1.00 24.02 265 VAL B N 1
ATOM 4478 C CA . VAL B 1 273 ? 18.852 -47.076 64.291 1.00 25.45 265 VAL B CA 1
ATOM 4479 C C . VAL B 1 273 ? 19.467 -47.178 65.679 1.00 24.83 265 VAL B C 1
ATOM 4480 O O . VAL B 1 273 ? 18.920 -47.859 66.554 1.00 26.88 265 VAL B O 1
ATOM 4484 N N . VAL B 1 274 ? 20.584 -46.487 65.891 1.00 22.97 266 VAL B N 1
ATOM 4485 C CA . VAL B 1 274 ? 21.349 -46.577 67.132 1.00 21.58 266 VAL B CA 1
ATOM 4486 C C . VAL B 1 274 ? 21.287 -45.243 67.859 1.00 19.70 266 VAL B C 1
ATOM 4487 O O . VAL B 1 274 ? 21.408 -44.182 67.241 1.00 20.18 266 VAL B O 1
ATOM 4491 N N . ASP B 1 275 ? 21.108 -45.298 69.177 1.00 19.83 267 ASP B N 1
ATOM 4492 C CA . ASP B 1 275 ? 21.140 -44.103 70.009 1.00 20.52 267 ASP B CA 1
ATOM 4493 C C . ASP B 1 275 ? 22.578 -43.799 70.411 1.00 20.51 267 ASP B C 1
ATOM 4494 O O . ASP B 1 275 ? 23.300 -44.682 70.887 1.00 23.31 267 ASP B O 1
ATOM 4499 N N . LYS B 1 276 ? 22.976 -42.548 70.233 1.00 19.87 268 LYS B N 1
ATOM 4500 C CA . LYS B 1 276 ? 24.323 -42.083 70.523 1.00 20.02 268 LYS B CA 1
ATOM 4501 C C . LYS B 1 276 ? 24.259 -40.853 71.417 1.00 20.11 268 LYS B C 1
ATOM 4502 O O . LYS B 1 276 ? 23.228 -40.187 71.523 1.00 18.95 268 LYS B O 1
ATOM 4508 N N . THR B 1 277 ? 25.383 -40.553 72.061 1.00 19.86 269 THR B N 1
ATOM 4509 C CA . THR B 1 277 ? 25.579 -39.279 72.738 1.00 19.46 269 THR B CA 1
ATOM 4510 C C . THR B 1 277 ? 26.861 -38.646 72.210 1.00 18.22 269 THR B C 1
ATOM 4511 O O . THR B 1 277 ? 27.607 -39.251 71.436 1.00 20.72 269 THR B O 1
ATOM 4515 N N . GLY B 1 278 ? 27.115 -37.415 72.642 1.00 18.43 270 GLY B N 1
ATOM 4516 C CA . GLY B 1 278 ? 28.248 -36.663 72.152 1.00 19.09 270 GLY B CA 1
ATOM 4517 C C . GLY B 1 278 ? 27.950 -35.802 70.947 1.00 18.97 270 GLY B C 1
ATOM 4518 O O . GLY B 1 278 ? 28.874 -35.461 70.201 1.00 20.36 270 GLY B O 1
ATOM 4519 N N . GLY B 1 279 ? 26.687 -35.418 70.746 1.00 17.86 271 GLY B N 1
ATOM 4520 C CA . GLY B 1 279 ? 26.304 -34.725 69.530 1.00 16.68 271 GLY B CA 1
ATOM 4521 C C . GLY B 1 279 ? 26.882 -33.333 69.383 1.00 17.24 271 GLY B C 1
ATOM 4522 O O . GLY B 1 279 ? 27.155 -32.897 68.261 1.00 17.27 271 GLY B O 1
ATOM 4523 N N . ALA B 1 280 ? 27.054 -32.604 70.492 1.00 17.63 272 ALA B N 1
ATOM 4524 C CA . ALA B 1 280 ? 27.500 -31.220 70.376 1.00 17.70 272 ALA B CA 1
ATOM 4525 C C . ALA B 1 280 ? 28.891 -31.132 69.767 1.00 18.44 272 ALA B C 1
ATOM 4526 O O . ALA B 1 280 ? 29.183 -30.189 69.026 1.00 19.49 272 ALA B O 1
ATOM 4528 N N . ALA B 1 281 ? 29.752 -32.109 70.046 1.00 19.47 273 ALA B N 1
ATOM 4529 C CA . ALA B 1 281 ? 31.098 -32.090 69.491 1.00 20.42 273 ALA B CA 1
ATOM 4530 C C . ALA B 1 281 ? 31.085 -32.249 67.979 1.00 20.47 273 ALA B C 1
ATOM 4531 O O . ALA B 1 281 ? 32.042 -31.839 67.311 1.00 23.25 273 ALA B O 1
ATOM 4533 N N . LEU B 1 282 ? 30.013 -32.818 67.429 1.00 18.86 274 LEU B N 1
ATOM 4534 C CA . LEU B 1 282 ? 29.856 -33.024 65.995 1.00 19.59 274 LEU B CA 1
ATOM 4535 C C . LEU B 1 282 ? 29.022 -31.930 65.346 1.00 19.26 274 LEU B C 1
ATOM 4536 O O . LEU B 1 282 ? 28.668 -32.040 64.166 1.00 20.71 274 LEU B O 1
ATOM 4541 N N . GLY B 1 283 ? 28.682 -30.888 66.094 1.00 18.05 275 GLY B N 1
ATOM 4542 C CA . GLY B 1 283 ? 27.894 -29.806 65.553 1.00 18.76 275 GLY B CA 1
ATOM 4543 C C . GLY B 1 283 ? 26.411 -30.061 65.535 1.00 18.58 275 GLY B C 1
ATOM 4544 O O . GLY B 1 283 ? 25.688 -29.348 64.830 1.00 19.09 275 GLY B O 1
ATOM 4545 N N . MET B 1 284 ? 25.932 -31.070 66.257 1.00 18.38 276 MET B N 1
ATOM 4546 C CA A MET B 1 284 ? 24.508 -31.364 66.377 0.49 17.92 276 MET B CA 1
ATOM 4547 C CA B MET B 1 284 ? 24.497 -31.272 66.320 0.51 18.10 276 MET B CA 1
ATOM 4548 C C . MET B 1 284 ? 23.921 -30.560 67.534 1.00 16.46 276 MET B C 1
ATOM 4549 O O . MET B 1 284 ? 24.636 -30.140 68.444 1.00 17.93 276 MET B O 1
ATOM 4558 N N . LYS B 1 285 ? 22.608 -30.375 67.500 1.00 17.22 277 LYS B N 1
ATOM 4559 C CA . LYS B 1 285 ? 21.952 -29.444 68.408 1.00 16.46 277 LYS B CA 1
ATOM 4560 C C . LYS B 1 285 ? 21.639 -30.023 69.779 1.00 15.93 277 LYS B C 1
ATOM 4561 O O . LYS B 1 285 ? 21.209 -29.268 70.655 1.00 17.04 277 LYS B O 1
ATOM 4567 N N . SER B 1 286 ? 21.829 -31.320 69.984 1.00 16.81 278 SER B N 1
ATOM 4568 C CA . SER B 1 286 ? 21.602 -31.937 71.282 1.00 16.59 278 SER B CA 1
ATOM 4569 C C . SER B 1 286 ? 22.713 -32.941 71.538 1.00 15.99 278 SER B C 1
ATOM 4570 O O . SER B 1 286 ? 23.409 -33.380 70.614 1.00 17.36 278 SER B O 1
ATOM 4573 N N . ASP B 1 287 ? 22.879 -33.301 72.808 1.00 16.93 279 ASP B N 1
ATOM 4574 C CA . ASP B 1 287 ? 23.847 -34.337 73.145 1.00 16.64 279 ASP B CA 1
ATOM 4575 C C . ASP B 1 287 ? 23.437 -35.681 72.552 1.00 17.50 279 ASP B C 1
ATOM 4576 O O . ASP B 1 287 ? 24.259 -36.380 71.948 1.00 17.79 279 ASP B O 1
ATOM 4581 N N . ALA B 1 288 ? 22.172 -36.063 72.726 1.00 18.29 280 ALA B N 1
ATOM 4582 C CA . ALA B 1 288 ? 21.671 -37.314 72.175 1.00 18.61 280 ALA B CA 1
ATOM 4583 C C . ALA B 1 288 ? 21.371 -37.155 70.694 1.00 18.17 280 ALA B C 1
ATOM 4584 O O . ALA B 1 288 ? 20.887 -36.116 70.253 1.00 18.69 280 ALA B O 1
ATOM 4586 N N . TYR B 1 289 ? 21.672 -38.192 69.926 1.00 16.39 281 TYR B N 1
ATOM 4587 C CA . TYR B 1 289 ? 21.328 -38.205 68.511 1.00 16.25 281 TYR B CA 1
ATOM 4588 C C . TYR B 1 289 ? 21.170 -39.652 68.074 1.00 16.43 281 TYR B C 1
ATOM 4589 O O . TYR B 1 289 ? 21.413 -40.581 68.843 1.00 17.82 281 TYR B O 1
ATOM 4598 N N . LYS B 1 290 ? 20.710 -39.840 66.845 1.00 16.58 282 LYS B N 1
ATOM 4599 C CA . LYS B 1 290 ? 20.558 -41.168 66.276 1.00 16.12 282 LYS B CA 1
ATOM 4600 C C . LYS B 1 290 ? 21.551 -41.345 65.139 1.00 15.46 282 LYS B C 1
ATOM 4601 O O . LYS B 1 290 ? 21.843 -40.393 64.410 1.00 15.82 282 LYS B O 1
ATOM 4607 N N . GLU B 1 291 ? 22.084 -42.556 65.001 1.00 16.25 283 GLU B N 1
ATOM 4608 C CA . GLU B 1 291 ? 22.990 -42.884 63.907 1.00 15.62 283 GLU B CA 1
ATOM 4609 C C . GLU B 1 291 ? 22.450 -44.085 63.144 1.00 16.69 283 GLU B C 1
ATOM 4610 O O . GLU B 1 291 ? 22.046 -45.088 63.747 1.00 17.31 283 GLU B O 1
ATOM 4616 N N . ILE B 1 292 ? 22.432 -43.973 61.820 1.00 15.21 284 ILE B N 1
ATOM 4617 C CA . ILE B 1 292 ? 22.034 -45.057 60.938 1.00 14.62 284 ILE B CA 1
ATOM 4618 C C . ILE B 1 292 ? 23.229 -45.393 60.060 1.00 14.48 284 ILE B C 1
ATOM 4619 O O . ILE B 1 292 ? 23.700 -44.545 59.297 1.00 16.67 284 ILE B O 1
ATOM 4624 N N . GLU B 1 293 ? 23.697 -46.631 60.145 1.00 14.86 285 GLU B N 1
ATOM 4625 C CA . GLU B 1 293 ? 24.729 -47.131 59.251 1.00 15.76 285 GLU B CA 1
ATOM 4626 C C . GLU B 1 293 ? 24.053 -47.685 58.005 1.00 15.79 285 GLU B C 1
ATOM 4627 O O . GLU B 1 293 ? 23.134 -48.501 58.096 1.00 17.83 285 GLU B O 1
ATOM 4633 N N . PHE B 1 294 ? 24.513 -47.245 56.844 1.00 15.09 286 PHE B N 1
ATOM 4634 C CA . PHE B 1 294 ? 23.929 -47.641 55.561 1.00 14.66 286 PHE B CA 1
ATOM 4635 C C . PHE B 1 294 ? 25.094 -47.823 54.589 1.00 15.50 286 PHE B C 1
ATOM 4636 O O . PHE B 1 294 ? 25.561 -46.873 53.963 1.00 16.74 286 PHE 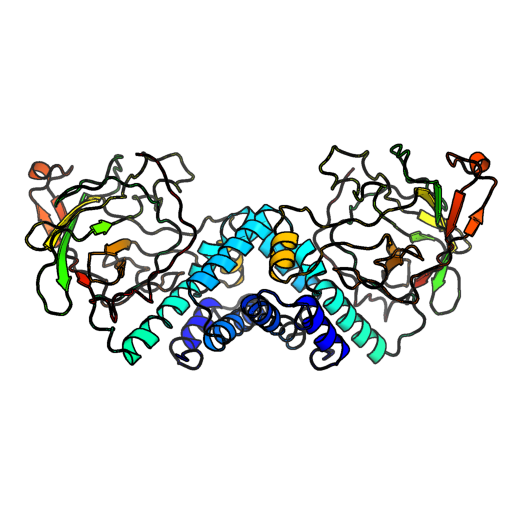B O 1
ATOM 4644 N N . ASP B 1 295 ? 25.583 -49.050 54.497 1.00 15.35 287 ASP B N 1
ATOM 4645 C CA . ASP B 1 295 ? 26.654 -49.369 53.572 1.00 15.71 287 ASP B CA 1
ATOM 4646 C C . ASP B 1 295 ? 26.078 -49.597 52.177 1.00 15.07 287 ASP B C 1
ATOM 4647 O O . ASP B 1 295 ? 24.896 -49.924 52.007 1.00 17.76 287 ASP B O 1
ATOM 4652 N N . ILE B 1 296 ? 26.930 -49.417 51.169 1.00 14.29 288 ILE B N 1
ATOM 4653 C CA . ILE B 1 296 ? 26.521 -49.516 49.770 1.00 14.82 288 ILE B CA 1
ATOM 4654 C C . ILE B 1 296 ? 27.505 -50.411 49.034 1.00 14.64 288 ILE B C 1
ATOM 4655 O O . ILE B 1 296 ? 28.721 -50.227 49.146 1.00 16.24 288 ILE B O 1
ATOM 4660 N N . VAL B 1 297 ? 26.977 -51.347 48.255 1.00 14.95 289 VAL B N 1
ATOM 4661 C CA . VAL B 1 297 ? 27.754 -52.217 47.387 1.00 14.99 289 VAL B CA 1
ATOM 4662 C C . VAL B 1 297 ? 27.301 -51.925 45.961 1.00 14.79 289 VAL B C 1
ATOM 4663 O O . VAL B 1 297 ? 26.129 -52.130 45.629 1.00 15.78 289 VAL B O 1
ATOM 4667 N N . LEU B 1 298 ? 28.225 -51.460 45.127 1.00 15.57 290 LEU B N 1
ATOM 4668 C CA . LEU B 1 298 ? 27.943 -51.092 43.748 1.00 15.94 290 LEU B CA 1
ATOM 4669 C C . LEU B 1 298 ? 28.386 -52.194 42.795 1.00 16.35 290 LEU B C 1
ATOM 4670 O O . LEU B 1 298 ? 29.349 -52.919 43.049 1.00 18.00 290 LEU B O 1
ATOM 4675 N N . THR B 1 299 ? 27.682 -52.296 41.689 1.00 17.89 291 THR B N 1
ATOM 4676 C CA A THR B 1 299 ? 27.973 -53.307 40.685 0.90 18.64 291 THR B CA 1
ATOM 4677 C CA B THR B 1 299 ? 27.993 -53.311 40.699 0.10 18.45 291 THR B CA 1
ATOM 4678 C C . THR B 1 299 ? 28.867 -52.724 39.602 1.00 18.56 291 THR B C 1
ATOM 4679 O O . THR B 1 299 ? 28.559 -51.642 39.076 1.00 17.67 291 THR B O 1
ATOM 4686 N N . PRO B 1 300 ? 29.961 -53.392 39.224 1.00 18.61 292 PRO B N 1
ATOM 4687 C CA . PRO B 1 300 ? 30.793 -52.871 38.134 1.00 19.92 292 PRO B CA 1
ATOM 4688 C C . PRO B 1 300 ? 30.022 -52.871 36.825 1.00 20.11 292 PRO B C 1
ATOM 4689 O O . PRO B 1 300 ? 29.169 -53.726 36.585 1.00 20.17 292 PRO B O 1
ATOM 4693 N N . LEU B 1 301 ? 30.363 -51.920 35.961 1.00 19.66 293 LEU B N 1
ATOM 4694 C CA . LEU B 1 301 ? 29.748 -51.866 34.648 1.00 20.09 293 LEU B CA 1
ATOM 4695 C C . LEU B 1 301 ? 30.001 -53.159 33.888 1.00 21.92 293 LEU B C 1
ATOM 4696 O O . LEU B 1 301 ? 31.106 -53.706 33.902 1.00 22.62 293 LEU B O 1
ATOM 4701 N N . LEU B 1 302 ? 28.966 -53.634 33.207 1.00 22.32 294 LEU B N 1
ATOM 4702 C CA . LEU B 1 302 ? 29.103 -54.704 32.233 1.00 23.51 294 LEU B CA 1
ATOM 4703 C C . LEU B 1 302 ? 29.352 -54.078 30.863 1.00 22.93 294 LEU B C 1
ATOM 4704 O O . LEU B 1 302 ? 28.552 -53.263 30.382 1.00 22.31 294 LEU B O 1
ATOM 4709 N N . ASP B 1 303 ? 30.476 -54.436 30.254 1.00 22.76 295 ASP B N 1
ATOM 4710 C CA . ASP B 1 303 ? 30.832 -53.950 28.925 1.00 22.98 295 ASP B CA 1
ATOM 4711 C C . ASP B 1 303 ? 30.872 -52.429 28.879 1.00 21.74 295 ASP B C 1
ATOM 4712 O O . ASP B 1 303 ? 30.501 -51.811 27.875 1.00 21.85 295 ASP B O 1
ATOM 4717 N N . GLY B 1 304 ? 31.297 -51.825 29.981 1.00 22.01 296 GLY B N 1
ATOM 4718 C CA . GLY B 1 304 ? 31.602 -50.417 29.995 1.00 22.02 296 GLY B CA 1
ATOM 4719 C C . GLY B 1 304 ? 30.420 -49.489 29.926 1.00 21.56 296 GLY B C 1
ATOM 4720 O O . GLY B 1 304 ? 30.625 -48.283 29.784 1.00 23.28 296 GLY B O 1
ATOM 4721 N N . ARG B 1 305 ? 29.192 -50.002 30.025 1.00 20.20 297 ARG B N 1
ATOM 4722 C CA . ARG B 1 305 ? 28.006 -49.169 29.894 1.00 19.85 297 ARG B CA 1
ATOM 4723 C C . ARG B 1 305 ? 26.966 -49.551 30.930 1.00 19.41 297 ARG B C 1
ATOM 4724 O O . ARG B 1 305 ? 26.722 -50.732 31.174 1.00 20.67 297 ARG B O 1
ATOM 4732 N N . ASP B 1 306 ? 26.339 -48.535 31.508 1.00 18.38 298 ASP B N 1
ATOM 4733 C CA . ASP B 1 306 ? 25.283 -48.704 32.500 1.00 17.34 298 ASP B CA 1
ATOM 4734 C C . ASP B 1 306 ? 23.944 -48.786 31.774 1.00 18.66 298 ASP B C 1
ATOM 4735 O O . ASP B 1 306 ? 23.449 -47.785 31.248 1.00 20.04 298 ASP B O 1
ATOM 4740 N N . ASN B 1 307 ? 23.348 -49.977 31.755 1.00 19.79 299 ASN B N 1
ATOM 4741 C CA . ASN B 1 307 ? 22.104 -50.205 31.036 1.00 21.30 299 ASN B CA 1
ATOM 4742 C C . ASN B 1 307 ? 20.887 -50.202 31.947 1.00 21.97 299 ASN B C 1
ATOM 4743 O O . ASN B 1 307 ? 19.816 -50.654 31.534 1.00 25.69 299 ASN B O 1
ATOM 4748 N N . GLN B 1 308 ? 21.019 -49.688 33.171 1.00 18.63 300 GLN B N 1
ATOM 4749 C CA . GLN B 1 308 ? 19.860 -49.474 34.027 1.00 16.55 300 GLN B CA 1
ATOM 4750 C C . GLN B 1 308 ? 19.728 -48.045 34.537 1.00 16.18 300 GLN B C 1
ATOM 4751 O O . GLN B 1 308 ? 18.728 -47.735 35.191 1.00 17.69 300 GLN B O 1
ATOM 4757 N N . VAL B 1 309 ? 20.689 -47.165 34.251 1.00 16.36 301 VAL B N 1
ATOM 4758 C CA . VAL B 1 309 ? 20.548 -45.771 34.647 1.00 16.13 301 VAL B CA 1
ATOM 4759 C C . VAL B 1 309 ? 19.363 -45.153 33.913 1.00 16.22 301 VAL B C 1
ATOM 4760 O O . VAL B 1 309 ? 19.092 -45.472 32.748 1.00 17.26 301 VAL B O 1
ATOM 4764 N N . VAL B 1 310 ? 18.631 -44.281 34.607 1.00 15.73 302 VAL B N 1
ATOM 4765 C CA . VAL B 1 310 ? 17.367 -43.737 34.124 1.00 15.20 302 VAL B CA 1
ATOM 4766 C C . VAL B 1 310 ? 17.506 -42.236 33.920 1.00 15.80 302 VAL B C 1
ATOM 4767 O O . VAL B 1 310 ? 17.945 -41.515 34.827 1.00 17.03 302 VAL B O 1
ATOM 4771 N N . HIS B 1 311 ? 17.124 -41.776 32.730 1.00 16.46 303 HIS B N 1
ATOM 4772 C CA . HIS B 1 311 ? 16.989 -40.363 32.425 1.00 17.73 303 HIS B CA 1
ATOM 4773 C C . HIS B 1 311 ? 15.513 -40.006 32.483 1.00 17.69 303 HIS B C 1
ATOM 4774 O O . HIS B 1 311 ? 14.697 -40.602 31.771 1.00 18.67 303 HIS B O 1
ATOM 4781 N N . ARG B 1 312 ? 15.179 -39.053 33.339 1.00 16.22 304 ARG B N 1
ATOM 4782 C CA . ARG B 1 312 ? 13.828 -38.530 33.443 1.00 16.63 304 ARG B CA 1
ATOM 4783 C C . ARG B 1 312 ? 13.935 -37.066 33.815 1.00 16.74 304 ARG B C 1
ATOM 4784 O O . ARG B 1 312 ? 14.964 -36.630 34.348 1.00 16.61 304 ARG B O 1
ATOM 4792 N N . PRO B 1 313 ? 12.902 -36.279 33.544 1.00 16.61 305 PRO B N 1
ATOM 4793 C CA . PRO B 1 313 ? 12.910 -34.880 33.987 1.00 17.24 305 PRO B CA 1
ATOM 4794 C C . PRO B 1 313 ? 13.134 -34.804 35.487 1.00 16.68 305 PRO B C 1
ATOM 4795 O O . PRO B 1 313 ? 12.522 -35.546 36.260 1.00 17.55 305 PRO B O 1
ATOM 4799 N N . ARG B 1 314 ? 14.035 -33.908 35.886 1.00 17.33 306 ARG B N 1
ATOM 4800 C CA . ARG B 1 314 ? 14.359 -33.662 37.281 1.00 16.23 306 ARG B CA 1
ATOM 4801 C C . ARG B 1 314 ? 14.561 -32.172 37.486 1.00 17.09 306 ARG B C 1
ATOM 4802 O O . ARG B 1 314 ? 15.115 -31.479 36.626 1.00 18.70 306 ARG B O 1
ATOM 4810 N N . ALA B 1 315 ? 14.108 -31.687 38.633 1.00 17.92 307 ALA B N 1
ATOM 4811 C CA . ALA B 1 315 ? 14.305 -30.298 39.003 1.00 18.50 307 ALA B CA 1
ATOM 4812 C C . ALA B 1 315 ? 15.785 -29.999 39.196 1.00 19.24 307 ALA B C 1
ATOM 4813 O O . ALA B 1 315 ? 16.617 -30.895 39.356 1.00 19.19 307 ALA B O 1
ATOM 4815 N N . SER B 1 316 ? 16.103 -28.711 39.186 1.00 22.13 308 SER B N 1
ATOM 4816 C CA . SER B 1 316 ? 17.454 -28.244 39.453 1.00 27.57 308 SER B CA 1
ATOM 4817 C C . SER B 1 316 ? 17.354 -26.879 40.115 1.00 31.08 308 SER B C 1
ATOM 4818 O O . SER B 1 316 ? 16.297 -26.242 40.120 1.00 31.80 308 SER B O 1
ATOM 4821 N N . ALA B 1 317 ? 18.469 -26.426 40.671 1.00 35.04 309 ALA B N 1
ATOM 4822 C CA . ALA B 1 317 ? 18.494 -25.141 41.355 1.00 39.96 309 ALA B CA 1
ATOM 4823 C C . ALA B 1 317 ? 19.945 -24.739 41.566 1.00 44.68 309 ALA B C 1
ATOM 4824 O O . ALA B 1 317 ? 20.868 -25.525 41.339 1.00 43.31 309 ALA B O 1
ATOM 4826 N N . ASP B 1 318 ? 20.130 -23.500 42.007 1.00 50.45 310 ASP B N 1
ATOM 4827 C CA . ASP B 1 318 ? 21.444 -22.945 42.301 1.00 55.57 310 ASP B CA 1
ATOM 4828 C C . ASP B 1 318 ? 21.552 -22.703 43.799 1.00 56.93 310 ASP B C 1
ATOM 4829 O O . ASP B 1 318 ? 20.626 -22.160 44.413 1.00 56.24 310 ASP B O 1
ATOM 4834 N N . ALA B 1 319 ? 22.676 -23.110 44.381 1.00 58.86 311 ALA B N 1
ATOM 4835 C CA . ALA B 1 319 ? 22.867 -23.025 45.824 1.00 60.14 311 ALA B CA 1
ATOM 4836 C C . ALA B 1 319 ? 22.873 -21.574 46.290 1.00 60.53 311 ALA B C 1
ATOM 4837 O O . ALA B 1 319 ? 22.074 -21.189 47.144 1.00 60.76 311 ALA B O 1
#

Foldseek 3Di:
DACLPPPVNVVVLCVVLVVVHDDDDNVSSVVSSVVVSVVVNVCRVVVQDPVNVVVVVVLVVQCVVLPCPQVLCLLVQVQVVLLVVVVVVCVVVVDDQFDRFFGQGAADAPDADEEEAEEEQAPDDAPVWFKEKEKEFEAASVRATAFQKKKKKAFAGAAADGAVGDPVDHDPPRRRIYIYGHHPRRMHMYIHTFHAKDFDDCPGSSVVVCVVVVHGGIAGGKMWIWIGHPQFAIGTHIAGAPPGPCQCPHSSRTHDPSRHFDKDWAAPVVVVVGPHRIGIYTYDYGYTYGADVRDHPDDDDDDHHYDD/DDAPLPDPVNLVVLCVVLVVVPDDDDNVSSVVSSVVVSVVVNVCRVVVQDPVNVVVVVVLVVQCVVLPCPQVLCLLVQVQVVLLVVVCVVCVVVVVNQWQRFFGQGAADAPAADEEEAEEEQAPDDAPPWFKEKEKEFEAASVRQGAFQKKKKKAFAGAAADGAVGDPVDHDPPRRRIYIYGYHPRRMHMYIHTFHAKDFDDCPGSSVVVCVVVVHGGIAGGKMWIWIGDPQFAIGTHIAGEPPTPCQCPHSSRGHDPSRHFDKDWAADVVVVVGDHRIGIYTYDYIYTYGDDPRDHPSDDDDDHHYDHD

InterPro domains:
  IPR000627 Intradiol ring-cleavage dioxygenase, C-terminal [PF00775] (105-291)
  IPR000627 Intradiol ring-cleavage dioxygenase, C-terminal [PS00083] (136-164)
  IPR007535 Catechol dioxygenase, N-terminal [PF04444] (27-95)
  IPR012801 Catechol 1,2-dioxygenase, proteobacteria [TIGR02439] (7-290)
  IPR012801 Catechol 1,2-dioxygenase, proteobacteria [cd03460] (10-291)
  IPR015889 Intradiol ring-cleavage dioxygenase, core [G3DSA:2.60.130.10] (1-311)
  IPR015889 Intradiol ring-cleavage dioxygenase, core [SSF49482] (4-292)
  IPR050770 Intradiol Ring-Cleavage Dioxygenase [PTHR33711] (19-292)